Protein AF-A0A4R2MJY1-F1 (afdb_monomer)

Sequence (385 aa):
MSAALQHRRRLFQAAFLALFVSAPALDLLRFDLHEAQLWLLGRPWTLGITDFTAGRIGATEVALAIVLRAFVPAIVLVVGFLYIAWRWGRLYCGWLCPHFSVVETLDRLMRRALGRASLWDAAPTARGDWRWWPPFVLLAAGLGFLWAVTLLSYLLPPAEVWGRLLAGESTPNQARFLAVATAVFTAEFVFARHLFCRFGCAVGLFQSLAWMANPRAMVVGYDRARARDCRSCSTAAAPGGSACDSVCPMRLKPRDIKRRMFSCVQCGQCLDQCEQSQGGQARQPLLEWRTGADALRETLRRRSGERQARGEGRGLSTTLTLPLSRERERELEPDPALALSRVRQSELEPGPARPPLPHAGEGWGEGRSHTAAFAQAREHRAEEF

Structure (mmCIF, N/CA/C/O backbone):
data_AF-A0A4R2MJY1-F1
#
_entry.id   AF-A0A4R2MJY1-F1
#
loop_
_atom_site.group_PDB
_atom_site.id
_atom_site.type_symbol
_atom_site.label_atom_id
_atom_site.label_alt_id
_atom_site.label_comp_id
_atom_site.label_asym_id
_atom_site.label_entity_id
_atom_site.label_seq_id
_atom_site.pdbx_PDB_ins_code
_atom_site.Cartn_x
_atom_site.Cartn_y
_atom_site.Cartn_z
_atom_site.occupancy
_atom_site.B_iso_or_equiv
_atom_site.auth_seq_id
_atom_site.auth_comp_id
_atom_site.auth_asym_id
_atom_site.auth_atom_id
_atom_site.pdbx_PDB_model_num
ATOM 1 N N . MET A 1 1 ? -0.027 2.058 -21.817 1.00 54.59 1 MET A N 1
ATOM 2 C CA . MET A 1 1 ? -0.534 2.026 -20.442 1.00 54.59 1 MET A CA 1
ATOM 3 C C . MET A 1 1 ? -0.349 3.423 -19.872 1.00 54.59 1 MET A C 1
ATOM 5 O O . MET A 1 1 ? 0.749 3.931 -19.701 1.00 54.59 1 MET A O 1
ATOM 9 N N . SER A 1 2 ? -1.466 4.145 -19.841 1.00 63.47 2 SER A N 1
ATOM 10 C CA . SER A 1 2 ? -1.499 5.610 -19.847 1.00 63.47 2 SER A CA 1
ATOM 11 C C . SER A 1 2 ? -1.103 6.209 -18.500 1.00 63.47 2 SER A C 1
ATOM 13 O O . SER A 1 2 ? -1.528 5.692 -17.466 1.00 63.47 2 SER A O 1
ATOM 15 N N . ALA A 1 3 ? -0.456 7.379 -18.505 1.00 75.50 3 ALA A N 1
ATOM 16 C CA . ALA A 1 3 ? -0.271 8.237 -17.326 1.00 75.50 3 ALA A CA 1
ATOM 17 C C . ALA A 1 3 ? -1.555 8.395 -16.476 1.00 75.50 3 ALA A C 1
ATOM 19 O O . ALA A 1 3 ? -1.486 8.506 -15.251 1.00 75.50 3 ALA A O 1
ATOM 20 N N . ALA A 1 4 ? -2.732 8.301 -17.107 1.00 84.69 4 ALA A N 1
ATOM 21 C CA . ALA A 1 4 ? -4.032 8.279 -16.444 1.00 84.69 4 ALA A CA 1
ATOM 22 C C . ALA A 1 4 ? -4.195 7.148 -15.406 1.00 84.69 4 ALA A C 1
ATOM 24 O O . ALA A 1 4 ? -4.816 7.364 -14.369 1.00 84.69 4 ALA A O 1
ATOM 25 N N . LEU A 1 5 ? -3.624 5.958 -15.623 1.00 87.81 5 LEU A N 1
ATOM 26 C CA . LEU A 1 5 ? -3.719 4.834 -14.683 1.00 87.81 5 LEU A CA 1
ATOM 27 C C . LEU A 1 5 ? -2.907 5.110 -13.415 1.00 87.81 5 LEU A C 1
ATOM 29 O O . LEU A 1 5 ? -3.403 4.918 -12.306 1.00 87.81 5 LEU A O 1
ATOM 33 N N . GLN A 1 6 ? -1.690 5.630 -13.573 1.00 90.25 6 GLN A N 1
ATOM 34 C CA . GLN A 1 6 ? -0.838 6.035 -12.454 1.00 90.25 6 GLN A CA 1
ATOM 35 C C . GLN A 1 6 ? -1.439 7.207 -11.676 1.00 90.25 6 GLN A C 1
ATOM 37 O O . GLN A 1 6 ? -1.405 7.213 -10.446 1.00 90.25 6 GLN A O 1
ATOM 42 N N . HIS A 1 7 ? -2.040 8.168 -12.380 1.00 91.25 7 HIS A N 1
ATOM 43 C CA . HIS A 1 7 ? -2.768 9.267 -11.755 1.00 91.25 7 HIS A CA 1
ATOM 44 C C . HIS A 1 7 ? -3.960 8.756 -10.934 1.00 91.25 7 HIS A C 1
ATOM 46 O O . HIS A 1 7 ? -4.083 9.085 -9.756 1.00 91.25 7 HIS A O 1
ATOM 52 N N . ARG A 1 8 ? -4.787 7.873 -11.513 1.00 92.69 8 ARG A N 1
ATOM 53 C CA . ARG A 1 8 ? -5.893 7.218 -10.798 1.00 92.69 8 ARG A CA 1
ATOM 54 C C . ARG A 1 8 ? -5.398 6.447 -9.579 1.00 92.69 8 ARG A C 1
ATOM 56 O O . ARG A 1 8 ? -6.007 6.566 -8.525 1.00 92.69 8 ARG A O 1
ATOM 63 N N . ARG A 1 9 ? -4.284 5.711 -9.677 1.00 94.00 9 ARG A N 1
ATOM 64 C CA . ARG A 1 9 ? -3.705 5.006 -8.523 1.00 94.00 9 ARG A CA 1
ATOM 65 C C . ARG A 1 9 ? -3.350 5.969 -7.396 1.00 94.00 9 ARG A C 1
ATOM 67 O O . ARG A 1 9 ? -3.727 5.714 -6.260 1.00 94.00 9 ARG A O 1
ATOM 74 N N . ARG A 1 10 ? -2.660 7.071 -7.700 1.00 92.94 10 ARG A N 1
ATOM 75 C CA . ARG A 1 10 ? -2.304 8.083 -6.692 1.00 92.94 10 ARG A CA 1
ATOM 76 C C . ARG A 1 10 ? -3.543 8.711 -6.057 1.00 92.94 10 ARG A C 1
ATOM 78 O O . ARG A 1 10 ? -3.546 8.937 -4.853 1.00 92.94 10 ARG A O 1
ATOM 85 N N . LEU A 1 11 ? -4.597 8.936 -6.843 1.00 94.81 11 LEU A N 1
ATOM 86 C CA . LEU A 1 11 ? -5.882 9.407 -6.328 1.00 94.81 11 LEU A CA 1
ATOM 87 C C . LEU A 1 11 ? -6.509 8.389 -5.364 1.00 94.81 11 LEU A C 1
ATOM 89 O O . LEU A 1 11 ? -6.899 8.775 -4.270 1.00 94.81 11 LEU A O 1
ATOM 93 N N . PHE A 1 12 ? -6.554 7.099 -5.719 1.00 95.94 12 PHE A N 1
ATOM 94 C CA . PHE A 1 12 ? -7.059 6.044 -4.828 1.00 95.94 12 PHE A CA 1
ATOM 95 C C . PHE A 1 12 ? -6.233 5.921 -3.544 1.00 95.94 12 PHE A C 1
ATOM 97 O O . PHE A 1 12 ? -6.802 5.836 -2.460 1.00 95.94 12 PHE A O 1
ATOM 104 N N . GLN A 1 13 ? -4.906 5.977 -3.656 1.00 95.56 13 GLN A N 1
ATOM 105 C CA . GLN A 1 13 ? -3.986 5.965 -2.519 1.00 95.56 13 GLN A CA 1
ATOM 106 C C . GLN A 1 13 ? -4.241 7.145 -1.571 1.00 95.56 13 GLN A C 1
ATOM 108 O O . GLN A 1 13 ? -4.316 6.948 -0.360 1.00 95.56 13 GLN A O 1
ATOM 113 N N . ALA A 1 14 ? -4.391 8.359 -2.111 1.00 95.06 14 ALA A N 1
ATOM 114 C CA . ALA A 1 14 ? -4.659 9.563 -1.329 1.00 95.06 14 ALA A CA 1
ATOM 115 C C . ALA A 1 14 ? -6.060 9.540 -0.701 1.00 95.06 14 ALA A C 1
ATOM 117 O O . ALA A 1 14 ? -6.199 9.828 0.484 1.00 95.06 14 ALA A O 1
ATOM 118 N N . ALA A 1 15 ? -7.081 9.146 -1.466 1.00 96.06 15 ALA A N 1
ATOM 119 C CA . ALA A 1 15 ? -8.454 9.041 -0.984 1.00 96.06 15 ALA A CA 1
ATOM 120 C C . ALA A 1 15 ? -8.582 8.002 0.137 1.00 96.06 15 ALA A C 1
ATOM 122 O O . ALA A 1 15 ? -9.205 8.277 1.158 1.00 96.06 15 ALA A O 1
ATOM 123 N N . PHE A 1 16 ? -7.955 6.832 -0.013 1.00 95.75 16 PHE A N 1
ATOM 124 C CA . PHE A 1 16 ? -7.993 5.799 1.019 1.00 95.75 16 PHE A CA 1
ATOM 125 C C . PHE A 1 16 ? -7.153 6.173 2.243 1.00 95.75 16 PHE A C 1
ATOM 127 O O . PHE A 1 16 ? -7.556 5.877 3.361 1.00 95.75 16 PHE A O 1
ATOM 134 N N . LEU A 1 17 ? -6.016 6.856 2.069 1.00 95.69 17 LEU A N 1
ATOM 135 C CA . LEU A 1 17 ? -5.254 7.397 3.197 1.00 95.69 17 LEU A CA 1
ATOM 136 C C . LEU A 1 17 ? -6.073 8.433 3.978 1.00 95.69 17 LEU A C 1
ATOM 138 O O . LEU A 1 17 ? -6.120 8.364 5.202 1.00 95.69 17 LEU A O 1
ATOM 142 N N . ALA A 1 18 ? -6.747 9.350 3.281 1.00 94.88 18 ALA A N 1
ATOM 143 C CA . ALA A 1 18 ? -7.632 10.327 3.907 1.00 94.88 18 ALA A CA 1
ATOM 144 C C . ALA A 1 18 ? -8.777 9.634 4.655 1.00 94.88 18 ALA A C 1
ATOM 146 O O . ALA A 1 18 ? -9.002 9.941 5.821 1.00 94.88 18 ALA A O 1
ATOM 147 N N . LEU A 1 19 ? -9.427 8.648 4.023 1.00 94.56 19 LEU A N 1
ATOM 148 C CA . LEU A 1 19 ? -10.457 7.821 4.651 1.00 94.56 19 LEU A CA 1
ATOM 149 C C . LEU A 1 19 ? -9.924 7.087 5.885 1.00 94.56 19 LEU A C 1
ATOM 151 O O . LEU A 1 19 ? -10.596 7.049 6.901 1.00 94.56 19 LEU A O 1
ATOM 155 N N . PHE A 1 20 ? -8.722 6.515 5.823 1.00 94.06 20 PHE A N 1
ATOM 156 C CA . PHE A 1 20 ? -8.127 5.783 6.939 1.00 94.06 20 PHE A CA 1
ATOM 157 C C . PHE A 1 20 ? -7.875 6.679 8.159 1.00 94.06 20 PHE A C 1
ATOM 159 O O . PHE A 1 20 ? -8.092 6.242 9.288 1.00 94.06 20 PHE A O 1
ATOM 166 N N . VAL A 1 21 ? -7.436 7.920 7.932 1.00 93.12 21 VAL A N 1
ATOM 167 C CA . VAL A 1 21 ? -7.184 8.907 8.992 1.00 93.12 21 VAL A CA 1
ATOM 168 C C . VAL A 1 21 ? -8.490 9.503 9.528 1.00 93.12 21 VAL A C 1
ATOM 170 O O . VAL A 1 21 ? -8.604 9.731 10.729 1.00 93.12 21 VAL A O 1
ATOM 173 N N . SER A 1 22 ? -9.489 9.739 8.671 1.00 91.69 22 SER A N 1
ATOM 174 C CA . SER A 1 22 ? -10.766 10.345 9.071 1.00 91.69 22 SER A CA 1
ATOM 175 C C . SER A 1 22 ? -11.811 9.344 9.567 1.00 91.69 22 SER A C 1
ATOM 177 O O . SER A 1 22 ? -12.736 9.744 10.267 1.00 91.69 22 SER A O 1
ATOM 179 N N . ALA A 1 23 ? -11.672 8.053 9.256 1.00 89.75 23 ALA A N 1
ATOM 180 C CA . ALA A 1 23 ? -12.601 7.000 9.663 1.00 89.75 23 ALA A CA 1
ATOM 181 C C . ALA A 1 23 ? -12.941 6.990 11.162 1.00 89.75 23 ALA A C 1
ATOM 183 O O . ALA A 1 23 ? -14.135 6.922 11.466 1.00 89.75 23 ALA A O 1
ATOM 184 N N . PRO A 1 24 ? -11.974 7.097 12.096 1.00 86.44 24 PRO A N 1
ATOM 185 C CA . PRO A 1 24 ? -12.312 7.166 13.513 1.00 86.44 24 PRO A CA 1
ATOM 186 C C . PRO A 1 24 ? -13.026 8.472 13.879 1.00 86.44 24 PRO A C 1
ATOM 188 O O . PRO A 1 24 ? -13.946 8.447 14.685 1.00 86.44 24 PRO A O 1
ATOM 191 N N . ALA A 1 25 ? -12.649 9.598 13.263 1.00 85.12 25 ALA A N 1
ATOM 192 C CA . ALA A 1 25 ? -13.255 10.907 13.521 1.00 85.12 25 ALA A CA 1
ATOM 193 C C . ALA A 1 25 ? -14.706 11.018 13.022 1.00 85.12 25 ALA A C 1
ATOM 195 O O . ALA A 1 25 ? -15.485 11.787 13.572 1.00 85.12 25 ALA A O 1
ATOM 196 N N . LEU A 1 26 ? -15.057 10.260 11.982 1.00 84.88 26 LEU A N 1
ATOM 197 C CA . LEU A 1 26 ? -16.396 10.213 11.388 1.00 84.88 26 LEU A CA 1
ATOM 198 C C . LEU A 1 26 ? -17.241 9.036 11.905 1.00 84.88 26 LEU A C 1
ATOM 200 O O . LEU A 1 26 ? -18.269 8.726 11.305 1.00 84.88 26 LEU A O 1
ATOM 204 N N . ASP A 1 27 ? -16.783 8.330 12.946 1.00 81.62 27 ASP A N 1
ATOM 205 C CA . ASP A 1 27 ? -17.425 7.121 13.485 1.00 81.62 27 ASP A CA 1
ATOM 206 C C . ASP A 1 27 ? -17.699 6.029 12.424 1.00 81.62 27 ASP A C 1
ATOM 208 O O . ASP A 1 27 ? -18.579 5.180 12.578 1.00 81.62 27 ASP A O 1
ATOM 212 N N . LEU A 1 28 ? -16.944 6.028 11.318 1.00 82.12 28 LEU A N 1
ATOM 213 C CA . LEU A 1 28 ? -17.129 5.086 10.209 1.00 82.12 28 LEU A CA 1
ATOM 214 C C . LEU A 1 28 ? -16.728 3.669 10.620 1.00 82.12 28 LEU A C 1
ATOM 216 O O . LEU A 1 28 ? -17.426 2.709 10.294 1.00 82.12 28 LEU A O 1
ATOM 220 N N . LEU A 1 29 ? -15.597 3.554 11.314 1.00 83.94 29 LEU A N 1
ATOM 221 C CA . LEU A 1 29 ? -15.090 2.311 11.877 1.00 83.94 29 LEU A CA 1
ATOM 222 C C . LEU A 1 29 ? -14.179 2.655 13.056 1.00 83.94 29 LEU A C 1
ATOM 224 O O . LEU A 1 29 ? -13.087 3.181 12.849 1.00 83.94 29 LEU A O 1
ATOM 228 N N . ARG A 1 30 ? -14.602 2.347 14.280 1.00 82.75 30 ARG A N 1
ATOM 229 C CA . ARG A 1 30 ? -13.742 2.437 15.471 1.00 82.75 30 ARG A CA 1
ATOM 230 C C . ARG A 1 30 ? -14.171 1.444 16.535 1.00 82.75 30 ARG A C 1
ATOM 232 O O . ARG A 1 30 ? -15.320 1.017 16.553 1.00 82.75 30 ARG A O 1
ATOM 239 N N . PHE A 1 31 ? -13.254 1.088 17.421 1.00 81.50 31 PHE A N 1
ATOM 240 C CA . PHE A 1 31 ? -13.547 0.268 18.585 1.00 81.50 31 PHE A CA 1
ATOM 241 C C . PHE A 1 31 ? -13.439 1.145 19.828 1.00 81.50 31 PHE A C 1
ATOM 243 O O . PHE A 1 31 ? -12.371 1.675 20.108 1.00 81.50 31 PHE A O 1
ATOM 250 N N . ASP A 1 32 ? -14.543 1.334 20.545 1.00 78.94 32 ASP A N 1
ATOM 251 C CA . ASP A 1 32 ? -14.550 2.160 21.749 1.00 78.94 32 ASP A CA 1
ATOM 252 C C . ASP A 1 32 ? -14.188 1.309 22.970 1.00 78.94 32 ASP A C 1
ATOM 254 O O . ASP A 1 32 ? -14.918 0.376 23.315 1.00 78.94 32 ASP A O 1
ATOM 258 N N . LEU A 1 33 ? -13.060 1.613 23.621 1.00 78.81 33 LEU A N 1
ATOM 259 C CA . LEU A 1 33 ? -12.626 0.895 24.823 1.00 78.81 33 LEU A CA 1
ATOM 260 C C . LEU A 1 33 ? -13.518 1.151 26.047 1.00 78.81 33 LEU A C 1
ATOM 262 O O . LEU A 1 33 ? -13.545 0.297 26.931 1.00 78.81 33 LEU A O 1
ATOM 266 N N . HIS A 1 34 ? -14.229 2.281 26.129 1.00 74.81 34 HIS A N 1
ATOM 267 C CA . HIS A 1 34 ? -15.072 2.587 27.290 1.00 74.81 34 HIS A CA 1
ATOM 268 C C . HIS A 1 34 ? -16.341 1.745 27.303 1.00 74.81 34 HIS A C 1
ATOM 270 O O . HIS A 1 34 ? -16.722 1.200 28.336 1.00 74.81 34 HIS A O 1
ATOM 276 N N . GLU A 1 35 ? -16.969 1.615 26.138 1.00 68.94 35 GLU A N 1
ATOM 277 C CA . GLU A 1 35 ? -18.229 0.887 25.974 1.00 68.94 35 GLU A CA 1
ATOM 278 C C . GLU A 1 35 ? -18.021 -0.534 25.413 1.00 68.94 35 GLU A C 1
ATOM 280 O O . GLU A 1 35 ? -18.985 -1.272 25.220 1.00 68.94 35 GLU A O 1
ATOM 285 N N . ALA A 1 36 ? -16.764 -0.929 25.158 1.00 74.75 36 ALA A N 1
ATOM 286 C CA . ALA A 1 36 ? -16.356 -2.214 24.577 1.00 74.75 36 ALA A CA 1
ATOM 287 C C . ALA A 1 36 ? -17.161 -2.601 23.320 1.00 74.75 36 ALA A C 1
ATOM 289 O O . ALA A 1 36 ? -17.442 -3.778 23.069 1.00 74.75 36 ALA A O 1
ATOM 290 N N . GLN A 1 37 ? -17.535 -1.598 22.524 1.00 76.69 37 GLN A N 1
ATOM 291 C CA . GLN A 1 37 ? -18.400 -1.745 21.360 1.00 76.69 37 GLN A CA 1
ATOM 292 C C . GLN A 1 37 ? -17.706 -1.267 20.088 1.00 76.69 37 GLN A C 1
ATOM 294 O O . GLN A 1 37 ? -16.959 -0.285 20.070 1.00 76.69 37 GLN A O 1
ATOM 299 N N . LEU A 1 38 ? -17.980 -1.971 18.994 1.00 80.81 38 LEU A N 1
ATOM 300 C CA . LEU A 1 38 ? -17.529 -1.577 17.670 1.00 80.81 38 LEU A CA 1
ATOM 301 C C . LEU A 1 38 ? -18.537 -0.588 17.084 1.00 80.81 38 LEU A C 1
ATOM 303 O O . LEU A 1 38 ? -19.722 -0.888 17.013 1.00 80.81 38 LEU A O 1
ATOM 307 N N . TRP A 1 39 ? -18.077 0.566 16.626 1.00 78.38 39 TRP A N 1
ATOM 308 C CA . TRP A 1 39 ? -18.878 1.506 15.852 1.00 78.38 39 TRP A CA 1
ATOM 309 C C . TRP A 1 39 ? -18.680 1.234 14.366 1.00 78.38 39 TRP A C 1
ATOM 311 O O . TRP A 1 39 ? -17.542 1.148 13.894 1.00 78.38 39 TRP A O 1
ATOM 321 N N . LEU A 1 40 ? -19.784 1.101 13.631 1.00 82.00 40 LEU A N 1
ATOM 322 C CA . LEU A 1 40 ? -19.788 0.923 12.183 1.00 82.00 40 LEU A CA 1
ATOM 323 C C . LEU A 1 40 ? -20.788 1.898 11.552 1.00 82.00 40 LEU A C 1
ATOM 325 O O . LEU A 1 40 ? -21.976 1.865 11.871 1.00 82.00 40 LEU A O 1
ATOM 329 N N . LEU A 1 41 ? -20.311 2.745 10.635 1.00 83.38 41 LEU A N 1
ATOM 330 C CA . LEU A 1 41 ? -21.116 3.749 9.921 1.00 83.38 41 LEU A CA 1
ATOM 331 C C . LEU A 1 41 ? -21.947 4.650 10.863 1.00 83.38 41 LEU A C 1
ATOM 333 O O . LEU A 1 41 ? -23.125 4.908 10.610 1.00 83.38 41 LEU A O 1
ATOM 337 N N . GLY A 1 42 ? -21.349 5.097 11.969 1.00 77.06 42 GLY A N 1
ATOM 338 C CA . GLY A 1 42 ? -21.992 5.977 12.948 1.00 77.06 42 GLY A CA 1
ATOM 339 C C . GLY A 1 42 ? -23.022 5.295 13.852 1.00 77.06 42 GLY A C 1
ATOM 340 O O . GLY A 1 42 ? -23.743 5.983 14.569 1.00 77.06 42 GLY A O 1
ATOM 341 N N . ARG A 1 43 ? -23.127 3.958 13.828 1.00 78.69 43 ARG A N 1
ATOM 342 C CA . ARG A 1 43 ? -24.014 3.195 14.719 1.00 78.69 43 ARG A CA 1
ATOM 343 C C . ARG A 1 43 ? -23.225 2.182 15.554 1.00 78.69 43 ARG A C 1
ATOM 345 O O . ARG A 1 43 ? -22.317 1.542 15.014 1.00 78.69 43 ARG A O 1
ATOM 352 N N . PRO A 1 44 ? -23.579 1.981 16.836 1.00 79.25 44 PRO A N 1
ATOM 353 C CA . PRO A 1 44 ? -22.987 0.921 17.640 1.00 79.25 44 PRO A CA 1
ATOM 354 C C . PRO A 1 44 ? -23.409 -0.443 17.078 1.00 79.25 44 PRO A C 1
ATOM 356 O O . PRO A 1 44 ? -24.594 -0.760 16.958 1.00 79.25 44 PRO A O 1
ATOM 359 N N . TRP A 1 45 ? -22.427 -1.255 16.702 1.00 79.00 45 TRP A N 1
ATOM 360 C CA . TRP A 1 45 ? -22.611 -2.620 16.230 1.00 79.00 45 TRP A CA 1
ATOM 361 C C . TRP A 1 45 ? -22.652 -3.563 17.432 1.00 79.00 45 TRP A C 1
ATOM 363 O O . TRP A 1 45 ? -21.624 -4.042 17.916 1.00 79.00 45 TRP A O 1
ATOM 373 N N . THR A 1 46 ? -23.856 -3.823 17.940 1.00 74.62 46 THR A N 1
ATOM 374 C CA . THR A 1 46 ? -24.043 -4.669 19.120 1.00 74.62 46 THR A CA 1
ATOM 375 C C . THR A 1 46 ? -24.179 -6.144 18.732 1.00 74.62 46 THR A C 1
ATOM 377 O O . THR A 1 46 ? -24.955 -6.533 17.854 1.00 74.62 46 THR A O 1
ATOM 380 N N . LEU A 1 47 ? -23.432 -7.008 19.423 1.00 73.44 47 LEU A N 1
ATOM 381 C CA . LEU A 1 47 ? -23.507 -8.463 19.246 1.00 73.44 47 LEU A CA 1
ATOM 382 C C . LEU A 1 47 ? -24.674 -9.103 20.032 1.00 73.44 47 LEU A C 1
ATOM 384 O O . LEU A 1 47 ? -24.793 -10.323 20.062 1.00 73.44 47 LEU A O 1
ATOM 388 N N . GLY A 1 48 ? -25.531 -8.297 20.675 1.00 69.19 48 GLY A N 1
ATOM 389 C CA . GLY A 1 48 ? -26.625 -8.766 21.541 1.00 69.19 48 GLY A CA 1
ATOM 390 C C . GLY A 1 48 ? -26.187 -9.195 22.948 1.00 69.19 48 GLY A C 1
ATOM 391 O O . GLY A 1 48 ? -27.006 -9.660 23.729 1.00 69.19 48 GLY A O 1
ATOM 392 N N . ILE A 1 49 ? -24.910 -9.024 23.309 1.00 72.75 49 ILE A N 1
ATOM 393 C CA . ILE A 1 49 ? -24.372 -9.437 24.619 1.00 72.75 49 ILE A CA 1
ATOM 394 C C . ILE A 1 49 ? -25.073 -8.698 25.772 1.00 72.75 49 ILE A C 1
ATOM 396 O O . ILE A 1 49 ? -25.377 -9.302 26.796 1.00 72.75 49 ILE A O 1
ATOM 400 N N . THR A 1 50 ? -25.396 -7.417 25.591 1.00 72.81 50 THR A N 1
ATOM 401 C CA . THR A 1 50 ? -26.087 -6.593 26.596 1.00 72.81 50 THR A CA 1
ATOM 402 C C . THR A 1 50 ? -27.522 -7.056 26.860 1.00 72.81 50 THR A C 1
ATOM 404 O O . THR A 1 50 ? -27.979 -7.055 28.004 1.00 72.81 50 THR A O 1
ATOM 407 N N . ASP A 1 51 ? -28.229 -7.509 25.824 1.00 75.38 51 ASP A N 1
ATOM 408 C CA . ASP A 1 51 ? -29.588 -8.042 25.943 1.00 75.38 51 ASP A CA 1
ATOM 409 C C . ASP A 1 51 ? -29.611 -9.417 26.619 1.00 75.38 51 ASP A C 1
ATOM 411 O O . ASP A 1 51 ? -30.535 -9.712 27.379 1.00 75.38 51 ASP A O 1
ATOM 415 N N . PHE A 1 52 ? -28.564 -10.224 26.420 1.00 76.19 52 PHE A N 1
ATOM 416 C CA . PHE A 1 52 ? -28.368 -11.479 27.147 1.00 76.19 52 PHE A CA 1
ATOM 417 C C . PHE A 1 52 ? -28.135 -11.245 28.635 1.00 76.19 52 PHE A C 1
ATOM 419 O O . PHE A 1 52 ? -28.801 -11.849 29.471 1.00 76.19 52 PHE A O 1
ATOM 426 N N . THR A 1 53 ? -27.220 -10.330 28.976 1.00 77.88 53 THR A N 1
ATOM 427 C CA . THR A 1 53 ? -26.923 -9.995 30.377 1.00 77.88 53 THR A CA 1
ATOM 428 C C . THR A 1 53 ? -28.126 -9.396 31.099 1.00 77.88 53 THR A C 1
ATOM 430 O O . THR A 1 53 ? -28.246 -9.536 32.310 1.00 77.88 53 THR A O 1
ATOM 433 N N . ALA A 1 54 ? -29.039 -8.766 30.356 1.00 82.12 54 ALA A N 1
ATOM 434 C CA . ALA A 1 54 ? -30.293 -8.239 30.878 1.00 82.12 54 ALA A CA 1
ATOM 435 C C . ALA A 1 54 ? -31.434 -9.277 30.929 1.00 82.12 54 ALA A C 1
ATOM 437 O O . ALA A 1 54 ? -32.558 -8.916 31.269 1.00 82.12 54 ALA A O 1
ATOM 438 N N . GLY A 1 55 ? -31.178 -10.540 30.565 1.00 79.31 55 GLY A N 1
ATOM 439 C CA . GLY A 1 55 ? -32.163 -11.626 30.593 1.00 79.31 55 GLY A CA 1
ATOM 440 C C . GLY A 1 55 ? -33.274 -11.518 29.543 1.00 79.31 55 GLY A C 1
ATOM 441 O O . GLY A 1 55 ? -34.294 -12.187 29.673 1.00 79.31 55 GLY A O 1
ATOM 442 N N . ARG A 1 56 ? -33.108 -10.675 28.513 1.00 80.44 56 ARG A N 1
ATOM 443 C CA . ARG A 1 56 ? -34.136 -10.427 27.485 1.00 80.44 56 ARG A CA 1
ATOM 444 C C . ARG A 1 56 ? -34.134 -11.450 26.346 1.00 80.44 56 ARG A C 1
ATOM 446 O O . ARG A 1 56 ? -35.109 -11.510 25.606 1.00 80.44 56 ARG A O 1
ATOM 453 N N . ILE A 1 57 ? -33.054 -12.216 26.191 1.00 84.00 57 ILE A N 1
ATOM 454 C CA . ILE A 1 57 ? -32.859 -13.198 25.113 1.00 84.00 57 ILE A CA 1
ATOM 455 C C . ILE A 1 57 ? -32.213 -14.482 25.641 1.00 84.00 57 ILE A C 1
ATOM 457 O O . ILE A 1 57 ? -31.431 -14.456 26.593 1.00 84.00 57 ILE A O 1
ATOM 461 N N . GLY A 1 58 ? -32.535 -15.608 25.010 1.00 86.50 58 GLY A N 1
ATOM 462 C CA . GLY A 1 58 ? -31.990 -16.924 25.320 1.00 86.50 58 GLY A CA 1
ATOM 463 C C . GLY A 1 58 ? -30.551 -17.114 24.829 1.00 86.50 58 GLY A C 1
ATOM 464 O O . GLY A 1 58 ? -30.074 -16.444 23.911 1.00 86.50 58 GLY A O 1
ATOM 465 N N . ALA A 1 59 ? -29.844 -18.086 25.414 1.00 83.81 59 ALA A N 1
ATOM 466 C CA . ALA A 1 59 ? -28.447 -18.382 25.071 1.00 83.81 59 ALA A CA 1
ATOM 467 C C . ALA A 1 59 ? -28.253 -18.770 23.589 1.00 83.81 59 ALA A C 1
ATOM 469 O O . ALA A 1 59 ? -27.240 -18.429 22.976 1.00 83.81 59 ALA A O 1
ATOM 470 N N . THR A 1 60 ? -29.234 -19.453 22.994 1.00 84.88 60 THR A N 1
ATOM 471 C CA . THR A 1 60 ? -29.233 -19.857 21.579 1.00 84.88 60 THR A CA 1
ATOM 472 C C . THR A 1 60 ? -29.362 -18.666 20.632 1.00 84.88 60 THR A C 1
ATOM 474 O O . THR A 1 60 ? -28.670 -18.610 19.617 1.00 84.88 60 THR A O 1
ATOM 477 N N . GLU A 1 61 ? -30.198 -17.687 20.973 1.00 83.19 61 GLU A N 1
ATOM 478 C CA . GLU A 1 61 ? -30.432 -16.481 20.170 1.00 83.19 61 GLU A CA 1
ATOM 479 C C . GLU A 1 61 ? -29.194 -15.583 20.144 1.00 83.19 61 GLU A C 1
ATOM 481 O O . GLU A 1 61 ? -28.824 -15.058 19.094 1.00 83.19 61 GLU A O 1
ATOM 486 N N . VAL A 1 62 ? -28.495 -15.478 21.274 1.00 84.81 62 VAL A N 1
ATOM 487 C CA . VAL A 1 62 ? -27.226 -14.747 21.393 1.00 84.81 62 VAL A CA 1
ATOM 488 C C . VAL A 1 62 ? -26.127 -15.428 20.601 1.00 84.81 62 VAL A C 1
ATOM 490 O O . VAL A 1 62 ? -25.423 -14.770 19.837 1.00 84.81 62 VAL A O 1
ATOM 493 N N . ALA A 1 63 ? -25.989 -16.748 20.748 1.00 85.00 63 ALA A N 1
ATOM 494 C CA . ALA A 1 63 ? -25.009 -17.516 19.993 1.00 85.00 63 ALA A CA 1
ATOM 495 C C . ALA A 1 63 ? -25.231 -17.346 18.482 1.00 85.00 63 ALA A C 1
ATOM 497 O O . ALA A 1 63 ? -24.287 -17.065 17.741 1.00 85.00 63 ALA A O 1
ATOM 498 N N . LEU A 1 64 ? -26.486 -17.427 18.028 1.00 86.50 64 LEU A N 1
ATOM 499 C CA . LEU A 1 64 ? -26.836 -17.219 16.628 1.00 86.50 64 LEU A CA 1
ATOM 500 C C . LEU A 1 64 ? -26.579 -15.772 16.178 1.00 86.50 64 LEU A C 1
ATOM 502 O O . LEU A 1 64 ? -26.038 -15.562 15.092 1.00 86.50 64 LEU A O 1
ATOM 506 N N . ALA A 1 65 ? -26.896 -14.773 17.006 1.00 85.25 65 ALA A N 1
ATOM 507 C CA . ALA A 1 65 ? -26.619 -13.369 16.713 1.00 85.25 65 ALA A CA 1
ATOM 508 C C . ALA A 1 65 ? -25.115 -13.096 16.576 1.00 85.25 65 ALA A C 1
ATOM 510 O O . ALA A 1 65 ? -24.710 -12.416 15.636 1.00 85.25 65 ALA A O 1
ATOM 511 N N . ILE A 1 66 ? -24.276 -13.666 17.446 1.00 85.88 66 ILE A N 1
ATOM 512 C CA . ILE A 1 66 ? -22.813 -13.559 17.357 1.00 85.88 66 ILE A CA 1
ATOM 513 C C . ILE A 1 66 ? -22.313 -14.195 16.056 1.00 85.88 66 ILE A C 1
ATOM 515 O O . ILE A 1 66 ? -21.534 -13.583 15.323 1.00 85.88 66 ILE A O 1
ATOM 519 N N . VAL A 1 67 ? -22.779 -15.401 15.724 1.00 88.31 67 VAL A N 1
ATOM 520 C CA . VAL A 1 67 ? -22.381 -16.078 14.481 1.00 88.31 67 VAL A CA 1
ATOM 521 C C . VAL A 1 67 ? -22.781 -15.252 13.259 1.00 88.31 67 VAL A C 1
ATOM 523 O O . VAL A 1 67 ? -21.936 -14.955 12.415 1.00 88.31 67 VAL A O 1
ATOM 526 N N . LEU A 1 68 ? -24.039 -14.823 13.176 1.00 87.75 68 LEU A N 1
ATOM 527 C CA . LEU A 1 68 ? -24.571 -14.132 12.003 1.00 87.75 68 LEU A CA 1
ATOM 528 C C . LEU A 1 68 ? -24.101 -12.678 11.876 1.00 87.75 68 LEU A C 1
ATOM 530 O O . LEU A 1 68 ? -23.949 -12.198 10.757 1.00 87.75 68 LEU A O 1
ATOM 534 N N . ARG A 1 69 ? -23.876 -11.964 12.985 1.00 84.88 69 ARG A N 1
ATOM 535 C CA . ARG A 1 69 ? -23.500 -10.538 12.968 1.00 84.88 69 ARG A CA 1
ATOM 536 C C . ARG A 1 69 ? -22.003 -10.294 13.128 1.00 84.88 69 ARG A C 1
ATOM 538 O O . ARG A 1 69 ? -21.549 -9.216 12.766 1.00 84.88 69 ARG A O 1
ATOM 545 N N . ALA A 1 70 ? -21.229 -11.245 13.647 1.00 84.69 70 ALA A N 1
ATOM 546 C CA . ALA A 1 70 ? -19.778 -11.093 13.778 1.00 84.69 70 ALA A CA 1
ATOM 547 C C . ALA A 1 70 ? -19.018 -12.041 12.847 1.00 84.69 70 ALA A C 1
ATOM 549 O O . ALA A 1 70 ? -18.296 -11.584 11.960 1.00 84.69 70 ALA A O 1
ATOM 550 N N . PHE A 1 71 ? -19.206 -13.356 12.996 1.00 88.75 71 PHE A N 1
ATOM 551 C CA . PHE A 1 71 ? -18.396 -14.337 12.267 1.00 88.75 71 PHE A CA 1
ATOM 552 C C . PHE A 1 71 ? -18.703 -14.379 10.772 1.00 88.75 71 PHE A C 1
ATOM 554 O O . PHE A 1 71 ? -17.773 -14.358 9.970 1.00 88.75 71 PHE A O 1
ATOM 561 N N . VAL A 1 72 ? -19.977 -14.408 10.376 1.00 91.75 72 VAL A N 1
ATOM 562 C CA . VAL A 1 72 ? -20.353 -14.479 8.956 1.00 91.75 72 VAL A CA 1
ATOM 563 C C . VAL A 1 72 ? -19.827 -13.266 8.169 1.00 91.75 72 VAL A C 1
ATOM 565 O O . VAL A 1 72 ? -19.121 -13.490 7.183 1.00 91.75 72 VAL A O 1
ATOM 568 N N . PRO A 1 73 ? -20.047 -12.001 8.588 1.00 89.69 73 PRO A N 1
ATOM 569 C CA . PRO A 1 73 ? -19.486 -10.844 7.893 1.00 89.69 73 PRO A CA 1
ATOM 570 C C . PRO A 1 73 ? -17.955 -10.855 7.861 1.00 89.69 73 PRO A C 1
ATOM 572 O O . PRO A 1 73 ? -17.367 -10.566 6.819 1.00 89.69 73 PRO A O 1
ATOM 575 N N . ALA A 1 74 ? -17.302 -11.241 8.964 1.00 89.94 74 ALA A N 1
ATOM 576 C CA . ALA A 1 74 ? -15.845 -11.334 9.025 1.00 89.94 74 ALA A CA 1
ATOM 577 C C . ALA A 1 74 ? -15.295 -12.382 8.044 1.00 89.94 74 ALA A C 1
ATOM 579 O O . ALA A 1 74 ? -14.356 -12.097 7.302 1.00 89.94 74 ALA A O 1
ATOM 580 N N . ILE A 1 75 ? -15.902 -13.571 7.985 1.00 94.56 75 ILE A N 1
ATOM 581 C CA . ILE A 1 75 ? -15.511 -14.639 7.058 1.00 94.56 75 ILE A CA 1
ATOM 582 C C . ILE A 1 75 ? -15.738 -14.197 5.614 1.00 94.56 75 ILE A C 1
ATOM 584 O O . ILE A 1 75 ? -14.838 -14.349 4.792 1.00 94.56 75 ILE A O 1
ATOM 588 N N . VAL A 1 76 ? -16.898 -13.615 5.299 1.00 95.44 76 VAL A N 1
ATOM 589 C CA . VAL A 1 76 ? -17.200 -13.115 3.949 1.00 95.44 76 VAL A CA 1
ATOM 590 C C . VAL A 1 76 ? -16.178 -12.062 3.520 1.00 95.44 76 VAL A C 1
ATOM 592 O O . VAL A 1 76 ? -15.657 -12.136 2.406 1.00 95.44 76 VAL A O 1
ATOM 595 N N . LEU A 1 77 ? -15.828 -11.128 4.409 1.00 93.38 77 LEU A N 1
ATOM 596 C CA . LEU A 1 77 ? -14.825 -10.101 4.141 1.00 93.38 77 LEU A CA 1
ATOM 597 C C . LEU A 1 77 ? -13.442 -10.718 3.908 1.00 93.38 77 LEU A C 1
ATOM 599 O O . LEU A 1 77 ? -12.795 -10.400 2.911 1.00 93.38 77 LEU A O 1
ATOM 603 N N . VAL A 1 78 ? -12.993 -11.621 4.784 1.00 94.31 78 VAL A N 1
ATOM 604 C CA . VAL A 1 78 ? -11.676 -12.268 4.676 1.00 94.31 78 VAL A CA 1
ATOM 605 C C . VAL A 1 78 ? -11.588 -13.136 3.422 1.00 94.31 78 VAL A C 1
ATOM 607 O O . VAL A 1 78 ? -10.632 -13.008 2.658 1.00 94.31 78 VAL A O 1
ATOM 610 N N . VAL A 1 79 ? -12.583 -13.985 3.163 1.00 95.81 79 VAL A N 1
ATOM 611 C CA . VAL A 1 79 ? -12.617 -14.860 1.983 1.00 95.81 79 VAL A CA 1
ATOM 612 C C . VAL A 1 79 ? -12.702 -14.033 0.705 1.00 95.81 79 VAL A C 1
ATOM 614 O O . VAL A 1 79 ? -11.939 -14.287 -0.224 1.00 95.81 79 VAL A O 1
ATOM 617 N N . GLY A 1 80 ? -13.558 -13.008 0.659 1.00 96.06 80 GLY A N 1
ATOM 618 C CA . GLY A 1 80 ? -13.654 -12.098 -0.482 1.00 96.06 80 GLY A CA 1
ATOM 619 C C . GLY A 1 80 ? -12.336 -11.367 -0.749 1.00 96.06 80 GLY A C 1
ATOM 620 O O . GLY A 1 80 ? -11.851 -11.336 -1.882 1.00 96.06 80 GLY A O 1
ATOM 621 N N . PHE A 1 81 ? -11.695 -10.854 0.302 1.00 95.75 81 PHE A N 1
ATOM 622 C CA . PHE A 1 81 ? -10.392 -10.199 0.211 1.00 95.75 81 PHE A CA 1
ATOM 623 C C . PHE A 1 81 ? -9.292 -11.147 -0.294 1.00 95.75 81 PHE A C 1
ATOM 625 O O . PHE A 1 81 ? -8.523 -10.793 -1.196 1.00 95.75 81 PHE A O 1
ATOM 632 N N . LEU A 1 82 ? -9.228 -12.370 0.240 1.00 95.81 82 LEU A N 1
ATOM 633 C CA . LEU A 1 82 ? -8.265 -13.384 -0.192 1.00 95.81 82 LEU A CA 1
ATOM 634 C C . LEU A 1 82 ? -8.554 -13.894 -1.604 1.00 95.81 82 LEU A C 1
ATOM 636 O O . LEU A 1 82 ? -7.609 -14.155 -2.342 1.00 95.81 82 LEU A O 1
ATOM 640 N N . TYR A 1 83 ? -9.817 -13.976 -2.020 1.00 96.00 83 TYR A N 1
ATOM 641 C CA . TYR A 1 83 ? -10.199 -14.325 -3.387 1.00 96.00 83 TYR A CA 1
ATOM 642 C C . TYR A 1 83 ? -9.706 -13.275 -4.390 1.00 96.00 83 TYR A C 1
ATOM 644 O O . TYR A 1 83 ? -9.099 -13.615 -5.411 1.00 96.00 83 TYR A O 1
ATOM 652 N N . ILE A 1 84 ? -9.874 -11.987 -4.065 1.00 95.69 84 ILE A N 1
ATO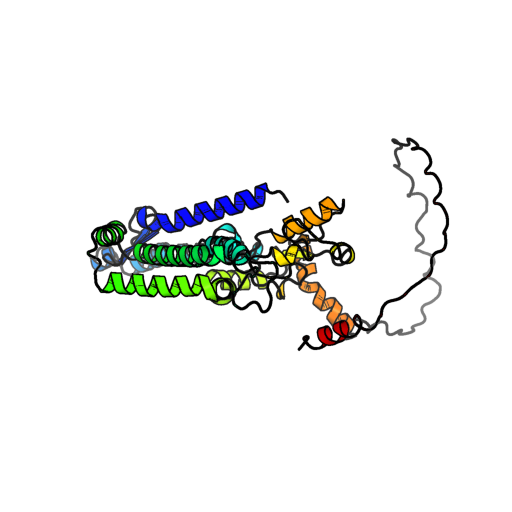M 653 C CA . ILE A 1 84 ? -9.313 -10.894 -4.867 1.00 95.69 84 ILE A CA 1
ATOM 654 C C . ILE A 1 84 ? -7.788 -11.047 -4.950 1.00 95.69 84 ILE A C 1
ATOM 656 O O . ILE A 1 84 ? -7.206 -10.993 -6.038 1.00 95.69 84 ILE A O 1
ATOM 660 N N . ALA A 1 85 ? -7.127 -11.317 -3.825 1.00 95.62 85 ALA A N 1
ATOM 661 C CA . ALA A 1 85 ? -5.682 -11.505 -3.809 1.00 95.62 85 ALA A CA 1
ATOM 662 C C . ALA A 1 85 ? -5.217 -12.732 -4.613 1.00 95.62 85 ALA A C 1
ATOM 664 O O . ALA A 1 85 ? -4.227 -12.680 -5.344 1.00 95.62 85 ALA A O 1
ATOM 665 N N . TRP A 1 86 ? -5.975 -13.822 -4.547 1.00 96.25 86 TRP A N 1
ATOM 666 C CA . TRP A 1 86 ? -5.739 -15.053 -5.291 1.00 96.25 86 TRP A CA 1
ATOM 667 C C . TRP A 1 86 ? -5.845 -14.846 -6.808 1.00 96.25 86 TRP A C 1
ATOM 669 O O . TRP A 1 86 ? -5.143 -15.514 -7.569 1.00 96.25 86 TRP A O 1
ATOM 679 N N . ARG A 1 87 ? -6.674 -13.902 -7.279 1.00 95.00 87 ARG A N 1
ATOM 680 C CA . ARG A 1 87 ? -6.879 -13.634 -8.713 1.00 95.00 87 ARG A CA 1
ATOM 681 C C . ARG A 1 87 ? -5.998 -12.517 -9.283 1.00 95.00 87 ARG A C 1
ATOM 683 O O . ARG A 1 87 ? -5.517 -12.654 -10.418 1.00 95.00 87 ARG A O 1
ATOM 690 N N . TRP A 1 88 ? -5.799 -11.434 -8.531 1.00 94.75 88 TRP A N 1
ATOM 691 C CA . TRP A 1 88 ? -5.117 -10.208 -8.982 1.00 94.75 88 TRP A CA 1
ATOM 692 C C . TRP A 1 88 ? -3.810 -9.902 -8.241 1.00 94.75 88 TRP A C 1
ATOM 694 O O . TRP A 1 88 ? -3.094 -8.984 -8.628 1.00 94.75 88 TRP A O 1
ATOM 704 N N . GLY A 1 89 ? -3.456 -10.678 -7.219 1.00 93.62 89 GLY A N 1
ATOM 705 C CA . GLY A 1 89 ? -2.262 -10.447 -6.414 1.00 93.62 89 GLY A CA 1
ATOM 706 C C . GLY A 1 89 ? -2.473 -9.437 -5.291 1.00 93.62 89 GLY A C 1
ATOM 707 O O . GLY A 1 89 ? -3.582 -9.197 -4.825 1.00 93.62 89 GLY A O 1
ATOM 708 N N . ARG A 1 90 ? -1.393 -8.808 -4.845 1.00 94.69 90 ARG A N 1
ATOM 709 C CA . ARG A 1 90 ? -1.375 -7.790 -3.787 1.00 94.69 90 ARG A CA 1
ATOM 710 C C . ARG A 1 90 ? -1.852 -6.412 -4.278 1.00 94.69 90 ARG A C 1
ATOM 712 O O . ARG A 1 90 ? -1.234 -5.389 -3.977 1.00 94.69 90 ARG A O 1
ATOM 719 N N . LEU A 1 91 ? -2.971 -6.378 -5.004 1.00 94.06 91 LEU A N 1
ATOM 720 C CA . LEU A 1 91 ? -3.548 -5.153 -5.562 1.00 94.06 91 LEU A CA 1
ATOM 721 C C . LEU A 1 91 ? -3.890 -4.138 -4.458 1.00 94.06 91 LEU A C 1
ATOM 723 O O . LEU A 1 91 ? -3.600 -2.954 -4.601 1.00 94.06 91 LEU A O 1
ATOM 727 N N . TYR A 1 92 ? -4.420 -4.607 -3.322 1.00 95.06 92 TYR A N 1
ATOM 728 C CA . TYR A 1 92 ? -4.688 -3.757 -2.154 1.00 95.06 92 TYR A CA 1
ATOM 729 C C . TYR A 1 92 ? -3.429 -3.016 -1.689 1.00 95.06 92 TYR A C 1
ATOM 731 O O . TYR A 1 92 ? -3.467 -1.798 -1.535 1.00 95.06 92 TYR A O 1
ATOM 739 N N . CYS A 1 93 ? -2.299 -3.723 -1.535 1.00 94.62 93 CYS A N 1
ATOM 740 C CA . CYS A 1 93 ? -1.032 -3.101 -1.151 1.00 94.62 93 CYS A CA 1
ATOM 741 C C . CYS A 1 93 ? -0.610 -1.990 -2.117 1.00 94.62 93 CYS A C 1
ATOM 743 O O . CYS A 1 93 ? -0.101 -0.979 -1.661 1.00 94.62 93 CYS A O 1
ATOM 745 N N . GLY A 1 94 ? -0.812 -2.157 -3.426 1.00 93.25 94 GLY A N 1
ATOM 746 C CA . GLY A 1 94 ? -0.397 -1.158 -4.412 1.00 93.25 94 GLY A CA 1
ATOM 747 C C . GLY A 1 94 ? -1.341 0.038 -4.549 1.00 93.25 94 GLY A C 1
ATOM 748 O O . GLY A 1 94 ? -0.882 1.123 -4.899 1.00 93.25 94 GLY A O 1
ATOM 749 N N . TRP A 1 95 ? -2.641 -0.149 -4.308 1.00 94.44 95 TRP A N 1
ATOM 750 C CA . TRP A 1 95 ? -3.678 0.817 -4.698 1.00 94.44 95 TRP A CA 1
ATOM 751 C C . TRP A 1 95 ? -4.411 1.479 -3.535 1.00 94.44 95 TRP A C 1
ATOM 753 O O . TRP A 1 95 ? -4.838 2.620 -3.678 1.00 94.44 95 TRP A O 1
ATOM 763 N N . LEU A 1 96 ? -4.574 0.775 -2.416 1.00 95.62 96 LEU A N 1
ATOM 764 C CA . LEU A 1 96 ? -5.418 1.219 -1.305 1.00 95.62 96 LEU A CA 1
ATOM 765 C C . LEU A 1 96 ? -4.644 1.308 0.010 1.00 95.62 96 LEU A C 1
ATOM 767 O O . LEU A 1 96 ? -4.937 2.170 0.821 1.00 95.62 96 LEU A O 1
ATOM 771 N N . CYS A 1 97 ? -3.641 0.456 0.228 1.00 95.44 97 CYS A N 1
ATOM 772 C CA . CYS A 1 97 ? -2.944 0.372 1.507 1.00 95.44 97 CYS A CA 1
ATOM 773 C C . CYS A 1 97 ? -2.350 1.731 1.937 1.00 95.44 97 CYS A C 1
ATOM 775 O O . CYS A 1 97 ? -1.406 2.207 1.296 1.00 95.44 97 CYS A O 1
ATOM 777 N N . PRO A 1 98 ? -2.830 2.326 3.047 1.00 95.44 98 PRO A N 1
ATOM 778 C CA . PRO A 1 98 ? -2.398 3.653 3.484 1.00 95.44 98 PRO A CA 1
ATOM 779 C C . PRO A 1 98 ? -0.912 3.666 3.859 1.00 95.44 98 PRO A C 1
ATOM 781 O O . PRO A 1 98 ? -0.206 4.635 3.583 1.00 95.44 98 PRO A O 1
ATOM 784 N N . HIS A 1 99 ? -0.410 2.555 4.410 1.00 95.44 99 HIS A N 1
ATOM 785 C CA . HIS A 1 99 ? 1.007 2.386 4.732 1.00 95.44 99 HIS A CA 1
ATOM 786 C C . HIS A 1 99 ? 1.880 2.432 3.473 1.00 95.44 99 HIS A C 1
ATOM 788 O O . HIS A 1 99 ? 2.835 3.201 3.405 1.00 95.44 99 HIS A O 1
ATOM 794 N N . PHE A 1 100 ? 1.507 1.697 2.421 1.00 95.06 100 PHE A N 1
ATOM 795 C CA . PHE A 1 100 ? 2.284 1.675 1.181 1.00 95.06 100 PHE A CA 1
ATOM 796 C C . PHE A 1 100 ? 2.275 3.028 0.449 1.00 95.06 100 PHE A C 1
ATOM 798 O O . PHE A 1 100 ? 3.302 3.434 -0.093 1.00 95.06 100 PHE A O 1
ATOM 805 N N . SER A 1 101 ? 1.155 3.759 0.474 1.00 94.56 101 SER A N 1
ATOM 806 C CA . SER A 1 101 ? 1.057 5.125 -0.072 1.00 94.56 101 SER A CA 1
ATOM 807 C C . SER A 1 101 ? 2.086 6.072 0.558 1.00 94.56 101 SER A C 1
ATOM 809 O O . SER A 1 101 ? 2.738 6.870 -0.128 1.00 94.56 101 SER A O 1
ATOM 811 N N . VAL A 1 102 ? 2.271 5.948 1.874 1.00 95.25 102 VAL A N 1
ATOM 812 C CA . VAL A 1 102 ? 3.292 6.677 2.628 1.00 95.25 102 VAL A CA 1
ATOM 813 C C . VAL A 1 102 ? 4.696 6.219 2.229 1.00 95.25 102 VAL A C 1
ATOM 815 O O . VAL A 1 102 ? 5.542 7.056 1.907 1.00 95.25 102 VAL A O 1
ATOM 818 N N . VAL A 1 103 ? 4.933 4.907 2.165 1.00 94.19 103 VAL A N 1
ATOM 819 C CA . VAL A 1 103 ? 6.217 4.329 1.738 1.00 94.19 103 VAL A CA 1
ATOM 820 C C . VAL A 1 103 ? 6.635 4.827 0.354 1.00 94.19 103 VAL A C 1
ATOM 822 O O . VAL A 1 103 ? 7.775 5.251 0.188 1.00 94.19 103 VAL A O 1
ATOM 825 N N . GLU A 1 104 ? 5.727 4.862 -0.625 1.00 93.25 104 GLU A N 1
ATOM 826 C CA . GLU A 1 104 ? 6.004 5.356 -1.983 1.00 93.25 104 GLU A CA 1
ATOM 827 C C . GLU A 1 104 ? 6.367 6.855 -2.003 1.00 93.25 104 GLU A C 1
ATOM 829 O O . GLU A 1 104 ? 7.153 7.318 -2.838 1.00 93.25 104 GLU A O 1
ATOM 834 N N . THR A 1 105 ? 5.796 7.636 -1.086 1.00 93.69 105 THR A N 1
ATOM 835 C CA . THR A 1 105 ? 6.088 9.069 -0.946 1.00 93.69 105 THR A CA 1
ATOM 836 C C . THR A 1 105 ? 7.458 9.290 -0.307 1.00 93.69 105 THR A C 1
ATOM 838 O O . THR A 1 105 ? 8.282 10.029 -0.850 1.00 93.69 105 THR A O 1
ATOM 841 N N . LEU A 1 106 ? 7.742 8.579 0.784 1.00 94.31 106 LEU A N 1
ATOM 842 C CA . LEU A 1 106 ? 9.037 8.602 1.462 1.00 94.31 106 LEU A CA 1
ATOM 843 C C . LEU A 1 106 ? 10.170 8.120 0.553 1.00 94.31 106 LEU A C 1
ATOM 845 O O . LEU A 1 106 ? 11.251 8.698 0.550 1.00 94.31 106 LEU A O 1
ATOM 849 N N . ASP A 1 107 ? 9.923 7.106 -0.268 1.00 92.38 107 ASP A N 1
ATOM 850 C CA . ASP A 1 107 ? 10.908 6.547 -1.189 1.00 92.38 107 ASP A CA 1
ATOM 851 C C . ASP A 1 107 ? 11.314 7.540 -2.297 1.00 92.38 107 ASP A C 1
ATOM 853 O O . ASP A 1 107 ? 12.486 7.644 -2.659 1.00 92.38 107 ASP A O 1
ATOM 857 N N . ARG A 1 108 ? 10.373 8.351 -2.805 1.00 90.88 108 ARG A N 1
ATOM 858 C CA . ARG A 1 108 ? 10.687 9.463 -3.725 1.00 90.88 108 ARG A CA 1
ATOM 859 C C . ARG A 1 108 ? 11.600 10.500 -3.076 1.00 90.88 108 ARG A C 1
ATOM 861 O O . ARG A 1 108 ? 12.574 10.923 -3.698 1.00 90.88 108 ARG A O 1
ATOM 868 N N . LEU A 1 109 ? 11.301 10.876 -1.838 1.00 92.38 109 LEU A N 1
ATOM 869 C CA . LEU A 1 109 ? 12.083 11.862 -1.103 1.00 92.38 109 LEU A CA 1
ATOM 870 C C . LEU A 1 109 ? 13.467 11.319 -0.726 1.00 92.38 109 LEU A C 1
ATOM 872 O O . LEU A 1 109 ? 14.466 12.015 -0.883 1.00 92.38 109 LEU A O 1
ATOM 876 N N . MET A 1 110 ? 13.553 10.046 -0.341 1.00 92.00 110 MET A N 1
ATOM 877 C CA . MET A 1 110 ? 14.820 9.420 0.022 1.00 92.00 110 MET A CA 1
ATOM 878 C C . MET A 1 110 ? 15.744 9.199 -1.177 1.00 92.00 110 MET A C 1
ATOM 880 O O . MET A 1 110 ? 16.943 9.455 -1.070 1.00 92.00 110 MET A O 1
ATOM 884 N N . ARG A 1 111 ? 15.201 8.822 -2.344 1.00 89.88 111 ARG A N 1
ATOM 885 C CA . ARG A 1 111 ? 15.976 8.808 -3.594 1.00 89.88 111 ARG A CA 1
ATOM 886 C C . ARG A 1 111 ? 16.539 10.184 -3.923 1.00 89.88 111 ARG A C 1
ATOM 888 O O . ARG A 1 111 ? 17.677 10.273 -4.365 1.00 89.88 111 ARG A O 1
ATOM 895 N N . ARG A 1 112 ? 15.773 11.254 -3.693 1.00 90.06 112 ARG A N 1
ATOM 896 C CA . ARG A 1 112 ? 16.253 12.623 -3.916 1.00 90.06 112 ARG A CA 1
ATOM 897 C C . ARG A 1 112 ? 17.327 13.026 -2.905 1.00 90.06 112 ARG A C 1
ATOM 899 O O . ARG A 1 112 ? 18.284 13.679 -3.296 1.00 90.06 112 ARG A O 1
ATOM 906 N N . ALA A 1 113 ? 17.200 12.596 -1.652 1.00 91.62 113 ALA A N 1
ATOM 907 C CA . ALA A 1 113 ? 18.140 12.923 -0.586 1.00 91.62 113 ALA A CA 1
ATOM 908 C C . ALA A 1 113 ? 19.476 12.170 -0.693 1.00 91.62 113 ALA A C 1
ATOM 910 O O . ALA A 1 113 ? 20.541 12.777 -0.675 1.00 91.62 113 ALA A O 1
ATOM 911 N N . LEU A 1 114 ? 19.430 10.841 -0.812 1.00 89.38 114 LEU A N 1
ATOM 912 C CA . LEU A 1 114 ? 20.614 9.975 -0.728 1.00 89.38 114 LEU A CA 1
ATOM 913 C C . LEU A 1 114 ? 20.964 9.283 -2.051 1.00 89.38 114 LEU A C 1
ATOM 915 O O . LEU A 1 114 ? 21.988 8.608 -2.131 1.00 89.38 114 LEU A O 1
ATOM 919 N N . GLY A 1 115 ? 20.114 9.373 -3.078 1.00 86.06 115 GLY A N 1
ATOM 920 C CA . GLY A 1 115 ? 20.285 8.581 -4.303 1.00 86.06 115 GLY A CA 1
ATOM 921 C C . GLY A 1 115 ? 20.041 7.078 -4.105 1.00 86.06 115 GLY A C 1
ATOM 922 O O . GLY A 1 115 ? 20.351 6.276 -4.990 1.00 86.06 115 GLY A O 1
ATOM 923 N N . ARG A 1 116 ? 19.508 6.690 -2.938 1.00 86.62 116 ARG A N 1
ATOM 924 C CA . ARG A 1 116 ? 19.262 5.310 -2.490 1.00 86.62 116 ARG A CA 1
ATOM 925 C C . ARG A 1 116 ? 17.789 5.112 -2.142 1.00 86.62 116 ARG A C 1
ATOM 927 O O . ARG A 1 116 ? 17.123 6.055 -1.717 1.00 86.62 116 ARG A O 1
ATOM 934 N N . ALA A 1 117 ? 17.297 3.885 -2.294 1.00 83.00 117 ALA A N 1
ATOM 935 C CA . ALA A 1 117 ? 15.927 3.503 -1.948 1.00 83.00 117 ALA A CA 1
ATOM 936 C C . ALA A 1 117 ? 15.832 2.880 -0.540 1.00 83.00 117 ALA A C 1
ATOM 938 O O . ALA A 1 117 ? 14.761 2.866 0.062 1.00 83.00 117 ALA A O 1
ATOM 939 N N . SER A 1 118 ? 16.946 2.443 0.053 1.00 87.00 118 SER A N 1
ATOM 940 C CA . SER A 1 118 ? 17.101 2.078 1.469 1.00 87.00 118 SER A CA 1
ATOM 941 C C . SER A 1 118 ? 18.444 2.564 2.019 1.00 87.00 118 SER A C 1
ATOM 943 O O . SER A 1 118 ? 19.423 2.645 1.283 1.00 87.00 118 SER A O 1
ATOM 945 N N . LEU A 1 119 ? 18.511 2.858 3.323 1.00 87.12 119 LEU A N 1
ATOM 946 C CA . LEU A 1 119 ? 19.786 3.115 4.011 1.00 87.12 119 LEU A CA 1
ATOM 947 C C . LEU A 1 119 ? 20.725 1.900 3.954 1.00 87.12 119 LEU A C 1
ATOM 949 O O . LEU A 1 119 ? 21.939 2.062 3.975 1.00 87.12 119 LEU A O 1
ATOM 953 N N . TRP A 1 120 ? 20.149 0.705 3.816 1.00 88.00 120 TRP A N 1
ATOM 954 C CA . TRP A 1 120 ? 20.860 -0.568 3.716 1.00 88.00 120 TRP A CA 1
ATOM 955 C C . TRP A 1 120 ? 21.348 -0.896 2.298 1.00 88.00 120 TRP A C 1
ATOM 957 O O . TRP A 1 120 ? 21.943 -1.949 2.092 1.00 88.00 120 TRP A O 1
ATOM 967 N N . ASP A 1 121 ? 21.075 -0.043 1.304 1.00 84.62 121 ASP A N 1
ATOM 968 C CA . ASP A 1 121 ? 21.566 -0.275 -0.054 1.00 84.62 121 ASP A CA 1
ATOM 969 C C . ASP A 1 121 ? 23.075 0.032 -0.114 1.00 84.62 121 ASP A C 1
ATOM 971 O O . ASP A 1 121 ? 23.514 1.124 0.266 1.00 84.62 121 ASP A O 1
ATOM 975 N N . ALA A 1 122 ? 23.858 -0.928 -0.623 1.00 78.44 122 ALA A N 1
ATOM 976 C CA . ALA A 1 122 ? 25.321 -0.854 -0.670 1.00 78.44 122 ALA A CA 1
ATOM 977 C C . ALA A 1 122 ? 25.839 0.337 -1.495 1.00 78.44 122 ALA A C 1
ATOM 979 O O . ALA A 1 122 ? 26.811 0.986 -1.110 1.00 78.44 122 ALA A O 1
ATOM 980 N N . ALA A 1 123 ? 25.166 0.662 -2.603 1.00 76.44 123 ALA A N 1
ATOM 981 C CA . ALA A 1 123 ? 25.567 1.738 -3.501 1.00 76.44 123 ALA A CA 1
ATOM 982 C C . ALA A 1 123 ? 24.382 2.638 -3.893 1.00 76.44 123 ALA A C 1
ATOM 984 O O . ALA A 1 123 ? 23.260 2.153 -4.070 1.00 76.44 123 ALA A O 1
ATOM 985 N N . PRO A 1 124 ? 24.611 3.956 -4.050 1.00 78.00 124 PRO A N 1
ATOM 986 C CA . PRO A 1 124 ? 23.615 4.862 -4.597 1.00 78.00 124 PRO A CA 1
ATOM 987 C C . PRO A 1 124 ? 23.381 4.590 -6.085 1.00 78.00 124 PRO A C 1
ATOM 989 O O . PRO A 1 124 ? 24.313 4.396 -6.859 1.00 78.00 124 PRO A O 1
ATOM 992 N N . THR A 1 125 ? 22.113 4.619 -6.483 1.00 74.06 125 THR A N 1
ATOM 993 C CA . THR A 1 125 ? 21.680 4.476 -7.885 1.00 74.06 125 THR A CA 1
ATOM 994 C C . THR A 1 125 ? 21.751 5.784 -8.674 1.00 74.06 125 THR A C 1
ATOM 996 O O . THR A 1 125 ? 21.727 5.772 -9.901 1.00 74.06 125 THR A O 1
ATOM 999 N N . ALA A 1 126 ? 21.832 6.918 -7.977 1.00 77.94 126 ALA A N 1
ATOM 1000 C CA . ALA A 1 126 ? 21.928 8.257 -8.546 1.00 77.94 126 ALA A CA 1
ATOM 1001 C C . ALA A 1 126 ? 22.652 9.195 -7.568 1.00 77.94 126 ALA A C 1
ATOM 1003 O O . ALA A 1 126 ? 22.871 8.845 -6.409 1.00 77.94 126 ALA A O 1
ATOM 1004 N N . ARG A 1 127 ? 23.005 10.407 -8.007 1.00 82.62 127 ARG A N 1
ATOM 1005 C CA . ARG A 1 127 ? 23.509 11.447 -7.097 1.00 82.62 127 ARG A CA 1
ATOM 1006 C C . ARG A 1 127 ? 22.361 11.954 -6.218 1.00 82.62 127 ARG A C 1
ATOM 1008 O O . ARG A 1 127 ? 21.355 12.422 -6.745 1.00 82.62 127 ARG A O 1
ATOM 1015 N N . GLY A 1 128 ? 22.512 11.833 -4.901 1.00 86.50 128 GLY A N 1
ATOM 1016 C CA . GLY A 1 128 ? 21.595 12.415 -3.922 1.00 86.50 128 GLY A CA 1
ATOM 1017 C C . GLY A 1 128 ? 21.943 13.869 -3.601 1.00 86.50 128 GLY A C 1
ATOM 1018 O O . GLY A 1 128 ? 23.095 14.278 -3.729 1.00 86.50 128 GLY A O 1
ATOM 1019 N N . ASP A 1 129 ? 20.947 14.633 -3.168 1.00 92.00 129 ASP A N 1
ATOM 1020 C CA . ASP A 1 129 ? 21.095 15.973 -2.608 1.00 92.00 129 ASP A CA 1
ATOM 1021 C C . ASP A 1 129 ? 20.749 15.942 -1.113 1.00 92.00 129 ASP A C 1
ATOM 1023 O O . ASP A 1 129 ? 19.577 15.935 -0.722 1.00 92.00 129 ASP A O 1
ATOM 1027 N N . TRP A 1 130 ? 21.784 15.953 -0.268 1.00 91.44 130 TRP A N 1
ATOM 1028 C CA . TRP A 1 130 ? 21.665 15.835 1.189 1.00 91.44 130 TRP A CA 1
ATOM 1029 C C . TRP A 1 130 ? 20.749 16.892 1.826 1.00 91.44 130 TRP A C 1
ATOM 1031 O O . TRP A 1 130 ? 20.197 16.665 2.900 1.00 91.44 130 TRP A O 1
ATOM 1041 N N . ARG A 1 131 ? 20.493 18.021 1.153 1.00 94.25 131 ARG A N 1
ATOM 1042 C CA . ARG A 1 131 ? 19.552 19.056 1.620 1.00 94.25 131 ARG A CA 1
ATOM 1043 C C . ARG A 1 131 ? 18.122 18.534 1.782 1.00 94.25 131 ARG A C 1
ATOM 1045 O O . ARG A 1 131 ? 17.349 19.105 2.544 1.00 94.25 131 ARG A O 1
ATOM 1052 N N . TRP A 1 132 ? 17.772 17.445 1.098 1.00 93.38 132 TRP A N 1
ATOM 1053 C CA . TRP A 1 132 ? 16.471 16.783 1.224 1.00 93.38 132 TRP A CA 1
ATOM 1054 C C . TRP A 1 132 ? 16.408 15.766 2.372 1.00 93.38 132 TRP A C 1
ATOM 1056 O O . TRP A 1 132 ? 15.335 15.221 2.634 1.00 93.38 132 TRP A O 1
ATOM 1066 N N . TRP A 1 133 ? 17.511 15.532 3.093 1.00 93.00 133 TRP A N 1
ATOM 1067 C CA . TRP A 1 133 ? 17.534 14.634 4.248 1.00 93.00 133 TRP A CA 1
ATOM 1068 C C . TRP A 1 133 ? 16.731 15.159 5.453 1.00 93.00 133 TRP A C 1
ATOM 1070 O O . TRP A 1 133 ? 15.888 14.409 5.947 1.00 93.00 133 TRP A O 1
ATOM 1080 N N . PRO A 1 134 ? 16.870 16.423 5.909 1.00 94.88 134 PRO A N 1
ATOM 1081 C CA . PRO A 1 134 ? 16.029 16.930 6.995 1.00 94.88 134 PRO A CA 1
ATOM 1082 C C . PRO A 1 134 ? 14.526 16.907 6.660 1.00 94.88 134 PRO A C 1
ATOM 1084 O O . PRO A 1 134 ? 13.765 16.385 7.474 1.00 94.88 134 PRO A O 1
ATOM 1087 N N . PRO A 1 135 ? 14.068 17.342 5.462 1.00 95.56 135 PRO A N 1
ATOM 1088 C CA . PRO A 1 135 ? 12.674 17.162 5.051 1.00 95.56 135 PRO A CA 1
ATOM 1089 C C . PRO A 1 135 ? 12.209 15.703 5.074 1.00 95.56 135 PRO A C 1
ATOM 1091 O O . PRO A 1 135 ? 11.068 15.438 5.441 1.00 95.56 135 PRO A O 1
ATOM 1094 N N . PHE A 1 136 ? 13.074 14.749 4.707 1.00 95.12 136 PHE A N 1
ATOM 1095 C CA . PHE A 1 136 ? 12.760 13.322 4.786 1.00 95.12 136 PHE A CA 1
ATOM 1096 C C . PHE A 1 136 ? 12.499 12.869 6.220 1.00 95.12 136 PHE A C 1
ATOM 1098 O O . PHE A 1 136 ? 11.466 12.256 6.484 1.00 95.12 136 PHE A O 1
ATOM 1105 N N . VAL A 1 137 ? 13.411 13.187 7.140 1.00 95.06 137 VAL A N 1
ATOM 1106 C CA . VAL A 1 137 ? 13.291 12.794 8.550 1.00 95.06 137 VAL A CA 1
ATOM 1107 C C . VAL A 1 137 ? 12.077 13.461 9.196 1.00 95.06 137 VAL A C 1
ATOM 1109 O O . VAL A 1 137 ? 11.311 12.786 9.877 1.00 95.06 137 VAL A O 1
ATOM 1112 N N . LEU A 1 138 ? 11.851 14.750 8.931 1.00 96.44 138 LEU A N 1
ATOM 1113 C CA . LEU A 1 138 ? 10.689 15.481 9.439 1.00 96.44 138 LEU A CA 1
ATOM 1114 C C . LEU A 1 138 ? 9.373 14.904 8.912 1.00 96.44 138 LEU A C 1
ATOM 1116 O O . LEU A 1 138 ? 8.443 14.700 9.688 1.00 96.44 138 LEU A O 1
ATOM 1120 N N . LEU A 1 139 ? 9.296 14.590 7.615 1.00 96.81 139 LEU A N 1
ATOM 1121 C CA . LEU A 1 139 ? 8.113 13.962 7.032 1.00 96.81 139 LEU A CA 1
ATOM 1122 C C . LEU A 1 139 ? 7.879 12.567 7.626 1.00 96.81 139 LEU A C 1
ATOM 1124 O O . LEU A 1 139 ? 6.750 12.245 7.985 1.00 96.81 139 LEU A O 1
ATOM 1128 N N . ALA A 1 140 ? 8.927 11.751 7.767 1.00 96.62 140 ALA A N 1
ATOM 1129 C CA . ALA A 1 140 ? 8.828 10.428 8.380 1.00 96.62 140 ALA A CA 1
ATOM 1130 C C . ALA A 1 140 ? 8.360 10.503 9.842 1.00 96.62 140 ALA A C 1
ATOM 1132 O O . ALA A 1 140 ? 7.491 9.726 10.234 1.00 96.62 140 ALA A O 1
ATOM 1133 N N . ALA A 1 141 ? 8.875 11.460 10.619 1.00 96.94 141 ALA A N 1
ATOM 1134 C CA . ALA A 1 141 ? 8.459 11.696 11.999 1.00 96.94 141 ALA A CA 1
ATOM 1135 C C . ALA A 1 141 ? 7.010 12.193 12.092 1.00 96.94 141 ALA A C 1
ATOM 1137 O O . ALA A 1 141 ? 6.227 11.669 12.882 1.00 96.94 141 ALA A O 1
ATOM 1138 N N . GLY A 1 142 ? 6.619 13.149 11.243 1.00 97.06 142 GLY A N 1
ATOM 1139 C CA . GLY A 1 142 ? 5.246 13.653 11.179 1.00 97.06 142 GLY A CA 1
ATOM 1140 C C . GLY A 1 142 ? 4.241 12.568 10.786 1.00 97.06 142 GLY A C 1
ATOM 1141 O O . GLY A 1 142 ? 3.165 12.475 11.370 1.00 97.06 142 GLY A O 1
ATOM 1142 N N . LEU A 1 143 ? 4.610 11.690 9.851 1.00 96.44 143 LEU A N 1
ATOM 1143 C CA . LEU A 1 143 ? 3.803 10.525 9.491 1.00 96.44 143 LEU A CA 1
ATOM 1144 C C . LEU A 1 143 ? 3.763 9.489 10.616 1.00 96.44 143 LEU A C 1
ATOM 1146 O O . LEU A 1 143 ? 2.698 8.945 10.883 1.00 96.44 143 LEU A O 1
ATOM 1150 N N . GLY A 1 144 ? 4.881 9.235 11.299 1.00 96.81 144 GLY A N 1
ATOM 1151 C CA . GLY A 1 144 ? 4.918 8.368 12.478 1.00 96.81 144 GLY A CA 1
ATOM 1152 C C . GLY A 1 144 ? 3.978 8.856 13.581 1.00 96.81 144 GLY A C 1
ATOM 1153 O O . GLY A 1 144 ? 3.211 8.068 14.131 1.00 96.81 144 GLY A O 1
ATOM 1154 N N . PHE A 1 145 ? 3.971 10.166 13.835 1.00 96.00 145 PHE A N 1
ATOM 1155 C CA . PHE A 1 145 ? 3.055 10.804 14.778 1.00 96.00 145 PHE A CA 1
ATOM 1156 C C . PHE A 1 145 ? 1.598 10.701 14.321 1.00 96.00 145 PHE A C 1
ATOM 1158 O O . PHE A 1 145 ? 0.731 10.301 15.097 1.00 96.00 145 PHE A O 1
ATOM 1165 N N . LEU A 1 146 ? 1.325 10.976 13.042 1.00 95.38 146 LEU A N 1
ATOM 1166 C CA . LEU A 1 146 ? -0.007 10.823 12.460 1.00 95.38 146 LEU A CA 1
ATOM 1167 C C . LEU A 1 146 ? -0.533 9.390 12.622 1.00 95.38 146 LEU A C 1
ATOM 1169 O O . LEU A 1 146 ? -1.689 9.203 12.996 1.00 95.38 146 LEU A O 1
ATOM 1173 N N . TRP A 1 147 ? 0.307 8.379 12.385 1.00 95.81 147 TRP A N 1
ATOM 1174 C CA . TRP A 1 147 ? -0.041 6.973 12.596 1.00 95.81 147 TRP A CA 1
ATOM 1175 C C . TRP A 1 147 ? -0.328 6.661 14.065 1.00 95.81 147 TRP A C 1
ATOM 1177 O O . TRP A 1 147 ? -1.323 5.997 14.352 1.00 95.81 147 TRP A O 1
ATOM 1187 N N . ALA A 1 148 ? 0.486 7.173 14.991 1.00 95.06 148 ALA A N 1
ATOM 1188 C CA . ALA A 1 148 ? 0.266 7.002 16.424 1.00 95.06 148 ALA A CA 1
ATOM 1189 C C . ALA A 1 148 ? -1.080 7.597 16.877 1.00 95.06 148 ALA A C 1
ATOM 1191 O O . ALA A 1 148 ? -1.858 6.911 17.541 1.00 95.06 148 ALA A O 1
ATOM 1192 N N . VAL A 1 149 ? -1.391 8.832 16.466 1.00 93.12 149 VAL A N 1
ATOM 1193 C CA . VAL A 1 149 ? -2.673 9.495 16.768 1.00 93.12 149 VAL A CA 1
ATOM 1194 C C . VAL A 1 149 ? -3.842 8.759 16.119 1.00 93.12 149 VAL A C 1
ATOM 1196 O O . VAL A 1 149 ? -4.873 8.553 16.759 1.00 93.12 149 VAL A O 1
ATOM 1199 N N . THR A 1 150 ? -3.685 8.327 14.866 1.00 92.50 150 THR A N 1
ATOM 1200 C CA . THR A 1 150 ? -4.731 7.602 14.135 1.00 92.50 150 THR A CA 1
ATOM 1201 C C . THR A 1 150 ? -5.060 6.286 14.833 1.00 92.50 150 THR A C 1
ATOM 1203 O O . THR A 1 150 ? -6.224 6.035 15.123 1.00 92.50 150 THR A O 1
ATOM 1206 N N . LEU A 1 151 ? -4.054 5.472 15.178 1.00 91.81 151 LEU A N 1
ATOM 1207 C CA . LEU A 1 151 ? -4.270 4.216 15.904 1.00 91.81 151 LEU A CA 1
ATOM 1208 C C . LEU A 1 151 ? -4.888 4.441 17.279 1.00 91.81 151 LEU A C 1
ATOM 1210 O O . LEU A 1 151 ? -5.780 3.695 17.665 1.00 91.81 151 LEU A O 1
ATOM 1214 N N . LEU A 1 152 ? -4.463 5.483 17.994 1.00 91.00 152 LEU A N 1
ATOM 1215 C CA . LEU A 1 152 ? -5.086 5.835 19.262 1.00 91.00 152 LEU A CA 1
ATOM 1216 C C . LEU A 1 152 ? -6.564 6.214 19.078 1.00 91.00 152 LEU A C 1
ATOM 1218 O O . LEU A 1 152 ? -7.397 5.789 19.869 1.00 91.00 152 LEU A O 1
ATOM 1222 N N . SER A 1 153 ? -6.902 6.941 18.010 1.00 89.69 153 SER A N 1
ATOM 1223 C CA . SER A 1 153 ? -8.280 7.347 17.686 1.00 89.69 153 SER A CA 1
ATOM 1224 C C . SER A 1 153 ? -9.169 6.178 17.238 1.00 89.69 153 SER A C 1
ATOM 1226 O O . SER A 1 153 ? -10.390 6.271 17.304 1.00 89.69 153 SER A O 1
ATOM 1228 N N . TYR A 1 154 ? -8.584 5.063 16.786 1.00 88.81 154 TYR A N 1
ATOM 1229 C CA . TYR A 1 154 ? -9.332 3.824 16.545 1.00 88.81 154 TYR A CA 1
ATOM 1230 C C . TYR A 1 154 ? -9.729 3.104 17.842 1.00 88.81 154 TYR A C 1
ATOM 1232 O O . TYR A 1 154 ? -10.608 2.247 17.780 1.00 88.81 154 TYR A O 1
ATOM 1240 N N . LEU A 1 155 ? -9.072 3.420 18.967 1.00 88.00 155 LEU A N 1
ATOM 1241 C CA . LEU A 1 155 ? -9.255 2.786 20.278 1.00 88.00 155 LEU A CA 1
ATOM 1242 C C . LEU A 1 155 ? -10.003 3.688 21.281 1.00 88.00 155 LEU A C 1
ATOM 1244 O O . LEU A 1 155 ? -10.784 3.203 22.096 1.00 88.00 155 LEU A O 1
ATOM 1248 N N . LEU A 1 156 ? -9.734 4.995 21.263 1.00 85.06 156 LEU A N 1
ATOM 1249 C CA . LEU A 1 156 ? -10.362 5.987 22.138 1.00 85.06 156 LEU A CA 1
ATOM 1250 C C . LEU A 1 156 ? -11.204 6.979 21.325 1.00 85.06 156 LEU A C 1
ATOM 1252 O O . LEU A 1 156 ? -10.886 7.233 20.159 1.00 85.06 156 LEU A O 1
ATOM 1256 N N . PRO A 1 157 ? -12.238 7.594 21.932 1.00 83.81 157 PRO A N 1
ATOM 1257 C CA . PRO A 1 157 ? -13.043 8.614 21.275 1.00 83.81 157 PRO A CA 1
ATOM 1258 C C . PRO A 1 157 ? -12.183 9.748 20.693 1.00 83.81 157 PRO A C 1
ATOM 1260 O O . PRO A 1 157 ? -11.369 10.342 21.409 1.00 83.81 157 PRO A O 1
ATOM 1263 N N . PRO A 1 158 ? -12.368 10.113 19.411 1.00 82.12 158 PRO A N 1
ATOM 1264 C CA . PRO A 1 158 ? -11.536 11.117 18.749 1.00 82.12 158 PRO A CA 1
ATOM 1265 C C . PRO A 1 158 ? -11.647 12.493 19.419 1.00 82.12 158 PRO A C 1
ATOM 1267 O O . PRO A 1 158 ? -10.647 13.198 19.525 1.00 82.12 158 PRO A O 1
ATOM 1270 N N . ALA A 1 159 ? -12.828 12.862 19.925 1.00 81.50 159 ALA A N 1
ATOM 1271 C CA . ALA A 1 159 ? -13.032 14.118 20.648 1.00 81.50 159 ALA A CA 1
ATOM 1272 C C . ALA A 1 159 ? -12.170 14.208 21.920 1.00 81.50 159 ALA A C 1
ATOM 1274 O O . ALA A 1 159 ? -11.618 15.265 22.216 1.00 81.50 159 ALA A O 1
ATOM 1275 N N . GLU A 1 160 ? -11.992 13.095 22.637 1.00 82.25 160 GLU A N 1
ATOM 1276 C CA . GLU A 1 160 ? -11.136 13.035 23.823 1.00 82.25 160 GLU A CA 1
ATOM 1277 C C . GLU A 1 160 ? -9.654 13.059 23.441 1.00 82.25 160 GLU A C 1
ATOM 1279 O O . GLU A 1 160 ? -8.872 13.799 24.041 1.00 82.25 160 GLU A O 1
ATOM 1284 N N . VAL A 1 161 ? -9.264 12.293 22.415 1.00 84.00 161 VAL A N 1
ATOM 1285 C CA . VAL A 1 161 ? -7.874 12.239 21.944 1.00 84.00 161 VAL A CA 1
ATOM 1286 C C . VAL A 1 161 ? -7.409 13.615 21.473 1.00 84.00 161 VAL A C 1
ATOM 1288 O O . VAL A 1 161 ? -6.390 14.110 21.955 1.00 84.00 161 VAL A O 1
ATOM 1291 N N . TRP A 1 162 ? -8.159 14.247 20.568 1.00 83.31 162 TRP A N 1
ATOM 1292 C CA . TRP A 1 162 ? -7.818 15.562 20.028 1.00 83.31 162 TRP A CA 1
ATOM 1293 C C . TRP A 1 162 ? -8.009 16.678 21.054 1.00 83.31 162 TRP A C 1
ATOM 1295 O O . TRP A 1 162 ? -7.147 17.549 21.149 1.00 83.31 162 TRP A O 1
ATOM 1305 N N . GLY A 1 163 ? -9.076 16.636 21.859 1.00 82.38 163 GLY A N 1
ATOM 1306 C CA . GLY A 1 163 ? -9.337 17.631 22.900 1.00 82.38 163 GLY A CA 1
ATOM 1307 C C . GLY A 1 163 ? -8.211 17.700 23.930 1.00 82.38 163 GLY A C 1
ATOM 1308 O O . GLY A 1 163 ? -7.679 18.777 24.189 1.00 82.38 163 GLY A O 1
ATOM 1309 N N . ARG A 1 164 ? -7.762 16.549 24.447 1.00 84.62 164 ARG A N 1
ATOM 1310 C CA . ARG A 1 164 ? -6.647 16.493 25.410 1.00 84.62 164 ARG A CA 1
ATOM 1311 C C . ARG A 1 164 ? -5.295 16.820 24.797 1.00 84.62 164 ARG A C 1
ATOM 1313 O O . ARG A 1 164 ? -4.438 17.384 25.473 1.00 84.62 164 ARG A O 1
ATOM 1320 N N . LEU A 1 165 ? -5.083 16.460 23.533 1.00 85.25 165 LEU A N 1
ATOM 1321 C CA . LEU A 1 165 ? -3.843 16.781 22.834 1.00 85.25 165 LEU A CA 1
ATOM 1322 C C . LEU A 1 165 ? -3.710 18.294 22.610 1.00 85.25 165 LEU A C 1
ATOM 1324 O O . LEU A 1 165 ? -2.641 18.847 22.847 1.00 85.25 165 LEU A O 1
ATOM 1328 N N . LEU A 1 166 ? -4.795 18.961 22.203 1.00 86.00 166 LEU A N 1
ATOM 1329 C CA . LEU A 1 166 ? -4.828 20.412 21.990 1.00 86.00 166 LEU A CA 1
ATOM 1330 C C . LEU A 1 166 ? -4.792 21.202 23.304 1.00 86.00 166 LEU A C 1
ATOM 1332 O O . LEU A 1 166 ? -4.173 22.260 23.351 1.00 86.00 166 LEU A O 1
ATOM 1336 N N . ALA A 1 167 ? -5.412 20.683 24.367 1.00 83.19 167 ALA A N 1
ATOM 1337 C CA . ALA A 1 167 ? -5.384 21.297 25.695 1.00 83.19 167 ALA A CA 1
ATOM 1338 C C . ALA A 1 167 ? -4.041 21.115 26.432 1.00 83.19 167 ALA A C 1
ATOM 1340 O O . ALA A 1 167 ? -3.809 21.761 27.447 1.00 83.19 167 ALA A O 1
ATOM 1341 N N . GLY A 1 168 ? -3.153 20.232 25.957 1.00 81.69 168 GLY A N 1
ATOM 1342 C CA . GLY A 1 168 ? -1.912 19.886 26.662 1.00 81.69 168 GLY A CA 1
ATOM 1343 C C . GLY A 1 168 ? -2.117 18.995 27.897 1.00 81.69 168 GLY A C 1
ATOM 1344 O O . GLY A 1 168 ? -1.157 18.681 28.595 1.00 81.69 168 GLY A O 1
ATOM 1345 N N . GLU A 1 169 ? -3.341 18.523 28.139 1.00 85.00 169 GLU A N 1
ATOM 1346 C CA . GLU A 1 169 ? -3.748 17.712 29.296 1.00 85.00 169 GLU A CA 1
ATOM 1347 C C . GLU A 1 169 ? -3.791 16.211 28.957 1.00 85.00 169 GLU A C 1
ATOM 1349 O O . GLU A 1 169 ? -4.708 15.469 29.321 1.00 85.00 169 GLU A O 1
ATOM 1354 N N . SER A 1 170 ? -2.807 15.730 28.195 1.00 82.12 170 SER A N 1
ATOM 1355 C CA . SER A 1 170 ? -2.727 14.306 27.860 1.00 82.12 170 SER A CA 1
ATOM 1356 C C . SER A 1 170 ? -2.421 13.480 29.107 1.00 82.12 170 SER A C 1
ATOM 1358 O O . SER A 1 170 ? -1.469 13.762 29.835 1.00 82.12 170 SER A O 1
ATOM 1360 N N . THR A 1 171 ? -3.189 12.411 29.336 1.00 84.62 171 THR A N 1
ATOM 1361 C CA . THR A 1 171 ? -2.909 11.510 30.464 1.00 84.62 171 THR A CA 1
ATOM 1362 C C . THR A 1 171 ? -1.509 10.896 30.322 1.00 84.62 171 THR A C 1
ATOM 1364 O O . THR A 1 171 ? -1.050 10.667 29.196 1.00 84.62 171 THR A O 1
ATOM 1367 N N . PRO A 1 172 ? -0.817 10.546 31.423 1.00 87.38 172 PRO A N 1
ATOM 1368 C CA . PRO A 1 172 ? 0.521 9.955 31.344 1.00 87.38 172 PRO A CA 1
ATOM 1369 C C . PRO A 1 172 ? 0.582 8.680 30.490 1.00 87.38 172 PRO A C 1
ATOM 1371 O O . PRO A 1 172 ? 1.596 8.391 29.858 1.00 87.38 172 PRO A O 1
ATOM 1374 N N . ASN A 1 173 ? -0.503 7.901 30.447 1.00 88.19 173 ASN A N 1
ATOM 1375 C CA . ASN A 1 173 ? -0.599 6.702 29.611 1.00 88.19 173 ASN A CA 1
ATOM 1376 C C . ASN A 1 173 ? -0.722 7.062 28.129 1.00 88.19 173 ASN A C 1
ATOM 1378 O O . ASN A 1 173 ? -0.011 6.497 27.301 1.00 88.19 173 ASN A O 1
ATOM 1382 N N . GLN A 1 174 ? -1.578 8.034 27.811 1.00 86.88 174 GLN A N 1
ATOM 1383 C CA . GLN A 1 174 ? -1.775 8.536 26.456 1.00 86.88 174 GLN A CA 1
ATOM 1384 C C . GLN A 1 174 ? -0.485 9.145 25.895 1.00 86.88 174 GLN A C 1
ATOM 1386 O O . GLN A 1 174 ? -0.056 8.767 24.807 1.00 86.88 174 GLN A O 1
ATOM 1391 N N . ALA A 1 175 ? 0.178 10.017 26.659 1.00 89.69 175 ALA A N 1
ATOM 1392 C CA . ALA A 1 175 ? 1.438 10.637 26.260 1.00 89.69 175 ALA A CA 1
ATOM 1393 C C . ALA A 1 175 ? 2.548 9.595 26.032 1.00 89.69 175 ALA A C 1
ATOM 1395 O O . ALA A 1 175 ? 3.244 9.648 25.017 1.00 89.69 175 ALA A O 1
ATOM 1396 N N . ARG A 1 176 ? 2.677 8.597 26.925 1.00 92.62 176 ARG A N 1
ATOM 1397 C CA . ARG A 1 176 ? 3.628 7.484 26.750 1.00 92.62 176 ARG A CA 1
ATOM 1398 C C . ARG A 1 176 ? 3.330 6.668 25.496 1.00 92.62 176 ARG A C 1
ATOM 1400 O O . ARG A 1 176 ? 4.257 6.377 24.744 1.00 92.62 176 ARG A O 1
ATOM 1407 N N . PHE A 1 177 ? 2.064 6.327 25.250 1.00 92.81 177 PHE A N 1
ATOM 1408 C CA . PHE A 1 177 ? 1.668 5.602 24.043 1.00 92.81 177 PHE A CA 1
ATOM 1409 C C . PHE A 1 177 ? 2.018 6.394 22.781 1.00 92.81 177 PHE A C 1
ATOM 1411 O O . PHE A 1 177 ? 2.682 5.860 21.899 1.00 92.81 177 PHE A O 1
ATOM 1418 N N . LEU A 1 178 ? 1.639 7.675 22.719 1.00 93.50 178 LEU A N 1
ATOM 1419 C CA . LEU A 1 178 ? 1.938 8.556 21.589 1.00 93.50 178 LEU A CA 1
ATOM 1420 C C . LEU A 1 178 ? 3.442 8.659 21.339 1.00 93.50 178 LEU A C 1
ATOM 1422 O O . LEU A 1 178 ? 3.870 8.492 20.199 1.00 93.50 178 LEU A O 1
ATOM 1426 N N . ALA A 1 179 ? 4.249 8.873 22.379 1.00 94.38 179 ALA A N 1
ATOM 1427 C CA . ALA A 1 179 ? 5.699 8.979 22.250 1.00 94.38 179 ALA A CA 1
ATOM 1428 C C . ALA A 1 179 ? 6.331 7.677 21.727 1.00 94.38 179 ALA A C 1
ATOM 1430 O O . ALA A 1 179 ? 7.072 7.700 20.742 1.00 94.38 179 ALA A O 1
ATOM 1431 N N . VAL A 1 180 ? 6.002 6.533 22.341 1.00 96.56 180 VAL A N 1
ATOM 1432 C CA . VAL A 1 180 ? 6.559 5.225 21.956 1.00 96.56 180 VAL A CA 1
ATOM 1433 C C . VAL A 1 180 ? 6.092 4.819 20.560 1.00 96.56 180 VAL A C 1
ATOM 1435 O O . VAL A 1 180 ? 6.917 4.452 19.726 1.00 96.56 180 VAL A O 1
ATOM 1438 N N . ALA A 1 181 ? 4.794 4.924 20.271 1.00 96.19 181 ALA A N 1
ATOM 1439 C CA . ALA A 1 181 ? 4.246 4.578 18.965 1.00 96.19 181 ALA A CA 1
ATOM 1440 C C . ALA A 1 181 ? 4.845 5.465 17.865 1.00 96.19 181 ALA A C 1
ATOM 1442 O O . ALA A 1 181 ? 5.289 4.949 16.841 1.00 96.19 181 ALA A O 1
ATOM 1443 N N . THR A 1 182 ? 4.950 6.778 18.098 1.00 97.31 182 THR A N 1
ATOM 1444 C CA . THR A 1 182 ? 5.581 7.711 17.151 1.00 97.31 182 THR A CA 1
ATOM 1445 C C . THR A 1 182 ? 7.025 7.316 16.871 1.00 97.31 182 THR A C 1
ATOM 1447 O O . THR A 1 182 ? 7.422 7.256 15.706 1.00 97.31 182 THR A O 1
ATOM 1450 N N . ALA A 1 183 ? 7.809 7.001 17.906 1.00 97.25 183 ALA A N 1
ATOM 1451 C CA . ALA A 1 183 ? 9.198 6.583 17.745 1.00 97.25 183 ALA A CA 1
ATOM 1452 C C . ALA A 1 183 ? 9.314 5.281 16.935 1.00 97.25 183 ALA A C 1
ATOM 1454 O O . ALA A 1 183 ? 10.106 5.214 15.994 1.00 97.25 183 ALA A O 1
ATOM 1455 N N . VAL A 1 184 ? 8.488 4.275 17.244 1.00 97.06 184 VAL A N 1
ATOM 1456 C CA . VAL A 1 184 ? 8.487 2.981 16.544 1.00 97.06 184 VAL A CA 1
ATOM 1457 C C . VAL A 1 184 ? 8.084 3.139 15.078 1.00 97.06 184 VAL A C 1
ATOM 1459 O O . VAL A 1 184 ? 8.795 2.641 14.208 1.00 97.06 184 VAL A O 1
ATOM 1462 N N . PHE A 1 185 ? 7.003 3.863 14.773 1.00 96.88 185 PHE A N 1
ATOM 1463 C CA . PHE A 1 185 ? 6.589 4.088 13.382 1.00 96.88 185 PHE A CA 1
ATOM 1464 C C . PHE A 1 185 ? 7.598 4.931 12.609 1.00 96.88 185 PHE A C 1
ATOM 1466 O O . PHE A 1 185 ? 7.899 4.627 11.459 1.00 96.88 185 PHE A O 1
ATOM 1473 N N . THR A 1 186 ? 8.185 5.951 13.236 1.00 97.25 186 THR A N 1
ATOM 1474 C CA . THR A 1 186 ? 9.247 6.744 12.604 1.00 97.25 186 THR A CA 1
ATOM 1475 C C . THR A 1 186 ? 10.448 5.863 12.264 1.00 97.25 186 THR A C 1
ATOM 1477 O O . THR A 1 186 ? 10.946 5.903 11.139 1.00 97.25 186 THR A O 1
ATOM 1480 N N . ALA A 1 187 ? 10.884 5.014 13.199 1.00 96.25 187 ALA A N 1
ATOM 1481 C CA . ALA A 1 187 ? 11.965 4.065 12.962 1.00 96.25 187 ALA A CA 1
ATOM 1482 C C . ALA A 1 187 ? 11.608 3.063 11.849 1.00 96.25 187 ALA A C 1
ATOM 1484 O O . ALA A 1 187 ? 12.429 2.789 10.972 1.00 96.25 187 ALA A O 1
ATOM 1485 N N . GLU A 1 188 ? 10.374 2.559 11.826 1.00 96.31 188 GLU A N 1
ATOM 1486 C CA . GLU A 1 188 ? 9.887 1.679 10.765 1.00 96.31 188 GLU A CA 1
ATOM 1487 C C . GLU A 1 188 ? 9.945 2.374 9.397 1.00 96.31 188 GLU A C 1
ATOM 1489 O O . GLU A 1 188 ? 10.567 1.851 8.471 1.00 96.31 188 GLU A O 1
ATOM 1494 N N . PHE A 1 189 ? 9.426 3.597 9.279 1.00 95.81 189 PHE A N 1
ATOM 1495 C CA . PHE A 1 189 ? 9.449 4.372 8.037 1.00 95.81 189 PHE A CA 1
ATOM 1496 C C . PHE A 1 189 ? 10.863 4.702 7.542 1.00 95.81 189 PHE A C 1
ATOM 1498 O O . PHE A 1 189 ? 11.140 4.630 6.336 1.00 95.81 189 PHE A O 1
ATOM 1505 N N . VAL A 1 190 ? 11.781 5.033 8.448 1.00 94.44 190 VAL A N 1
ATOM 1506 C CA . VAL A 1 190 ? 13.160 5.381 8.089 1.00 94.44 190 VAL A CA 1
ATOM 1507 C C . VAL A 1 190 ? 13.961 4.132 7.710 1.00 94.44 190 VAL A C 1
ATOM 1509 O O . VAL A 1 190 ? 14.572 4.101 6.637 1.00 94.44 190 VAL A O 1
ATOM 1512 N N . PHE A 1 191 ? 13.930 3.089 8.543 1.00 94.06 191 PHE A N 1
ATOM 1513 C CA . PHE A 1 191 ? 14.867 1.964 8.454 1.00 94.06 191 PHE A CA 1
ATOM 1514 C C . PHE A 1 191 ? 14.263 0.684 7.863 1.00 94.06 191 PHE A C 1
ATOM 1516 O O . PHE A 1 191 ? 14.957 -0.029 7.136 1.00 94.06 191 PHE A O 1
ATOM 1523 N N . ALA A 1 192 ? 12.996 0.371 8.148 1.00 94.31 192 ALA A N 1
ATOM 1524 C CA . ALA A 1 192 ? 12.426 -0.965 7.930 1.00 94.31 192 ALA A CA 1
ATOM 1525 C C . ALA A 1 192 ? 11.204 -1.015 6.993 1.00 94.31 192 ALA A C 1
ATOM 1527 O O . ALA A 1 192 ? 10.669 -2.098 6.764 1.00 94.31 192 ALA A O 1
ATOM 1528 N N . ARG A 1 193 ? 10.800 0.096 6.367 1.00 93.31 193 ARG A N 1
ATOM 1529 C CA . ARG A 1 193 ? 9.546 0.204 5.596 1.00 93.31 193 ARG A CA 1
ATOM 1530 C C . ARG A 1 193 ? 9.308 -0.906 4.571 1.00 93.31 193 ARG A C 1
ATOM 1532 O O . ARG A 1 193 ? 8.241 -1.508 4.498 1.00 93.31 193 ARG A O 1
ATOM 1539 N N . HIS A 1 194 ? 10.336 -1.242 3.792 1.00 92.00 194 HIS A N 1
ATOM 1540 C CA . HIS A 1 194 ? 10.235 -2.292 2.777 1.00 92.00 194 HIS A CA 1
ATOM 1541 C C . HIS A 1 194 ? 10.243 -3.694 3.391 1.00 92.00 194 HIS A C 1
ATOM 1543 O O . HIS A 1 194 ? 9.620 -4.601 2.842 1.00 92.00 194 HIS A O 1
ATOM 1549 N N . LEU A 1 195 ? 10.953 -3.878 4.510 1.00 93.19 195 LEU A N 1
ATOM 1550 C CA . LEU A 1 195 ? 10.981 -5.135 5.253 1.00 93.19 195 LEU A CA 1
ATOM 1551 C C . LEU A 1 195 ? 9.602 -5.407 5.860 1.00 93.19 195 LEU A C 1
ATOM 1553 O O . LEU A 1 195 ? 9.068 -6.504 5.699 1.00 93.19 195 LEU A O 1
ATOM 1557 N N . PHE A 1 196 ? 8.984 -4.384 6.452 1.00 94.44 196 PHE A N 1
ATOM 1558 C CA . PHE A 1 196 ? 7.631 -4.456 6.982 1.00 94.44 196 PHE A CA 1
ATOM 1559 C C . PHE A 1 196 ? 6.612 -4.769 5.879 1.00 94.44 196 PHE A C 1
ATOM 1561 O O . PHE A 1 196 ? 5.908 -5.771 5.975 1.00 94.44 196 PHE A O 1
ATOM 1568 N N . CYS A 1 197 ? 6.586 -4.024 4.766 1.00 92.69 197 CYS A N 1
ATOM 1569 C CA . CYS A 1 197 ? 5.669 -4.330 3.659 1.00 92.69 197 CYS A CA 1
ATOM 1570 C C . CYS A 1 197 ? 5.888 -5.732 3.053 1.00 92.69 197 CYS A C 1
ATOM 1572 O O . CYS A 1 197 ? 4.957 -6.317 2.492 1.00 92.69 197 CYS A O 1
ATOM 1574 N N . ARG A 1 198 ? 7.112 -6.273 3.108 1.00 92.31 198 ARG A N 1
ATOM 1575 C CA . ARG A 1 198 ? 7.460 -7.579 2.529 1.00 92.31 198 ARG A CA 1
ATOM 1576 C C . ARG A 1 198 ? 7.126 -8.749 3.455 1.00 92.31 198 ARG A C 1
ATOM 1578 O O . ARG A 1 198 ? 6.597 -9.738 2.952 1.00 92.31 198 ARG A O 1
ATOM 1585 N N . PHE A 1 199 ? 7.422 -8.633 4.749 1.00 92.69 199 PHE A N 1
ATOM 1586 C CA . PHE A 1 199 ? 7.340 -9.738 5.713 1.00 92.69 199 PHE A CA 1
ATOM 1587 C C . PHE A 1 199 ? 6.586 -9.405 7.006 1.00 92.69 199 PHE A C 1
ATOM 1589 O O . PHE A 1 199 ? 5.976 -10.301 7.575 1.00 92.69 199 PHE A O 1
ATOM 1596 N N . GLY A 1 200 ? 6.613 -8.154 7.475 1.00 92.50 200 GLY A N 1
ATOM 1597 C CA . GLY A 1 200 ? 5.978 -7.771 8.744 1.00 92.50 200 GLY A CA 1
ATOM 1598 C C . GLY A 1 200 ? 4.463 -7.562 8.650 1.00 92.50 200 GLY A C 1
ATOM 1599 O O . GLY A 1 200 ? 3.727 -7.846 9.589 1.00 92.50 200 GLY A O 1
ATOM 1600 N N . CYS A 1 201 ? 3.968 -7.093 7.505 1.00 94.81 201 CYS A N 1
ATOM 1601 C CA . CYS A 1 201 ? 2.552 -6.815 7.308 1.00 94.81 201 CYS A CA 1
ATOM 1602 C C . CYS A 1 201 ? 1.773 -8.109 7.030 1.00 94.81 201 CYS A C 1
ATOM 1604 O O . CYS A 1 201 ? 1.871 -8.673 5.936 1.00 94.81 201 CYS A O 1
ATOM 1606 N N . ALA A 1 202 ? 0.935 -8.528 7.984 1.00 94.94 202 ALA A N 1
ATOM 1607 C CA . ALA A 1 202 ? 0.090 -9.718 7.860 1.00 94.94 202 ALA A CA 1
ATOM 1608 C C . ALA A 1 202 ? -0.800 -9.676 6.606 1.00 94.94 202 ALA A C 1
ATOM 1610 O O . ALA A 1 202 ? -0.830 -10.633 5.833 1.00 94.94 202 ALA A O 1
ATOM 1611 N N . VAL A 1 203 ? -1.452 -8.535 6.343 1.00 94.19 203 VAL A N 1
ATOM 1612 C CA . VAL A 1 203 ? -2.294 -8.335 5.149 1.00 94.19 203 VAL A CA 1
ATOM 1613 C C . VAL A 1 203 ? -1.490 -8.602 3.874 1.00 94.19 203 VAL A C 1
ATOM 1615 O O . VAL A 1 203 ? -1.898 -9.395 3.029 1.00 94.19 203 VAL A O 1
ATOM 1618 N N . GLY A 1 204 ? -0.304 -8.001 3.755 1.00 93.81 204 GLY A N 1
ATOM 1619 C CA . GLY A 1 204 ? 0.569 -8.192 2.601 1.00 93.81 204 GLY A CA 1
ATOM 1620 C C . GLY A 1 204 ? 1.068 -9.630 2.445 1.00 93.81 204 GLY A C 1
ATOM 1621 O O . GLY A 1 204 ? 1.136 -10.136 1.320 1.00 93.81 204 GLY A O 1
ATOM 1622 N N . LEU A 1 205 ? 1.392 -10.300 3.552 1.00 94.56 205 LEU A N 1
ATOM 1623 C CA . LEU A 1 205 ? 1.859 -11.685 3.557 1.00 94.56 205 LEU A CA 1
ATOM 1624 C C . LEU A 1 205 ? 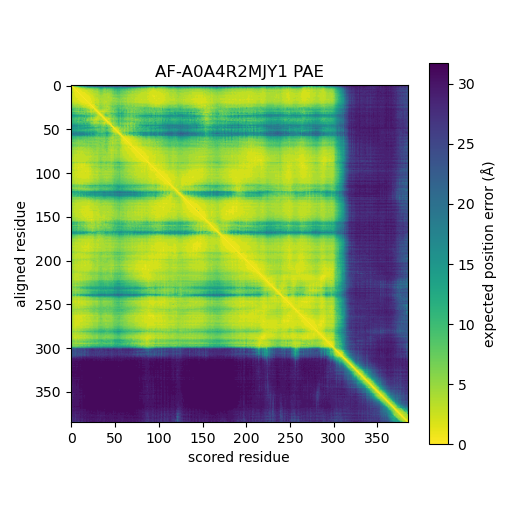0.768 -12.6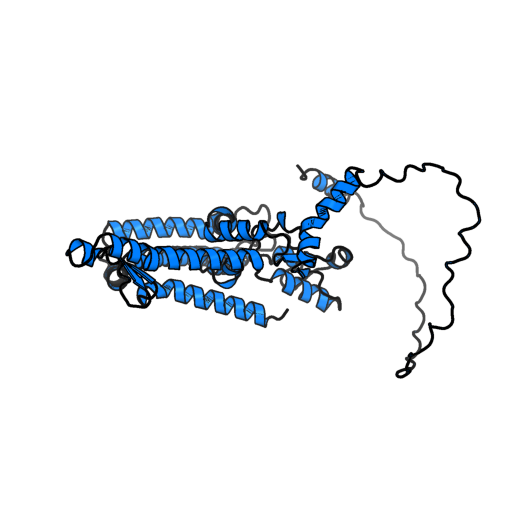46 3.070 1.00 94.56 205 LEU A C 1
ATOM 1626 O O . LEU A 1 205 ? 1.004 -13.393 2.120 1.00 94.56 205 LEU A O 1
ATOM 1630 N N . PHE A 1 206 ? -0.440 -12.578 3.636 1.00 95.25 206 PHE A N 1
ATOM 1631 C CA . PHE A 1 206 ? -1.549 -13.446 3.230 1.00 95.25 206 PHE A CA 1
ATOM 1632 C C . PHE A 1 206 ? -1.959 -13.224 1.771 1.00 95.25 206 PHE A C 1
ATOM 1634 O O . PHE A 1 206 ? -2.184 -14.195 1.047 1.00 95.25 206 PHE A O 1
ATOM 1641 N N . GLN A 1 207 ? -1.957 -11.975 1.289 1.00 95.62 207 GLN A N 1
ATOM 1642 C CA . GLN A 1 207 ? -2.185 -11.703 -0.134 1.00 95.62 207 GLN A CA 1
ATOM 1643 C C . GLN A 1 207 ? -1.109 -12.330 -1.029 1.00 95.62 207 GLN A C 1
ATOM 1645 O O . GLN A 1 207 ? -1.423 -12.864 -2.093 1.00 95.62 207 GLN A O 1
ATOM 1650 N N . SER A 1 208 ? 0.157 -12.289 -0.603 1.00 93.94 208 SER A N 1
ATOM 1651 C CA . SER A 1 208 ? 1.274 -12.892 -1.345 1.00 93.94 208 SER A CA 1
ATOM 1652 C C . SER A 1 208 ? 1.141 -14.415 -1.416 1.00 93.94 208 SER A C 1
ATOM 1654 O O . SER A 1 208 ? 1.360 -15.004 -2.474 1.00 93.94 208 SER A O 1
ATOM 1656 N N . LEU A 1 209 ? 0.761 -15.050 -0.303 1.00 95.00 209 LEU A N 1
ATOM 1657 C CA . LEU A 1 209 ? 0.560 -16.497 -0.216 1.00 95.00 209 LEU A CA 1
ATOM 1658 C C . LEU A 1 209 ? -0.615 -16.953 -1.087 1.00 95.00 209 LEU A C 1
ATOM 1660 O O . LEU A 1 209 ? -0.446 -17.854 -1.910 1.00 95.00 209 LEU A O 1
ATOM 1664 N N . ALA A 1 210 ? -1.767 -16.281 -0.985 1.00 95.56 210 ALA A N 1
ATOM 1665 C CA . ALA A 1 210 ? -2.935 -16.560 -1.820 1.00 95.56 210 ALA A CA 1
ATOM 1666 C C . ALA A 1 210 ? -2.610 -16.413 -3.316 1.00 95.56 210 ALA A C 1
ATOM 1668 O O . ALA A 1 210 ? -2.963 -17.266 -4.131 1.00 95.56 210 ALA A O 1
ATOM 1669 N N . TRP A 1 211 ? -1.867 -15.367 -3.684 1.00 95.88 211 TRP A N 1
ATOM 1670 C CA . TRP A 1 211 ? -1.425 -15.150 -5.059 1.00 95.88 211 TRP A CA 1
ATOM 1671 C C . TRP A 1 211 ? -0.449 -16.219 -5.562 1.00 95.88 211 TRP A C 1
ATOM 1673 O O . TRP A 1 211 ? -0.516 -16.618 -6.730 1.00 95.88 211 TRP A O 1
ATOM 1683 N N . MET A 1 212 ? 0.465 -16.692 -4.710 1.00 93.75 212 MET A N 1
ATOM 1684 C CA . MET A 1 212 ? 1.412 -17.756 -5.055 1.00 93.75 212 MET A CA 1
ATOM 1685 C C . MET A 1 212 ? 0.740 -19.113 -5.232 1.00 93.75 212 MET A C 1
ATOM 1687 O O . MET A 1 212 ? 1.161 -19.876 -6.100 1.00 93.75 212 MET A O 1
ATOM 1691 N N . ALA A 1 213 ? -0.324 -19.387 -4.475 1.00 93.69 213 ALA A N 1
ATOM 1692 C CA . ALA A 1 213 ? -1.106 -20.612 -4.609 1.00 93.69 213 ALA A CA 1
ATOM 1693 C C . ALA A 1 213 ? -1.785 -20.741 -5.987 1.00 93.69 213 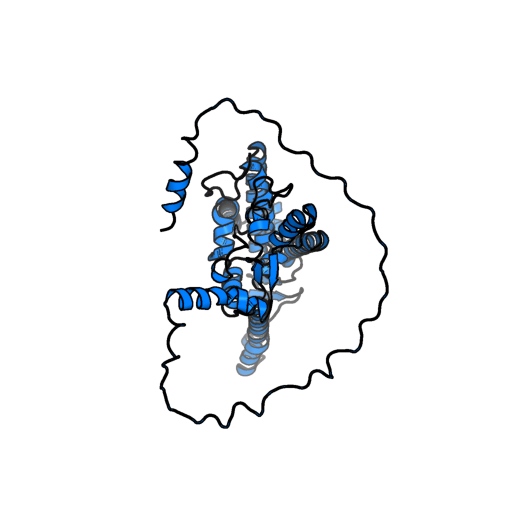ALA A C 1
ATOM 1695 O O . ALA A 1 213 ? -2.082 -21.848 -6.429 1.00 93.69 213 ALA A O 1
ATOM 1696 N N . ASN A 1 214 ? -2.000 -19.627 -6.700 1.00 94.44 214 ASN A N 1
ATOM 1697 C CA . ASN A 1 214 ? -2.617 -19.624 -8.023 1.00 94.44 214 ASN A CA 1
ATOM 1698 C C . ASN A 1 214 ? -1.602 -19.382 -9.154 1.00 94.44 214 ASN A C 1
ATOM 1700 O O . ASN A 1 214 ? -1.256 -18.231 -9.439 1.00 94.44 214 ASN A O 1
ATOM 1704 N N . PRO A 1 215 ? -1.172 -20.405 -9.908 1.00 90.12 215 PRO A N 1
ATOM 1705 C CA . PRO A 1 215 ? -0.238 -20.204 -11.014 1.00 90.12 215 PRO A CA 1
ATOM 1706 C C . PRO A 1 215 ? -0.864 -19.473 -12.219 1.00 90.12 215 PRO A C 1
ATOM 1708 O O . PRO A 1 215 ? -0.136 -19.005 -13.087 1.00 90.12 215 PRO A O 1
ATOM 1711 N N . ARG A 1 216 ? -2.198 -19.333 -12.268 1.00 92.75 216 ARG A N 1
ATOM 1712 C CA . ARG A 1 216 ? -2.941 -18.609 -13.318 1.00 92.75 216 ARG A CA 1
ATOM 1713 C C . ARG A 1 216 ? -3.278 -17.158 -12.946 1.00 92.75 216 ARG A C 1
ATOM 1715 O O . ARG A 1 216 ? -3.900 -16.454 -13.747 1.00 92.75 216 ARG A O 1
ATOM 1722 N N . ALA A 1 217 ? -2.911 -16.704 -11.746 1.00 93.88 217 ALA A N 1
ATOM 1723 C CA . ALA A 1 217 ? -3.193 -15.340 -11.299 1.00 93.88 217 ALA A CA 1
ATOM 1724 C C . ALA A 1 217 ? -2.467 -14.288 -12.142 1.00 93.88 217 ALA A C 1
ATOM 1726 O O . ALA A 1 217 ? -1.427 -14.567 -12.736 1.00 93.88 217 ALA A O 1
ATOM 1727 N N . MET A 1 218 ? -2.991 -13.061 -12.138 1.00 94.44 218 MET A N 1
ATOM 1728 C CA . MET A 1 218 ? -2.374 -11.935 -12.838 1.00 94.44 218 MET A CA 1
ATOM 1729 C C . MET A 1 218 ? -0.913 -11.739 -12.415 1.00 94.44 218 MET A C 1
ATOM 1731 O O . MET A 1 218 ? -0.601 -11.704 -11.223 1.00 94.44 218 MET A O 1
ATOM 1735 N N . VAL A 1 219 ? -0.018 -11.607 -13.391 1.00 94.06 219 VAL A N 1
ATOM 1736 C CA . VAL A 1 219 ? 1.416 -11.391 -13.178 1.00 94.06 219 VAL A CA 1
ATOM 1737 C C . VAL A 1 219 ? 1.990 -10.531 -14.300 1.00 94.06 219 VAL A C 1
ATOM 1739 O O . VAL A 1 219 ? 1.459 -10.507 -15.408 1.00 94.06 219 VAL A O 1
ATOM 1742 N N . VAL A 1 220 ? 3.071 -9.812 -14.012 1.00 94.31 220 VAL A N 1
ATOM 1743 C CA . VAL A 1 220 ? 3.865 -9.141 -15.045 1.00 94.31 220 VAL A CA 1
ATOM 1744 C C . VAL A 1 220 ? 4.683 -10.207 -15.772 1.00 94.31 220 VAL A C 1
ATOM 1746 O O . VAL A 1 220 ? 5.465 -10.910 -15.139 1.00 94.31 220 VAL A O 1
ATOM 1749 N N . GLY A 1 221 ? 4.472 -10.357 -17.077 1.00 92.50 221 GLY A N 1
ATOM 1750 C CA . GLY A 1 221 ? 5.243 -11.267 -17.919 1.00 92.50 221 GLY A CA 1
ATOM 1751 C C . GLY A 1 221 ? 6.248 -10.514 -18.774 1.00 92.50 221 GLY A C 1
ATOM 1752 O O . GLY A 1 221 ? 5.960 -9.416 -19.247 1.00 92.50 221 GLY A O 1
ATOM 1753 N N . TYR A 1 222 ? 7.406 -11.133 -18.996 1.00 92.44 222 TYR A N 1
ATOM 1754 C CA . TYR A 1 222 ? 8.488 -10.577 -19.802 1.00 92.44 222 TYR A CA 1
ATOM 1755 C C . TYR A 1 222 ? 8.706 -11.384 -21.082 1.00 92.44 222 TYR A C 1
ATOM 1757 O O . TYR A 1 222 ? 8.864 -12.611 -21.047 1.00 92.44 222 TYR A O 1
ATOM 1765 N N . ASP A 1 223 ? 8.748 -10.689 -22.217 1.00 91.25 223 ASP A N 1
ATOM 1766 C CA . ASP A 1 223 ? 9.079 -11.279 -23.509 1.00 91.25 223 ASP A CA 1
ATOM 1767 C C . ASP A 1 223 ? 10.588 -11.537 -23.628 1.00 91.25 223 ASP A C 1
ATOM 1769 O O . ASP A 1 223 ? 11.386 -10.692 -24.040 1.00 91.25 223 ASP A O 1
ATOM 1773 N N . ARG A 1 224 ? 10.984 -12.755 -23.255 1.00 87.94 224 ARG A N 1
ATOM 1774 C CA . ARG A 1 224 ? 12.383 -13.195 -23.288 1.00 87.94 224 ARG A CA 1
ATOM 1775 C C . ARG A 1 224 ? 12.925 -13.383 -24.705 1.00 87.94 224 ARG A C 1
ATOM 1777 O O . ARG A 1 224 ? 14.137 -13.285 -24.875 1.00 87.94 224 ARG A O 1
ATOM 1784 N N . ALA A 1 225 ? 12.075 -13.612 -25.711 1.00 88.88 225 ALA A N 1
ATOM 1785 C CA . ALA A 1 225 ? 12.530 -13.756 -27.098 1.00 88.88 225 ALA A CA 1
ATOM 1786 C C . ALA A 1 225 ? 13.102 -12.433 -27.629 1.00 88.88 225 ALA A C 1
ATOM 1788 O O . ALA A 1 225 ? 14.089 -12.415 -28.363 1.00 88.88 225 ALA A O 1
ATOM 1789 N N . ARG A 1 226 ? 12.536 -11.315 -27.166 1.00 90.19 226 ARG A N 1
ATOM 1790 C CA . ARG A 1 226 ? 12.992 -9.955 -27.467 1.00 90.19 226 ARG A CA 1
ATOM 1791 C C . ARG A 1 226 ? 13.898 -9.365 -26.383 1.00 90.19 226 ARG A C 1
ATOM 1793 O O . ARG A 1 226 ? 14.079 -8.155 -26.304 1.00 90.19 226 ARG A O 1
ATOM 1800 N N . ALA A 1 227 ? 14.547 -10.200 -25.563 1.00 88.12 227 ALA A N 1
ATOM 1801 C CA . ALA A 1 227 ? 15.357 -9.713 -24.444 1.00 88.12 227 ALA A CA 1
ATOM 1802 C C . ALA A 1 227 ? 16.532 -8.805 -24.854 1.00 88.12 227 ALA A C 1
ATOM 1804 O O . ALA A 1 227 ? 16.974 -7.973 -24.059 1.00 88.12 227 ALA A O 1
ATOM 1805 N N . ARG A 1 228 ? 17.022 -8.932 -26.094 1.00 87.88 228 ARG A N 1
ATOM 1806 C CA . ARG A 1 228 ? 18.049 -8.048 -26.666 1.00 87.88 228 ARG A CA 1
ATOM 1807 C C . ARG A 1 228 ? 17.594 -6.585 -26.739 1.00 87.88 228 ARG A C 1
ATOM 1809 O O . ARG A 1 228 ? 18.413 -5.697 -26.517 1.00 87.88 228 ARG A O 1
ATOM 1816 N N . ASP A 1 229 ? 16.298 -6.345 -26.931 1.00 88.00 229 ASP A N 1
ATOM 1817 C CA . ASP A 1 229 ? 15.709 -5.007 -27.059 1.00 88.00 229 ASP A CA 1
ATOM 1818 C C . ASP A 1 229 ? 15.669 -4.270 -25.705 1.00 88.00 229 ASP A C 1
ATOM 1820 O O . ASP A 1 229 ? 15.457 -3.060 -25.650 1.00 88.00 229 ASP A O 1
ATOM 1824 N N . CYS A 1 230 ? 15.919 -4.985 -24.599 1.00 87.94 230 CYS A N 1
ATOM 1825 C CA . CYS A 1 230 ? 16.040 -4.419 -23.257 1.00 87.94 230 CYS A CA 1
ATOM 1826 C C . CYS A 1 230 ? 17.443 -3.848 -22.962 1.00 87.94 230 CYS A C 1
ATOM 1828 O O . CYS A 1 230 ? 17.604 -3.137 -21.969 1.00 87.94 230 CYS A O 1
ATOM 1830 N N . ARG A 1 231 ? 18.471 -4.140 -23.780 1.00 85.19 231 ARG A N 1
ATOM 1831 C CA . ARG A 1 231 ? 19.849 -3.653 -23.540 1.00 85.19 231 ARG A CA 1
ATOM 1832 C C . ARG A 1 231 ? 19.952 -2.129 -23.614 1.00 85.19 231 ARG A C 1
ATOM 1834 O O . ARG A 1 231 ? 20.700 -1.540 -22.848 1.00 85.19 231 ARG A O 1
ATOM 1841 N N . SER A 1 232 ? 19.166 -1.507 -24.491 1.00 84.06 232 SER A N 1
ATOM 1842 C CA . SER A 1 232 ? 19.063 -0.053 -24.663 1.00 84.06 232 SER A CA 1
ATOM 1843 C C . SER A 1 232 ? 17.865 0.554 -23.914 1.00 84.06 232 SER A C 1
ATOM 1845 O O . SER A 1 232 ? 17.342 1.590 -24.315 1.00 84.06 232 SER A O 1
ATOM 1847 N N . CYS A 1 233 ? 17.366 -0.106 -22.861 1.00 86.00 233 CYS A N 1
ATOM 1848 C CA . CYS A 1 233 ? 16.180 0.341 -22.126 1.00 86.00 233 CYS A CA 1
ATOM 1849 C C . CYS A 1 233 ? 16.522 1.467 -21.140 1.00 86.00 233 CYS A C 1
ATOM 1851 O O . CYS A 1 233 ? 16.879 1.188 -19.996 1.00 86.00 233 CYS A O 1
ATOM 1853 N N . SER A 1 234 ? 16.393 2.722 -21.568 1.00 86.62 234 SER A N 1
ATOM 1854 C CA . SER A 1 234 ? 16.510 3.914 -20.720 1.00 86.62 234 SER A CA 1
ATOM 1855 C C . SER A 1 234 ? 15.264 4.802 -20.812 1.00 86.62 234 SER A C 1
ATOM 1857 O O . SER A 1 234 ? 14.511 4.758 -21.789 1.00 86.62 234 SER A O 1
ATOM 1859 N N . THR A 1 235 ? 15.024 5.590 -19.765 1.00 86.38 235 THR A N 1
ATOM 1860 C CA . THR A 1 235 ? 14.008 6.657 -19.718 1.00 86.38 235 THR A CA 1
ATOM 1861 C C . THR A 1 235 ? 14.579 7.874 -18.993 1.00 86.38 235 THR A C 1
ATOM 1863 O O . THR A 1 235 ? 15.627 7.785 -18.357 1.00 86.38 235 THR A O 1
ATOM 1866 N N . ALA A 1 236 ? 13.879 9.013 -19.019 1.00 82.88 236 ALA A N 1
ATOM 1867 C CA . ALA A 1 236 ? 14.278 10.190 -18.238 1.00 82.88 236 ALA A CA 1
ATOM 1868 C C . ALA A 1 236 ? 14.375 9.896 -16.725 1.00 82.88 236 ALA A C 1
ATOM 1870 O O . ALA A 1 236 ? 15.219 10.458 -16.034 1.00 82.88 236 ALA A O 1
ATOM 1871 N N . ALA A 1 237 ? 13.537 8.987 -16.215 1.00 76.25 237 ALA A N 1
ATOM 1872 C CA . ALA A 1 237 ? 13.573 8.546 -14.821 1.00 76.25 237 ALA A CA 1
ATOM 1873 C C . ALA A 1 237 ? 14.691 7.523 -14.537 1.00 76.25 237 ALA A C 1
ATOM 1875 O O . ALA A 1 237 ? 15.057 7.322 -13.380 1.00 76.25 237 ALA A O 1
ATOM 1876 N N . ALA A 1 238 ? 15.225 6.876 -15.575 1.00 78.88 238 ALA A N 1
ATOM 1877 C CA . ALA A 1 238 ? 16.219 5.814 -15.478 1.00 78.88 238 ALA A CA 1
ATOM 1878 C C . ALA A 1 238 ? 17.207 5.860 -16.664 1.00 78.88 238 ALA A C 1
ATOM 1880 O O . ALA A 1 238 ? 17.123 5.038 -17.584 1.00 78.88 238 ALA A O 1
ATOM 1881 N N . PRO A 1 239 ? 18.144 6.824 -16.672 1.00 77.25 239 PRO A N 1
ATOM 1882 C CA . PRO A 1 239 ? 19.071 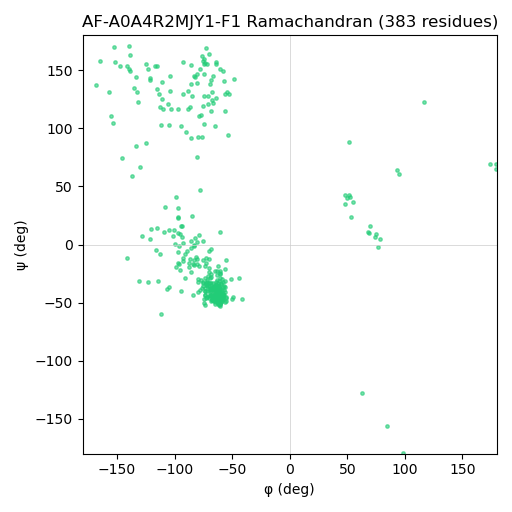7.013 -17.788 1.00 77.25 239 PRO A CA 1
ATOM 1883 C C . PRO A 1 239 ? 20.131 5.905 -17.889 1.00 77.25 239 PRO A C 1
ATOM 1885 O O . PRO A 1 239 ? 20.598 5.609 -18.983 1.00 77.25 239 PRO A O 1
ATOM 1888 N N . GLY A 1 240 ? 20.483 5.258 -16.770 1.00 73.56 240 GLY A N 1
ATOM 1889 C CA . GLY A 1 240 ? 21.527 4.226 -16.690 1.00 73.56 240 GLY A CA 1
ATOM 1890 C C . GLY A 1 240 ? 21.128 2.827 -17.178 1.00 73.56 240 GLY A C 1
ATOM 1891 O O . GLY A 1 240 ? 21.885 1.882 -16.975 1.00 73.56 240 GLY A O 1
ATOM 1892 N N . GLY A 1 241 ? 19.954 2.672 -17.792 1.00 80.44 241 GLY A N 1
ATOM 1893 C CA . GLY A 1 241 ? 19.426 1.366 -18.180 1.00 80.44 241 GLY A CA 1
ATOM 1894 C C . GLY A 1 241 ? 18.406 0.809 -17.181 1.00 80.44 241 GLY A C 1
ATOM 1895 O O . GLY A 1 241 ? 18.069 1.458 -16.191 1.00 80.44 241 GLY A O 1
ATOM 1896 N N . SER A 1 242 ? 17.897 -0.397 -17.465 1.00 82.94 242 SER A N 1
ATOM 1897 C CA . SER A 1 242 ? 16.998 -1.170 -16.585 1.00 82.94 242 SER A CA 1
ATOM 1898 C C . SER A 1 242 ? 15.821 -0.368 -16.010 1.00 82.94 242 SER A C 1
ATOM 1900 O O . SER A 1 242 ? 15.448 -0.539 -14.848 1.00 82.94 242 SER A O 1
ATOM 1902 N N . ALA A 1 243 ? 15.177 0.457 -16.845 1.00 87.19 243 ALA A N 1
ATOM 1903 C CA . ALA A 1 243 ? 14.134 1.393 -16.415 1.00 87.19 243 ALA A CA 1
ATOM 1904 C C . ALA A 1 243 ? 13.005 0.768 -15.576 1.00 87.19 243 ALA A C 1
ATOM 1906 O O . ALA A 1 243 ? 12.426 1.423 -14.719 1.00 87.19 243 ALA A O 1
ATOM 1907 N N . CYS A 1 244 ? 12.698 -0.511 -15.791 1.00 90.62 244 CYS A N 1
ATOM 1908 C CA . CYS A 1 244 ? 11.679 -1.243 -15.042 1.00 90.62 244 CYS A CA 1
ATOM 1909 C C . CYS A 1 244 ? 12.098 -1.591 -13.602 1.00 90.62 244 CYS A C 1
ATOM 1911 O O . CYS A 1 244 ? 11.240 -1.665 -12.722 1.00 90.62 244 CYS A O 1
ATOM 1913 N N . ASP A 1 245 ? 13.391 -1.841 -13.380 1.00 89.69 245 ASP A N 1
ATOM 1914 C CA . ASP A 1 245 ? 13.946 -2.271 -12.094 1.00 89.69 245 ASP A CA 1
ATOM 1915 C C . ASP A 1 245 ? 14.118 -1.059 -11.162 1.00 89.69 245 ASP A C 1
ATOM 1917 O O . ASP A 1 245 ? 13.780 -1.127 -9.980 1.00 89.69 245 ASP A O 1
ATOM 1921 N N . SER A 1 246 ? 14.576 0.075 -11.705 1.00 85.50 246 SER A N 1
ATOM 1922 C CA . SER A 1 246 ? 14.854 1.306 -10.948 1.00 85.50 246 SER A CA 1
ATOM 1923 C C . SER A 1 246 ? 13.600 2.007 -10.418 1.00 85.50 246 SER A C 1
ATOM 1925 O O . SER A 1 246 ? 13.650 2.649 -9.368 1.00 85.50 246 SER A O 1
ATOM 1927 N N . VAL A 1 247 ? 12.462 1.865 -11.107 1.00 89.00 247 VAL A N 1
ATOM 1928 C CA . VAL A 1 247 ? 11.182 2.448 -10.668 1.00 89.00 247 VAL A CA 1
ATOM 1929 C C . VAL A 1 247 ? 10.355 1.522 -9.788 1.00 89.00 247 VAL A C 1
ATOM 1931 O O . VAL A 1 247 ? 9.324 1.941 -9.272 1.00 89.00 247 VAL A O 1
ATOM 1934 N N . CYS A 1 248 ? 10.736 0.251 -9.629 1.00 91.81 248 CYS A N 1
ATOM 1935 C CA . CYS A 1 248 ? 9.935 -0.672 -8.839 1.00 91.81 248 CYS A CA 1
ATOM 1936 C C . CYS A 1 248 ? 9.982 -0.267 -7.352 1.00 91.81 248 CYS A C 1
ATOM 1938 O O . CYS A 1 248 ? 11.032 -0.423 -6.726 1.00 91.81 248 CYS A O 1
ATOM 1940 N N . PRO A 1 249 ? 8.861 0.151 -6.727 1.00 89.69 249 PRO A N 1
ATOM 1941 C CA . PRO A 1 249 ? 8.868 0.592 -5.326 1.00 89.69 249 PRO A CA 1
ATOM 1942 C C . PRO A 1 249 ? 9.221 -0.544 -4.354 1.00 89.69 249 PRO A C 1
ATOM 1944 O O . PRO A 1 249 ? 9.706 -0.315 -3.255 1.00 89.69 249 PRO A O 1
ATOM 1947 N N . MET A 1 250 ? 9.017 -1.798 -4.769 1.00 91.81 250 MET A N 1
ATOM 1948 C CA . MET A 1 250 ? 9.389 -2.983 -3.990 1.00 91.81 250 MET A CA 1
ATOM 1949 C C . MET A 1 250 ? 10.780 -3.525 -4.344 1.00 91.81 250 MET A C 1
ATOM 1951 O O . MET A 1 250 ? 11.147 -4.588 -3.845 1.00 91.81 250 MET A O 1
ATOM 1955 N N . ARG A 1 251 ? 11.542 -2.815 -5.193 1.00 89.12 251 ARG A N 1
ATOM 1956 C CA . ARG A 1 251 ? 12.905 -3.173 -5.627 1.00 89.12 251 ARG A CA 1
ATOM 1957 C C . ARG A 1 251 ? 12.991 -4.601 -6.176 1.00 89.12 251 ARG A C 1
ATOM 1959 O O . ARG A 1 251 ? 13.907 -5.362 -5.879 1.00 89.12 251 ARG A O 1
ATOM 1966 N N . LEU A 1 252 ? 11.975 -4.978 -6.950 1.00 92.25 252 LEU A N 1
ATOM 1967 C CA . LEU A 1 252 ? 11.917 -6.250 -7.663 1.00 92.25 252 LEU A CA 1
ATOM 1968 C C . LEU A 1 252 ? 12.473 -6.074 -9.071 1.00 92.25 252 LEU A C 1
ATOM 1970 O O . LEU A 1 252 ? 12.413 -4.982 -9.625 1.00 92.25 252 LEU A O 1
ATOM 1974 N N . LYS A 1 253 ? 12.928 -7.176 -9.665 1.00 92.19 253 LYS A N 1
ATOM 1975 C CA . LYS A 1 253 ? 13.294 -7.259 -11.081 1.00 92.19 253 LYS A CA 1
ATOM 1976 C C . LYS A 1 253 ? 12.082 -7.784 -11.860 1.00 92.19 253 LYS A C 1
ATOM 1978 O O . LYS A 1 253 ? 11.829 -8.985 -11.812 1.00 92.19 253 LYS A O 1
ATOM 1983 N N . PRO A 1 254 ? 11.301 -6.956 -12.580 1.00 92.06 254 PRO A N 1
ATOM 1984 C CA . PRO A 1 254 ? 10.066 -7.401 -13.239 1.00 92.06 254 PRO A CA 1
ATOM 1985 C C . PRO A 1 254 ? 10.283 -8.371 -14.412 1.00 92.06 254 PRO A C 1
ATOM 1987 O O . PRO A 1 254 ? 9.322 -8.852 -15.001 1.00 92.06 254 PRO A O 1
ATOM 1990 N N . ARG A 1 255 ? 11.549 -8.634 -14.758 1.00 90.06 255 ARG A N 1
ATOM 1991 C CA . ARG A 1 255 ? 12.000 -9.594 -15.776 1.00 90.06 255 ARG A CA 1
ATOM 1992 C C . ARG A 1 255 ? 12.176 -11.016 -15.218 1.00 90.06 255 ARG A C 1
ATOM 1994 O O . ARG A 1 255 ? 12.291 -11.978 -15.985 1.00 90.06 255 ARG A O 1
ATOM 2001 N N . ASP A 1 256 ? 12.237 -11.146 -13.892 1.00 88.94 256 ASP A N 1
ATOM 2002 C CA . ASP A 1 256 ? 12.323 -12.433 -13.207 1.00 88.94 256 ASP A CA 1
ATOM 2003 C C . ASP A 1 256 ? 10.986 -13.190 -13.248 1.00 88.94 256 ASP A C 1
ATOM 2005 O O . ASP A 1 256 ? 9.940 -12.675 -13.633 1.00 88.94 256 ASP A O 1
ATOM 2009 N N . ILE A 1 257 ? 11.026 -14.460 -12.849 1.00 86.88 257 ILE A N 1
ATOM 2010 C CA . ILE A 1 257 ? 9.834 -15.306 -12.743 1.00 86.88 257 ILE A CA 1
ATOM 2011 C C . ILE A 1 257 ? 8.967 -14.933 -11.535 1.00 86.88 257 ILE A C 1
ATOM 2013 O O . ILE A 1 257 ? 9.469 -14.491 -10.496 1.00 86.88 257 ILE A O 1
ATOM 2017 N N . LYS A 1 258 ? 7.671 -15.265 -11.619 1.00 89.69 258 LYS A N 1
ATOM 2018 C CA . LYS A 1 258 ? 6.660 -15.030 -10.573 1.00 89.69 258 LYS A CA 1
ATOM 2019 C C . LYS A 1 258 ? 7.153 -15.333 -9.150 1.00 89.69 258 LYS A C 1
ATOM 2021 O O . LYS A 1 258 ? 6.986 -14.503 -8.262 1.00 89.69 258 LYS A O 1
ATOM 2026 N N . ARG A 1 259 ? 7.811 -16.484 -8.931 1.00 88.00 259 ARG A N 1
ATOM 2027 C CA . ARG A 1 259 ? 8.282 -16.933 -7.602 1.00 88.00 259 ARG A CA 1
ATOM 2028 C C . ARG A 1 259 ? 9.271 -15.962 -6.937 1.00 88.00 259 ARG A C 1
ATOM 2030 O O . ARG A 1 259 ? 9.257 -15.829 -5.718 1.00 88.00 259 ARG A O 1
ATOM 2037 N N . ARG A 1 260 ? 10.106 -15.271 -7.722 1.00 89.50 260 ARG A N 1
ATOM 2038 C CA . ARG A 1 260 ? 11.060 -14.259 -7.227 1.00 89.50 260 ARG A CA 1
ATOM 2039 C C . ARG A 1 260 ? 10.406 -12.891 -6.995 1.00 89.50 260 ARG A C 1
ATOM 2041 O O . ARG A 1 260 ? 10.999 -12.029 -6.357 1.00 89.50 260 ARG A O 1
ATOM 2048 N N . MET A 1 261 ? 9.167 -12.711 -7.449 1.00 91.69 261 MET A N 1
ATOM 2049 C CA . MET A 1 261 ? 8.394 -11.472 -7.360 1.00 91.69 261 MET A CA 1
ATOM 2050 C C . MET A 1 261 ? 7.250 -11.557 -6.336 1.00 91.69 261 MET A C 1
ATOM 2052 O O . MET A 1 261 ? 6.206 -10.934 -6.519 1.00 91.69 261 MET A O 1
ATOM 2056 N N . PHE A 1 262 ? 7.419 -12.318 -5.249 1.00 91.88 262 PHE A N 1
ATOM 2057 C CA . PHE A 1 262 ? 6.349 -12.558 -4.266 1.00 91.88 262 PHE A CA 1
ATOM 2058 C C . PHE A 1 262 ? 5.785 -11.290 -3.617 1.00 91.88 262 PHE A C 1
ATOM 2060 O O . PHE A 1 262 ? 4.612 -11.247 -3.260 1.00 91.88 262 PHE A O 1
ATOM 2067 N N . SER A 1 263 ? 6.603 -10.245 -3.491 1.00 93.69 263 SER A N 1
ATOM 2068 C CA . SER A 1 263 ? 6.198 -8.964 -2.922 1.00 93.69 263 SER A CA 1
ATOM 2069 C C . SER A 1 263 ? 5.738 -7.953 -3.974 1.00 93.69 263 SER A C 1
ATOM 2071 O O . SER A 1 263 ? 5.689 -6.759 -3.692 1.00 93.69 263 SER A O 1
ATOM 2073 N N . CYS A 1 264 ? 5.436 -8.393 -5.202 1.00 94.94 264 CYS A N 1
ATOM 2074 C CA . CYS A 1 264 ? 4.902 -7.517 -6.238 1.00 94.94 264 CYS A CA 1
ATOM 2075 C C . CYS A 1 264 ? 3.527 -7.001 -5.807 1.00 94.94 264 CYS A C 1
ATOM 2077 O O . CYS A 1 264 ? 2.648 -7.798 -5.493 1.00 94.94 264 CYS A O 1
ATOM 2079 N N . VAL A 1 265 ? 3.356 -5.677 -5.819 1.00 94.88 265 VAL A N 1
ATOM 2080 C CA . VAL A 1 265 ? 2.115 -4.970 -5.439 1.00 94.88 265 VAL A CA 1
ATOM 2081 C C . VAL A 1 265 ? 1.214 -4.625 -6.631 1.00 94.88 265 VAL A C 1
ATO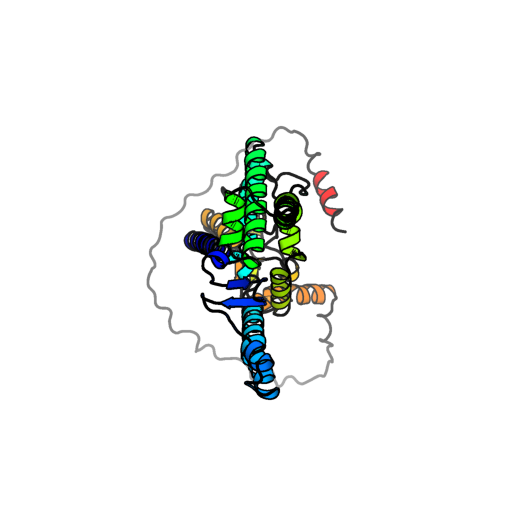M 2083 O O . VAL A 1 265 ? 0.280 -3.840 -6.504 1.00 94.88 265 VAL A O 1
ATOM 2086 N N . GLN A 1 266 ? 1.539 -5.150 -7.818 1.00 94.56 266 GLN A N 1
ATOM 2087 C CA . GLN A 1 266 ? 0.780 -4.958 -9.060 1.00 94.56 266 GLN A CA 1
ATOM 2088 C C . GLN A 1 266 ? 0.456 -3.477 -9.355 1.00 94.56 266 GLN A C 1
ATOM 2090 O O . GLN A 1 266 ? -0.624 -3.119 -9.817 1.00 94.56 266 GLN A O 1
ATOM 2095 N N . CYS A 1 267 ? 1.424 -2.595 -9.091 1.00 94.25 267 CYS A N 1
ATOM 2096 C CA . CYS A 1 267 ? 1.270 -1.151 -9.261 1.00 94.25 267 CYS A CA 1
ATOM 2097 C C . CYS A 1 267 ? 1.436 -0.682 -10.721 1.00 94.25 267 CYS A C 1
ATOM 2099 O O . CYS A 1 267 ? 1.061 0.443 -11.049 1.00 94.25 267 CYS A O 1
ATOM 2101 N N . GLY A 1 268 ? 2.026 -1.517 -11.585 1.00 93.38 268 GLY A N 1
ATOM 2102 C CA . GLY A 1 268 ? 2.175 -1.266 -13.021 1.00 93.38 268 GLY A CA 1
ATOM 2103 C C . GLY A 1 268 ? 3.272 -0.279 -13.436 1.00 93.38 268 GLY A C 1
ATOM 2104 O O . GLY A 1 268 ? 3.490 -0.124 -14.628 1.00 93.38 268 GLY A O 1
ATOM 2105 N N . GLN A 1 269 ? 4.015 0.334 -12.506 1.00 93.38 269 GLN A N 1
ATOM 2106 C CA . GLN A 1 269 ? 5.037 1.341 -12.860 1.00 93.38 269 GLN A CA 1
ATOM 2107 C C . GLN A 1 269 ? 6.112 0.801 -13.817 1.00 93.38 269 GLN A C 1
ATOM 2109 O O . GLN A 1 269 ? 6.572 1.508 -14.709 1.00 93.38 269 GLN A O 1
ATOM 2114 N N . CYS A 1 270 ? 6.495 -0.468 -13.653 1.00 93.75 270 CYS A N 1
ATOM 2115 C CA . CYS A 1 270 ? 7.464 -1.120 -14.528 1.00 93.75 270 CYS A CA 1
ATOM 2116 C C . CYS A 1 270 ? 6.962 -1.281 -15.968 1.00 93.75 270 CYS A C 1
ATOM 2118 O O . CYS A 1 270 ? 7.758 -1.162 -16.896 1.00 93.75 270 CYS A O 1
ATOM 2120 N N . LEU A 1 271 ? 5.663 -1.529 -16.153 1.00 93.88 271 LEU A N 1
ATOM 2121 C CA . LEU A 1 271 ? 5.034 -1.639 -17.468 1.00 93.88 271 LEU A CA 1
ATOM 2122 C C . LEU A 1 271 ? 5.040 -0.284 -18.169 1.00 93.88 271 LEU A C 1
ATOM 2124 O O . LEU A 1 271 ? 5.491 -0.201 -19.306 1.00 93.88 271 LEU A O 1
ATOM 2128 N N . ASP A 1 272 ? 4.653 0.777 -17.456 1.00 92.75 272 ASP A N 1
ATOM 2129 C CA . ASP A 1 272 ? 4.627 2.135 -18.009 1.00 92.75 272 ASP A CA 1
ATOM 2130 C C . ASP A 1 272 ? 6.027 2.596 -18.443 1.00 92.75 272 ASP A C 1
ATOM 2132 O O . ASP A 1 272 ? 6.195 3.167 -19.517 1.00 92.75 272 ASP A O 1
ATOM 2136 N N . GLN A 1 273 ? 7.061 2.316 -17.639 1.00 91.75 273 GLN A N 1
ATOM 2137 C CA . GLN A 1 273 ? 8.440 2.651 -18.012 1.00 91.75 273 GLN A CA 1
ATOM 2138 C C . GLN A 1 273 ? 8.981 1.786 -19.151 1.00 91.75 273 GLN A C 1
ATOM 2140 O O . GLN A 1 273 ? 9.730 2.283 -19.991 1.00 91.75 273 GLN A O 1
ATOM 2145 N N . CYS A 1 274 ? 8.608 0.504 -19.204 1.00 92.56 274 CYS A N 1
ATOM 2146 C CA . CYS A 1 274 ? 8.970 -0.364 -20.320 1.00 92.56 274 CYS A CA 1
ATOM 2147 C C . CYS A 1 274 ? 8.380 0.163 -21.628 1.00 92.56 274 CYS A C 1
ATOM 2149 O O . CYS A 1 274 ? 9.089 0.287 -22.622 1.00 92.56 274 CYS A O 1
ATOM 2151 N N . GLU A 1 275 ? 7.101 0.522 -21.610 1.00 92.44 275 GLU A N 1
ATOM 2152 C CA . GLU A 1 275 ? 6.406 1.079 -22.762 1.00 92.44 275 GLU A CA 1
ATOM 2153 C C . GLU A 1 275 ? 6.960 2.439 -23.170 1.00 92.44 275 GLU A C 1
ATOM 2155 O O . GLU A 1 275 ? 7.179 2.662 -24.352 1.00 92.44 275 GLU A O 1
ATOM 2160 N N . GLN A 1 276 ? 7.274 3.319 -22.217 1.00 91.81 276 GLN A N 1
ATOM 2161 C CA . GLN A 1 276 ? 7.913 4.596 -22.522 1.00 91.81 276 GLN A CA 1
ATOM 2162 C C . GLN A 1 276 ? 9.272 4.398 -23.211 1.00 91.81 276 GLN A C 1
ATOM 2164 O O . GLN A 1 276 ? 9.563 5.054 -24.211 1.00 91.81 276 GLN A O 1
ATOM 2169 N N . SER A 1 277 ? 10.095 3.478 -22.700 1.00 91.69 277 SER A N 1
ATOM 2170 C CA . SER A 1 277 ? 11.422 3.210 -23.259 1.00 91.69 277 SER A CA 1
ATOM 2171 C C . SER A 1 277 ? 11.365 2.550 -24.642 1.00 91.69 277 SER A C 1
ATOM 2173 O O . SER A 1 277 ? 12.105 2.940 -25.545 1.00 91.69 277 SER A O 1
ATOM 2175 N N . GLN A 1 278 ? 10.480 1.562 -24.824 1.00 92.19 278 GLN A N 1
ATOM 2176 C CA . GLN A 1 278 ? 10.314 0.857 -26.101 1.00 92.19 278 GLN A CA 1
ATOM 2177 C C . GLN A 1 278 ? 9.586 1.724 -27.136 1.00 92.19 278 GLN A C 1
ATOM 2179 O O . GLN A 1 278 ? 10.009 1.776 -28.288 1.00 92.19 278 GLN A O 1
ATOM 2184 N N . GLY A 1 279 ? 8.559 2.468 -26.725 1.00 91.00 279 GLY A N 1
ATOM 2185 C CA . GLY A 1 279 ? 7.810 3.387 -27.580 1.00 91.00 279 GLY A CA 1
ATOM 2186 C C . GLY A 1 279 ? 8.680 4.513 -28.134 1.00 91.00 279 GLY A C 1
ATOM 2187 O O . GLY A 1 279 ? 8.603 4.804 -29.324 1.00 91.00 279 GLY A O 1
ATOM 2188 N N . GLY A 1 280 ? 9.598 5.064 -27.329 1.00 87.75 280 GLY A N 1
ATOM 2189 C CA . GLY A 1 280 ? 10.603 6.025 -27.808 1.00 87.75 280 GLY A CA 1
ATOM 2190 C C . GLY A 1 280 ? 11.573 5.453 -28.853 1.00 87.75 280 GLY A C 1
ATOM 2191 O O . GLY A 1 280 ? 12.198 6.208 -29.589 1.00 87.75 280 GLY A O 1
ATOM 2192 N N . GLN A 1 281 ? 11.674 4.125 -28.949 1.00 89.06 281 GLN A N 1
ATOM 2193 C CA . GLN A 1 281 ? 12.463 3.396 -29.948 1.00 89.06 281 GLN A CA 1
ATOM 2194 C C . GLN A 1 281 ? 11.583 2.771 -31.050 1.00 89.06 281 GLN A C 1
ATOM 2196 O O . GLN A 1 281 ? 12.069 1.925 -31.799 1.00 89.06 281 GLN A O 1
ATOM 2201 N N . ALA A 1 282 ? 10.301 3.156 -31.138 1.00 91.19 282 ALA A N 1
ATOM 2202 C CA . ALA A 1 282 ? 9.300 2.606 -32.060 1.00 91.19 282 ALA A CA 1
ATOM 2203 C C . ALA A 1 282 ? 9.125 1.073 -31.965 1.00 91.19 282 ALA A C 1
ATOM 2205 O O . ALA A 1 282 ? 8.916 0.385 -32.964 1.00 91.19 282 ALA A O 1
ATOM 2206 N N . ARG A 1 283 ? 9.214 0.518 -30.749 1.00 91.50 283 ARG A N 1
ATOM 2207 C CA . ARG A 1 283 ? 9.059 -0.916 -30.455 1.00 91.50 283 ARG A CA 1
ATOM 2208 C C . ARG A 1 283 ? 7.854 -1.174 -29.553 1.00 91.50 283 ARG A C 1
ATOM 2210 O O . ARG A 1 283 ? 7.475 -0.345 -28.731 1.00 91.50 283 ARG A O 1
ATOM 2217 N N . GLN A 1 284 ? 7.300 -2.378 -29.668 1.00 92.00 284 GLN A N 1
ATOM 2218 C CA . GLN A 1 284 ? 6.279 -2.895 -28.750 1.00 92.00 284 GLN A CA 1
ATOM 2219 C C . GLN A 1 284 ? 6.872 -3.118 -27.344 1.00 92.00 284 GLN A C 1
ATOM 2221 O O . GLN A 1 284 ? 8.024 -3.566 -27.250 1.00 92.00 284 GLN A O 1
ATOM 2226 N N . PRO A 1 285 ? 6.109 -2.897 -26.255 1.00 92.69 285 PRO A N 1
ATOM 2227 C CA . PRO A 1 285 ? 6.582 -3.134 -24.894 1.00 92.69 285 PRO A CA 1
ATOM 2228 C C . PRO A 1 285 ? 7.025 -4.591 -24.690 1.00 92.69 285 PRO A C 1
ATOM 2230 O O . PRO A 1 285 ? 6.525 -5.521 -25.325 1.00 92.69 285 PRO A O 1
ATOM 2233 N N . LEU A 1 286 ? 8.007 -4.793 -23.809 1.00 93.25 286 LEU A N 1
ATOM 2234 C CA . LEU A 1 286 ? 8.527 -6.125 -23.460 1.00 93.25 286 LEU A CA 1
ATOM 2235 C C . LEU A 1 286 ? 7.867 -6.706 -22.208 1.00 93.25 286 LEU A C 1
ATOM 2237 O O . LEU A 1 286 ? 7.917 -7.917 -21.990 1.00 93.25 286 LEU A O 1
ATOM 2241 N N . LEU A 1 287 ? 7.299 -5.842 -21.367 1.00 93.69 287 LEU A N 1
ATOM 2242 C CA . LEU A 1 287 ? 6.534 -6.230 -20.193 1.00 93.69 287 LEU A CA 1
ATOM 2243 C C . LEU A 1 287 ? 5.048 -6.047 -20.484 1.00 93.69 287 LEU A C 1
ATOM 2245 O O . LEU A 1 287 ? 4.631 -4.986 -20.942 1.00 93.69 287 LEU A O 1
ATOM 2249 N N . GLU A 1 288 ? 4.254 -7.061 -20.156 1.00 93.56 288 GLU A N 1
ATOM 2250 C CA . GLU A 1 288 ? 2.798 -7.040 -20.308 1.00 93.56 288 GLU A CA 1
ATOM 2251 C C . GLU A 1 288 ? 2.122 -7.742 -19.127 1.00 93.56 288 GLU A C 1
ATOM 2253 O O . GLU A 1 288 ? 2.689 -8.648 -18.506 1.00 93.56 288 GLU A O 1
ATOM 2258 N N . TRP A 1 289 ? 0.880 -7.362 -18.821 1.00 93.81 289 TRP A N 1
ATOM 2259 C CA . TRP A 1 289 ? 0.054 -8.132 -17.894 1.00 93.81 289 TRP A CA 1
ATOM 2260 C C . TRP A 1 289 ? -0.310 -9.482 -18.516 1.00 93.81 289 TRP A C 1
ATOM 2262 O O . TRP A 1 289 ? -0.917 -9.544 -19.581 1.00 93.81 289 TRP A O 1
ATOM 2272 N N . ARG A 1 290 ? 0.013 -10.577 -17.828 1.00 93.44 290 ARG A N 1
ATOM 2273 C CA . ARG A 1 290 ? -0.387 -11.939 -18.200 1.00 93.44 290 ARG A CA 1
ATOM 2274 C C . ARG A 1 290 ? -1.398 -12.470 -17.193 1.00 93.44 290 ARG A C 1
ATOM 2276 O O . ARG A 1 290 ? -1.257 -12.260 -15.989 1.00 93.44 290 ARG A O 1
ATOM 2283 N N . THR A 1 291 ? -2.416 -13.179 -17.673 1.00 92.69 291 THR A N 1
ATOM 2284 C CA . THR A 1 291 ? -3.430 -13.844 -16.835 1.00 92.69 291 THR A CA 1
ATOM 2285 C C . THR A 1 291 ? -3.748 -15.232 -17.394 1.00 92.69 291 THR A C 1
ATOM 2287 O O . THR A 1 291 ? -3.404 -15.535 -18.536 1.00 92.69 291 THR A O 1
ATOM 2290 N N . GLY A 1 292 ? -4.364 -16.109 -16.598 1.00 91.62 292 GLY A N 1
ATOM 2291 C CA . GLY A 1 292 ? -4.864 -17.393 -17.093 1.00 91.62 292 GLY A CA 1
ATOM 2292 C C . GLY A 1 292 ? -3.751 -18.305 -17.615 1.00 91.62 292 GLY A C 1
ATOM 2293 O O . GLY A 1 292 ? -2.769 -18.569 -16.917 1.00 91.62 292 GLY A O 1
ATOM 2294 N N . ALA A 1 293 ? -3.908 -18.795 -18.846 1.00 86.44 293 ALA A N 1
ATOM 2295 C CA . ALA A 1 293 ? -2.931 -19.666 -19.499 1.00 86.44 293 ALA A CA 1
ATOM 2296 C C . ALA A 1 293 ? -1.569 -18.980 -19.712 1.00 86.44 293 ALA A C 1
ATOM 2298 O O . ALA A 1 293 ? -0.526 -19.624 -19.601 1.00 86.44 293 ALA A O 1
ATOM 2299 N N . ASP A 1 294 ? -1.547 -17.671 -19.951 1.00 85.56 294 ASP A N 1
ATOM 2300 C CA . ASP A 1 294 ? -0.303 -16.932 -20.179 1.00 85.56 294 ASP A CA 1
ATOM 2301 C C . ASP A 1 294 ? 0.483 -16.745 -18.885 1.00 85.56 294 ASP A C 1
ATOM 2303 O O . ASP A 1 294 ? 1.702 -16.919 -18.857 1.00 85.56 294 ASP A O 1
ATOM 2307 N N . ALA A 1 295 ? -0.227 -16.458 -17.791 1.00 86.94 295 ALA A N 1
ATOM 2308 C CA . ALA A 1 295 ? 0.365 -16.408 -16.457 1.00 86.94 295 ALA A CA 1
ATOM 2309 C C . ALA A 1 295 ? 0.902 -17.778 -16.024 1.00 86.94 295 ALA A C 1
ATOM 2311 O O . ALA A 1 295 ? 1.975 -17.867 -15.423 1.00 86.94 295 ALA A O 1
ATOM 2312 N N . LEU A 1 296 ? 0.192 -18.853 -16.382 1.00 87.62 296 LEU A N 1
ATOM 2313 C CA . LEU A 1 296 ? 0.638 -20.219 -16.133 1.00 87.62 296 LEU A CA 1
ATOM 2314 C C . LEU A 1 296 ? 1.947 -20.517 -16.864 1.00 87.62 296 LEU A C 1
ATOM 2316 O O . LEU A 1 296 ? 2.868 -21.058 -16.256 1.00 87.62 296 LEU A O 1
ATOM 2320 N N . ARG A 1 297 ? 2.054 -20.127 -18.142 1.00 83.62 297 ARG A N 1
ATOM 2321 C CA . ARG A 1 297 ? 3.291 -20.261 -18.924 1.00 83.62 297 ARG A CA 1
ATOM 2322 C C . ARG A 1 297 ? 4.439 -19.507 -18.256 1.00 83.62 297 ARG A C 1
ATOM 2324 O O . ARG A 1 297 ? 5.502 -20.087 -18.063 1.00 83.62 297 ARG A O 1
ATOM 2331 N N . GLU A 1 298 ? 4.220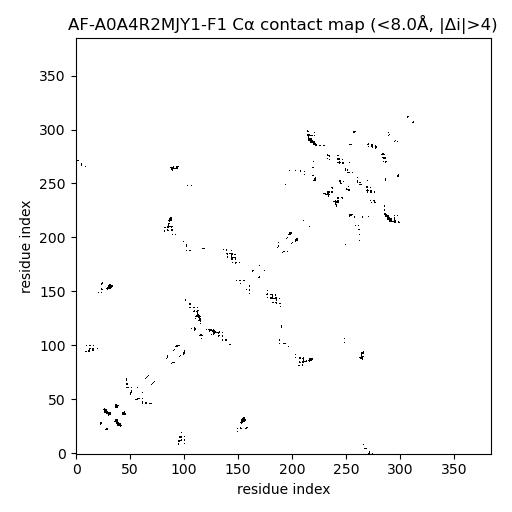 -18.264 -17.838 1.00 83.44 298 GLU A N 1
ATOM 2332 C CA . GLU A 1 298 ? 5.240 -17.474 -17.137 1.00 83.44 298 GLU A CA 1
ATOM 2333 C C . GLU A 1 298 ? 5.666 -18.103 -15.798 1.00 83.44 298 GLU A C 1
ATOM 2335 O O . GLU A 1 298 ? 6.840 -18.076 -15.434 1.00 83.44 298 GLU A O 1
ATOM 2340 N N . THR A 1 299 ? 4.729 -18.734 -15.088 1.00 81.81 299 THR A N 1
ATOM 2341 C CA . THR A 1 299 ? 4.982 -19.369 -13.786 1.00 81.81 299 THR A CA 1
ATOM 2342 C C . THR A 1 299 ? 5.674 -20.734 -13.912 1.00 81.81 299 THR A C 1
ATOM 2344 O O . THR A 1 299 ? 6.548 -21.052 -13.107 1.00 81.81 299 THR A O 1
ATOM 2347 N N . LEU A 1 300 ? 5.307 -21.549 -14.909 1.00 76.56 300 LEU A N 1
ATOM 2348 C CA . LEU A 1 300 ? 5.763 -22.939 -15.060 1.00 76.56 300 LEU A CA 1
ATOM 2349 C C . LEU A 1 300 ? 7.010 -23.124 -15.929 1.00 76.56 300 LEU A C 1
ATOM 2351 O O . LEU A 1 300 ? 7.603 -24.200 -15.873 1.00 76.56 300 LEU A O 1
ATOM 2355 N N . ARG A 1 301 ? 7.432 -22.126 -16.718 1.00 64.25 301 ARG A N 1
ATOM 2356 C CA . ARG A 1 301 ? 8.518 -22.252 -17.718 1.00 64.25 301 ARG A CA 1
ATOM 2357 C C . ARG A 1 301 ? 9.864 -22.772 -17.182 1.00 64.25 301 ARG A C 1
ATOM 2359 O O . ARG A 1 301 ? 10.693 -23.205 -17.975 1.00 64.25 301 ARG A O 1
ATOM 2366 N N . ARG A 1 302 ? 10.067 -22.825 -15.860 1.00 55.19 302 ARG A N 1
ATOM 2367 C CA . ARG A 1 302 ? 11.232 -23.471 -15.235 1.00 55.19 302 ARG A CA 1
ATOM 2368 C C . ARG A 1 302 ? 11.151 -25.009 -15.202 1.00 55.19 302 ARG A C 1
ATOM 2370 O O . ARG A 1 302 ? 12.180 -25.647 -15.375 1.00 55.19 302 ARG A O 1
ATOM 2377 N N . ARG A 1 303 ? 9.957 -25.620 -15.116 1.00 50.09 303 ARG A N 1
ATOM 2378 C CA . ARG A 1 303 ? 9.810 -27.093 -15.172 1.00 50.09 303 ARG A CA 1
ATOM 2379 C C . ARG A 1 303 ? 10.313 -27.665 -16.496 1.00 50.09 303 ARG A C 1
ATOM 2381 O O . ARG A 1 303 ? 10.889 -28.742 -16.498 1.00 50.09 303 ARG A O 1
ATOM 2388 N N . SER A 1 304 ? 10.116 -26.953 -17.602 1.00 51.53 304 SER A N 1
ATOM 2389 C CA . SER A 1 304 ? 10.560 -27.397 -18.927 1.00 51.53 304 SER A CA 1
ATOM 2390 C C . SER A 1 304 ? 12.078 -27.291 -19.081 1.00 51.53 304 SER A C 1
ATOM 2392 O O . SER A 1 304 ? 12.703 -28.262 -19.485 1.00 51.53 304 SER A O 1
ATOM 2394 N N . GLY A 1 305 ? 12.680 -26.163 -18.680 1.00 50.09 305 GLY A N 1
ATOM 2395 C CA . GLY A 1 305 ? 14.137 -25.982 -18.709 1.00 50.09 305 GLY A CA 1
ATOM 2396 C C . GLY A 1 305 ? 14.884 -26.912 -17.747 1.00 50.09 305 GLY A C 1
ATOM 2397 O O . GLY A 1 305 ? 15.930 -27.437 -18.104 1.00 50.09 305 GLY A O 1
ATOM 2398 N N . GLU A 1 306 ? 14.325 -27.190 -16.563 1.00 48.91 306 GLU A N 1
ATOM 2399 C CA . GLU A 1 306 ? 14.899 -28.138 -15.596 1.00 48.91 306 GLU A CA 1
ATOM 2400 C C . GLU A 1 306 ? 14.690 -29.605 -15.993 1.00 48.91 306 GLU A C 1
ATOM 2402 O O . GLU A 1 306 ? 15.599 -30.400 -15.791 1.00 48.91 306 GLU A O 1
ATOM 2407 N N . ARG A 1 307 ? 13.554 -29.984 -16.604 1.00 47.88 307 ARG A N 1
ATOM 2408 C CA . ARG A 1 307 ? 13.360 -31.333 -17.185 1.00 47.88 307 ARG A CA 1
ATOM 2409 C C . ARG A 1 307 ? 14.282 -31.581 -18.374 1.00 47.88 307 ARG A C 1
ATOM 2411 O O . ARG A 1 307 ? 14.814 -32.674 -18.524 1.00 47.88 307 ARG A O 1
ATOM 2418 N N . GLN A 1 308 ? 14.494 -30.556 -19.196 1.00 50.16 308 GLN A N 1
ATOM 2419 C CA . GLN A 1 308 ? 15.395 -30.618 -20.341 1.00 50.16 308 GLN A CA 1
ATOM 2420 C C . GLN A 1 308 ? 16.867 -30.635 -19.898 1.00 50.16 308 GLN A C 1
ATOM 2422 O O . GLN A 1 308 ? 17.661 -31.354 -20.493 1.00 50.16 308 GLN A O 1
ATOM 2427 N N . ALA A 1 309 ? 17.209 -29.947 -18.800 1.00 46.75 309 ALA A N 1
ATOM 2428 C CA . ALA A 1 309 ? 18.521 -30.034 -18.151 1.00 46.75 309 ALA A CA 1
ATOM 2429 C C . ALA A 1 309 ? 18.741 -31.349 -17.372 1.00 46.75 309 ALA A C 1
ATOM 2431 O O . ALA A 1 309 ? 19.873 -31.809 -17.281 1.00 46.75 309 ALA A O 1
ATOM 2432 N N . ARG A 1 310 ? 17.681 -31.987 -16.850 1.00 50.50 310 ARG A N 1
ATOM 2433 C CA . ARG A 1 310 ? 17.724 -33.330 -16.231 1.00 50.50 310 ARG A CA 1
ATOM 2434 C C . ARG A 1 310 ? 17.711 -34.488 -17.236 1.00 50.50 310 ARG A C 1
ATOM 2436 O O . ARG A 1 310 ? 17.697 -35.638 -16.817 1.00 50.50 310 ARG A O 1
ATOM 2443 N N . GLY A 1 311 ? 17.700 -34.218 -18.543 1.00 48.66 311 GLY A N 1
ATOM 2444 C CA . GLY A 1 311 ? 17.670 -35.270 -19.567 1.00 48.66 311 GLY A CA 1
ATOM 2445 C C . GLY A 1 311 ? 16.364 -36.077 -19.615 1.00 48.66 311 GLY A C 1
ATOM 2446 O O . GLY A 1 311 ? 16.270 -37.055 -20.346 1.00 48.66 311 GLY A O 1
ATOM 2447 N N . GLU A 1 312 ? 15.316 -35.647 -18.912 1.00 54.59 312 GLU A N 1
ATOM 2448 C CA . GLU A 1 312 ? 14.059 -36.392 -18.721 1.00 54.59 312 GLU A CA 1
ATOM 2449 C C . GLU A 1 312 ? 13.055 -36.186 -19.877 1.00 54.59 312 GLU A C 1
ATOM 2451 O O . GLU A 1 312 ? 11.842 -36.297 -19.717 1.00 54.59 312 GLU A O 1
ATOM 2456 N N . GLY A 1 313 ? 13.576 -35.831 -21.056 1.00 46.25 313 GLY A N 1
ATOM 2457 C CA . GLY A 1 313 ? 12.833 -35.633 -22.306 1.00 46.25 313 GLY A CA 1
ATOM 2458 C C . GLY A 1 313 ? 13.406 -36.404 -23.500 1.00 46.25 313 GLY A C 1
ATOM 2459 O O . GLY A 1 313 ? 12.959 -36.195 -24.624 1.00 46.25 313 GLY A O 1
ATOM 2460 N N . ARG A 1 314 ? 14.395 -37.282 -23.283 1.00 44.28 314 ARG A N 1
ATOM 2461 C CA . ARG A 1 314 ? 14.887 -38.241 -24.284 1.00 44.28 314 ARG A CA 1
ATOM 2462 C C . ARG A 1 314 ? 14.819 -39.644 -23.702 1.00 44.28 314 ARG A C 1
ATOM 2464 O O . ARG A 1 314 ? 15.780 -40.126 -23.121 1.00 44.28 314 ARG A O 1
ATOM 2471 N N . GLY A 1 315 ? 13.673 -40.290 -23.847 1.00 40.22 315 GLY A N 1
ATOM 2472 C CA . GLY A 1 315 ? 13.523 -41.662 -23.383 1.00 40.22 315 GLY A CA 1
ATOM 2473 C C . GLY A 1 315 ? 12.131 -42.197 -23.626 1.00 40.22 315 GLY A C 1
ATOM 2474 O O . GLY A 1 315 ? 11.410 -42.401 -22.665 1.00 40.22 315 GLY A O 1
ATOM 2475 N N . LEU A 1 316 ? 11.754 -42.337 -24.900 1.00 42.94 316 LEU A N 1
ATOM 2476 C CA . LEU A 1 316 ? 10.871 -43.389 -25.431 1.00 42.94 316 LEU A CA 1
ATOM 2477 C C . LEU A 1 316 ? 10.696 -43.157 -26.939 1.00 42.94 316 LEU A C 1
ATOM 2479 O O . LEU A 1 316 ? 9.648 -42.762 -27.431 1.00 42.94 316 LEU A O 1
ATOM 2483 N N . SER A 1 317 ? 11.782 -43.384 -27.672 1.00 37.41 317 SER A N 1
ATOM 2484 C CA . SER A 1 317 ? 11.690 -43.932 -29.023 1.00 37.41 317 SER A CA 1
ATOM 2485 C C . SER A 1 317 ? 12.676 -45.091 -29.064 1.00 37.41 317 SER A C 1
ATOM 2487 O O . SER A 1 317 ? 13.760 -45.008 -29.636 1.00 37.41 317 SER A O 1
ATOM 2489 N N . THR A 1 318 ? 12.359 -46.134 -28.295 1.00 33.31 318 THR A N 1
ATOM 2490 C CA . THR A 1 318 ? 12.997 -47.431 -28.486 1.00 33.31 318 THR A CA 1
ATOM 2491 C C . THR A 1 318 ? 12.375 -47.994 -29.745 1.00 33.31 318 THR A C 1
ATOM 2493 O O . THR A 1 318 ? 11.220 -48.417 -29.746 1.00 33.31 318 THR A O 1
ATOM 2496 N N . THR A 1 319 ? 13.140 -47.926 -30.825 1.00 37.44 319 THR A N 1
ATOM 2497 C CA . THR A 1 319 ? 12.917 -48.651 -32.066 1.00 37.44 319 THR A CA 1
ATOM 2498 C C . THR A 1 319 ? 12.784 -50.136 -31.734 1.00 37.44 319 THR A C 1
ATOM 2500 O O . THR A 1 319 ? 13.782 -50.837 -31.593 1.00 37.44 319 THR A O 1
ATOM 2503 N N . LEU A 1 320 ? 11.551 -50.614 -31.557 1.00 31.55 320 LEU A N 1
ATOM 2504 C CA . LEU A 1 320 ? 11.245 -52.032 -31.660 1.00 31.55 320 LEU A CA 1
ATOM 2505 C C . LEU A 1 320 ? 10.878 -52.275 -33.122 1.00 31.55 320 LEU A C 1
ATOM 2507 O O . LEU A 1 320 ? 9.774 -51.975 -33.572 1.00 31.55 320 LEU A O 1
ATOM 2511 N N . THR A 1 321 ? 11.863 -52.730 -33.882 1.00 34.44 321 THR A N 1
ATOM 2512 C CA . THR A 1 321 ? 11.727 -53.137 -35.275 1.00 34.44 321 THR A CA 1
ATOM 2513 C C . THR A 1 321 ? 10.810 -54.360 -35.336 1.00 34.44 321 THR A C 1
ATOM 2515 O O . THR A 1 321 ? 11.226 -55.473 -35.029 1.00 34.44 321 THR A O 1
ATOM 2518 N N . LEU A 1 322 ? 9.554 -54.155 -35.725 1.00 33.38 322 LEU A N 1
ATOM 2519 C CA . LEU A 1 322 ? 8.674 -55.203 -36.239 1.00 33.38 322 LEU A CA 1
ATOM 2520 C C . LEU A 1 322 ? 8.453 -54.910 -37.729 1.00 33.38 322 LEU A C 1
ATOM 2522 O O . LEU A 1 322 ? 8.071 -53.786 -38.062 1.00 33.38 322 LEU A O 1
ATOM 2526 N N . PRO A 1 323 ? 8.724 -55.861 -38.640 1.00 36.44 323 PRO A N 1
ATOM 2527 C CA . PRO A 1 323 ? 8.563 -55.625 -40.062 1.00 36.44 323 PRO A CA 1
ATOM 2528 C C . PRO A 1 323 ? 7.069 -55.701 -40.380 1.00 36.44 323 PRO A C 1
ATOM 2530 O O . PRO A 1 323 ? 6.466 -56.768 -40.294 1.00 36.44 323 PRO A O 1
ATOM 2533 N N . LEU A 1 324 ? 6.463 -54.569 -40.728 1.00 37.47 324 LEU A N 1
ATOM 2534 C CA . LEU A 1 324 ? 5.137 -54.546 -41.338 1.00 37.47 324 LEU A CA 1
ATOM 2535 C C . LEU A 1 324 ? 5.249 -54.003 -42.761 1.00 37.47 324 LEU A C 1
ATOM 2537 O O . LEU A 1 324 ? 5.980 -53.057 -43.045 1.00 37.47 324 LEU A O 1
ATOM 2541 N N . SER A 1 325 ? 4.583 -54.735 -43.643 1.00 38.44 325 SER A N 1
ATOM 2542 C CA . SER A 1 325 ? 4.704 -54.777 -45.091 1.00 38.44 325 SER A CA 1
ATOM 2543 C C . SER A 1 325 ? 4.343 -53.471 -45.805 1.00 38.44 325 SER A C 1
ATOM 2545 O O . SER A 1 325 ? 3.555 -52.652 -45.337 1.00 38.44 325 SER A O 1
ATOM 2547 N N . ARG A 1 326 ? 4.928 -53.336 -46.999 1.00 38.81 326 ARG A N 1
ATOM 2548 C CA . ARG A 1 326 ? 4.877 -52.228 -47.969 1.00 38.81 326 ARG A CA 1
ATOM 2549 C C . ARG A 1 326 ? 3.486 -51.866 -48.529 1.00 38.81 326 ARG A C 1
ATOM 2551 O O . ARG A 1 326 ? 3.404 -51.083 -49.470 1.00 38.81 326 ARG A O 1
ATOM 2558 N N . GLU A 1 327 ? 2.391 -52.386 -47.984 1.00 41.69 327 GLU A N 1
ATOM 2559 C CA . GLU A 1 327 ? 1.044 -52.193 -48.546 1.00 41.69 327 GLU A CA 1
ATOM 2560 C C . GLU A 1 327 ? 0.288 -50.947 -48.037 1.00 41.69 327 GLU A C 1
ATOM 2562 O O . GLU A 1 327 ? -0.788 -50.658 -48.552 1.00 41.69 327 GLU A O 1
ATOM 2567 N N . ARG A 1 328 ? 0.808 -50.177 -47.066 1.00 36.25 328 ARG A N 1
ATOM 2568 C CA . ARG A 1 328 ? 0.035 -49.110 -46.381 1.00 36.25 328 ARG A CA 1
ATOM 2569 C C . ARG A 1 328 ? 0.506 -47.663 -46.574 1.00 36.25 328 ARG A C 1
ATOM 2571 O O . ARG A 1 328 ? 0.054 -46.783 -45.851 1.00 36.25 328 ARG A O 1
ATOM 2578 N N . GLU A 1 329 ? 1.378 -47.399 -47.544 1.00 37.62 329 GLU A N 1
ATOM 2579 C CA . GLU A 1 329 ? 1.832 -46.032 -47.876 1.00 37.62 329 GLU A CA 1
ATOM 2580 C C . GLU A 1 329 ? 0.997 -45.358 -48.982 1.00 37.62 329 GLU A C 1
ATOM 2582 O O . GLU A 1 329 ? 1.276 -44.225 -49.355 1.00 37.62 329 GLU A O 1
ATOM 2587 N N . ARG A 1 330 ? -0.046 -46.017 -49.508 1.00 34.38 330 ARG A N 1
ATOM 2588 C CA . ARG A 1 330 ? -0.762 -45.560 -50.714 1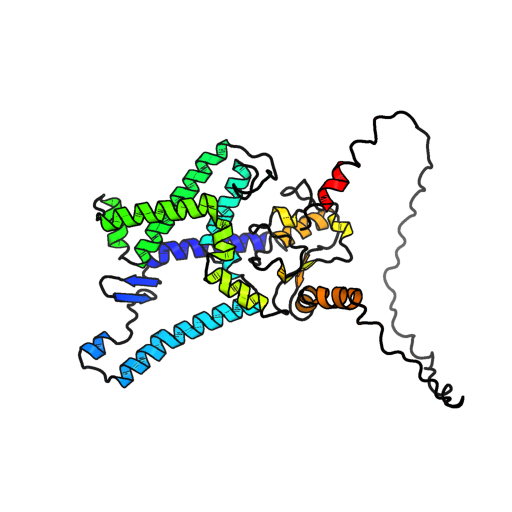.00 34.38 330 ARG A CA 1
ATOM 2589 C C . ARG A 1 330 ? -2.102 -44.838 -50.477 1.00 34.38 330 ARG A C 1
ATOM 2591 O O . ARG A 1 330 ? -2.790 -44.549 -51.446 1.00 34.38 330 ARG A O 1
ATOM 2598 N N . GLU A 1 331 ? -2.477 -44.533 -49.232 1.00 37.19 331 GLU A N 1
ATOM 2599 C CA . GLU A 1 331 ? -3.811 -43.974 -48.905 1.00 37.19 331 GLU A CA 1
ATOM 2600 C C . GLU A 1 331 ? -3.808 -42.593 -48.222 1.00 37.19 331 GLU A C 1
ATOM 2602 O O . GLU A 1 331 ? -4.847 -42.158 -47.730 1.00 37.19 331 GLU A O 1
ATOM 2607 N N . LEU A 1 332 ? -2.690 -41.858 -48.190 1.00 38.19 332 LEU A N 1
ATOM 2608 C CA . LEU A 1 332 ? -2.666 -40.545 -47.527 1.00 38.19 332 LEU A CA 1
ATOM 2609 C C . LEU A 1 332 ? -1.917 -39.461 -48.314 1.00 38.19 332 LEU A C 1
ATOM 2611 O O . LEU A 1 332 ? -0.985 -38.842 -47.808 1.00 38.19 332 LEU A O 1
ATOM 2615 N N . GLU A 1 333 ? -2.368 -39.194 -49.538 1.00 37.12 333 GLU A N 1
ATOM 2616 C CA . GLU A 1 333 ? -2.016 -37.977 -50.280 1.00 37.12 333 GLU A CA 1
ATOM 2617 C C . GLU A 1 333 ? -3.275 -37.102 -50.442 1.00 37.12 333 GLU A C 1
ATOM 2619 O O . GLU A 1 333 ? -4.257 -37.565 -51.025 1.00 37.12 333 GLU A O 1
ATOM 2624 N N . PRO A 1 334 ? -3.314 -35.868 -49.899 1.00 38.22 334 PRO A N 1
ATOM 2625 C CA . PRO A 1 334 ? -4.435 -34.959 -50.109 1.00 38.22 334 PRO A CA 1
ATOM 2626 C C . PRO A 1 334 ? -4.300 -34.139 -51.406 1.00 38.22 334 PRO A C 1
ATOM 2628 O O . PRO A 1 334 ? -3.238 -33.615 -51.736 1.00 38.22 334 PRO A O 1
ATOM 2631 N N . ASP A 1 335 ? -5.437 -34.025 -52.093 1.00 39.94 335 ASP A N 1
ATOM 2632 C CA . ASP A 1 335 ? -5.721 -33.372 -53.379 1.00 39.94 335 ASP A CA 1
ATOM 2633 C C . ASP A 1 335 ? -5.337 -31.864 -53.432 1.00 39.94 335 ASP A C 1
ATOM 2635 O O . ASP A 1 335 ? -5.742 -31.094 -52.551 1.00 39.94 335 ASP A O 1
ATOM 2639 N N . PRO A 1 336 ? -4.588 -31.395 -54.456 1.00 38.56 336 PRO A N 1
ATOM 2640 C CA . PRO A 1 336 ? -4.126 -30.006 -54.573 1.00 38.56 336 PRO A CA 1
ATOM 2641 C C . PRO A 1 336 ? -5.198 -28.982 -55.008 1.00 38.56 336 PRO A C 1
ATOM 2643 O O . PRO A 1 336 ? -4.881 -27.800 -55.161 1.00 38.56 336 PRO A O 1
ATOM 2646 N N . ALA A 1 337 ? -6.465 -29.366 -55.189 1.00 35.91 337 ALA A N 1
ATOM 2647 C CA . ALA A 1 337 ? -7.487 -28.486 -55.771 1.00 35.91 337 ALA A CA 1
ATOM 2648 C C . ALA A 1 337 ? -8.182 -27.480 -54.817 1.00 35.91 337 ALA A C 1
ATOM 2650 O O . ALA A 1 337 ? -9.012 -26.697 -55.277 1.00 35.91 337 ALA A O 1
ATOM 2651 N N . LEU A 1 338 ? -7.862 -27.427 -53.514 1.00 38.28 338 LEU A N 1
ATOM 2652 C CA . LEU A 1 338 ? -8.603 -26.582 -52.546 1.00 38.28 338 LEU A CA 1
ATOM 2653 C C . LEU A 1 338 ? -7.861 -25.343 -51.999 1.00 38.28 338 LEU A C 1
ATOM 2655 O O . LEU A 1 338 ? -8.344 -24.704 -51.064 1.00 38.28 338 LEU A O 1
ATOM 2659 N N . ALA A 1 339 ? -6.708 -24.968 -52.565 1.00 34.94 339 ALA A N 1
ATOM 2660 C CA . ALA A 1 339 ? -5.851 -23.898 -52.027 1.00 34.94 339 ALA A CA 1
ATOM 2661 C C . ALA A 1 339 ? -5.973 -22.525 -52.726 1.00 34.94 339 ALA A C 1
ATOM 2663 O O . ALA A 1 339 ? -5.154 -21.639 -52.484 1.00 34.94 339 ALA A O 1
ATOM 2664 N N . LEU A 1 340 ? -6.985 -22.302 -53.572 1.00 37.12 340 LEU A N 1
ATOM 2665 C CA . LEU A 1 340 ? -7.157 -21.032 -54.288 1.00 37.12 340 LEU A CA 1
ATOM 2666 C C . LEU A 1 340 ? -8.599 -20.518 -54.223 1.00 37.12 340 LEU A C 1
ATOM 2668 O O . LEU A 1 340 ? -9.374 -20.682 -55.157 1.00 37.12 340 LEU A O 1
ATOM 2672 N N . SER A 1 341 ? -8.956 -19.808 -53.148 1.00 32.72 341 SER A N 1
ATOM 2673 C CA . SER A 1 341 ? -9.921 -18.707 -53.269 1.00 32.72 341 SER A CA 1
ATOM 2674 C C . SER A 1 341 ? -9.781 -17.687 -52.129 1.00 32.72 341 SER A C 1
ATOM 2676 O O . SER A 1 341 ? -9.793 -18.042 -50.956 1.00 32.72 341 SER A O 1
ATOM 2678 N N . ARG A 1 342 ? -9.726 -16.402 -52.516 1.00 34.06 342 ARG A N 1
ATOM 2679 C CA . ARG A 1 342 ? -9.738 -15.162 -51.702 1.00 34.06 342 ARG A CA 1
ATOM 2680 C C . ARG A 1 342 ? -8.385 -14.558 -51.302 1.00 34.06 342 ARG A C 1
ATOM 2682 O O . ARG A 1 342 ? -8.105 -14.328 -50.132 1.00 34.06 342 ARG A O 1
ATOM 2689 N N . VAL A 1 343 ? -7.636 -14.122 -52.313 1.00 34.19 343 VAL A N 1
ATOM 2690 C CA . VAL A 1 343 ? -6.844 -12.882 -52.234 1.00 34.19 343 VAL A CA 1
ATOM 2691 C C . VAL A 1 343 ? -7.618 -11.821 -53.018 1.00 34.19 343 VAL A C 1
ATOM 2693 O O . VAL A 1 343 ? -7.837 -11.993 -54.215 1.00 34.19 343 VAL A O 1
ATOM 2696 N N . ARG A 1 344 ? -8.088 -10.755 -52.357 1.00 30.75 344 ARG A N 1
ATOM 2697 C CA . ARG A 1 344 ? -8.613 -9.560 -53.034 1.00 30.75 344 ARG A CA 1
ATOM 2698 C C . ARG A 1 344 ? -7.572 -8.453 -52.903 1.00 30.75 344 ARG A C 1
ATOM 2700 O O . ARG A 1 344 ? -7.171 -8.096 -51.802 1.00 30.75 344 ARG A O 1
ATOM 2707 N N . GLN A 1 345 ? -7.136 -7.999 -54.069 1.00 34.31 345 GLN A N 1
ATOM 2708 C CA . GLN A 1 345 ? -6.181 -6.936 -54.338 1.00 34.31 345 GLN A CA 1
ATOM 2709 C C . GLN A 1 345 ? -6.789 -5.565 -54.009 1.00 34.31 345 GLN A C 1
ATOM 2711 O O . GLN A 1 345 ? -7.854 -5.238 -54.528 1.00 34.31 345 GLN A O 1
ATOM 2716 N N . SER A 1 346 ? -6.095 -4.759 -53.210 1.00 28.94 346 SER A N 1
ATOM 2717 C CA . SER A 1 346 ? -6.099 -3.291 -53.285 1.00 28.94 346 SER A CA 1
ATOM 2718 C C . SER A 1 346 ? -4.961 -2.764 -52.409 1.00 28.94 346 SER A C 1
ATOM 2720 O O . SER A 1 346 ? -4.802 -3.253 -51.296 1.00 28.94 346 SER A O 1
ATOM 2722 N N . GLU A 1 347 ? -4.228 -1.770 -52.917 1.00 33.22 347 GLU A N 1
ATOM 2723 C CA . GLU A 1 347 ? -3.059 -1.079 -52.328 1.00 33.22 347 GLU A CA 1
ATOM 2724 C C . GLU A 1 347 ? -1.677 -1.626 -52.744 1.00 33.22 347 GLU A C 1
ATOM 2726 O O . GLU A 1 347 ? -0.848 -2.048 -51.942 1.00 33.22 347 GLU A O 1
ATOM 2731 N N . LEU A 1 348 ? -1.426 -1.559 -54.058 1.00 32.28 348 LEU A N 1
ATOM 2732 C CA . LEU A 1 348 ? -0.097 -1.336 -54.628 1.00 32.28 348 LEU A CA 1
ATOM 2733 C C . LEU A 1 348 ? 0.020 0.166 -54.938 1.00 32.28 348 LEU A C 1
ATOM 2735 O O . LEU A 1 348 ? -0.696 0.644 -55.810 1.00 32.28 348 LEU A O 1
ATOM 2739 N N . GLU A 1 349 ? 0.938 0.877 -54.287 1.00 31.59 349 GLU A N 1
ATOM 2740 C CA . GLU A 1 349 ? 1.554 2.101 -54.824 1.00 31.59 349 GLU A CA 1
ATOM 2741 C C . GLU A 1 349 ? 3.081 1.994 -54.622 1.00 31.59 349 GLU A C 1
ATOM 2743 O O . GLU A 1 349 ? 3.528 1.620 -53.531 1.00 31.59 349 GLU A O 1
ATOM 2748 N N . PRO A 1 350 ? 3.908 2.257 -55.654 1.00 36.19 350 PRO A N 1
ATOM 2749 C CA . PRO A 1 350 ? 5.358 2.106 -55.581 1.00 36.19 350 PRO A CA 1
ATOM 2750 C C . PRO A 1 350 ? 6.032 3.376 -55.034 1.00 36.19 350 PRO A C 1
ATOM 2752 O O . PRO A 1 350 ? 5.985 4.439 -55.648 1.00 36.19 350 PRO A O 1
ATOM 2755 N N . GLY A 1 351 ? 6.715 3.263 -53.892 1.00 32.91 351 GLY A N 1
ATOM 2756 C CA . GLY A 1 351 ? 7.597 4.316 -53.371 1.00 32.91 351 GLY A CA 1
ATOM 2757 C C . GLY A 1 351 ? 8.982 4.313 -54.051 1.00 32.91 351 GLY A C 1
ATOM 2758 O O . GLY A 1 351 ? 9.478 3.240 -54.404 1.00 32.91 351 GLY A O 1
ATOM 2759 N N . PRO A 1 352 ? 9.633 5.480 -54.234 1.00 34.62 352 PRO A N 1
ATOM 2760 C CA . PRO A 1 352 ? 10.847 5.608 -55.041 1.00 34.62 352 PRO A CA 1
ATOM 2761 C C . PRO A 1 352 ? 12.118 5.056 -54.369 1.00 34.62 352 PRO A C 1
ATOM 2763 O O . PRO A 1 352 ? 12.238 4.961 -53.146 1.00 34.62 352 PRO A O 1
ATOM 2766 N N . ALA A 1 353 ? 13.074 4.693 -55.228 1.00 33.62 353 ALA A N 1
ATOM 2767 C CA . ALA A 1 353 ? 14.330 4.007 -54.938 1.00 33.62 353 ALA A CA 1
ATOM 2768 C C . ALA A 1 353 ? 15.244 4.729 -53.925 1.00 33.62 353 ALA A C 1
ATOM 2770 O O . ALA A 1 353 ? 15.425 5.945 -53.968 1.00 33.62 353 ALA A O 1
ATOM 2771 N N . ARG A 1 354 ? 15.881 3.947 -53.041 1.00 36.28 354 ARG A N 1
ATOM 2772 C CA . ARG A 1 354 ? 16.945 4.410 -52.133 1.00 36.28 354 ARG A CA 1
ATOM 2773 C C . ARG A 1 354 ? 18.293 4.490 -52.874 1.00 36.28 354 ARG A C 1
ATOM 2775 O O . ARG A 1 354 ? 18.605 3.553 -53.607 1.00 36.28 354 ARG A O 1
ATOM 2782 N N . PRO A 1 355 ? 19.115 5.533 -52.656 1.00 36.75 355 PRO A N 1
ATOM 2783 C CA . PRO A 1 355 ? 20.470 5.603 -53.204 1.00 36.75 355 PRO A CA 1
ATOM 2784 C C . PRO A 1 355 ? 21.458 4.691 -52.440 1.00 36.75 355 PRO A C 1
ATOM 2786 O O . PRO A 1 355 ? 21.195 4.333 -51.286 1.00 36.75 355 PRO A O 1
ATOM 2789 N N . PRO A 1 356 ? 22.586 4.295 -53.067 1.00 37.53 356 PRO A N 1
ATOM 2790 C CA . PRO A 1 356 ? 23.529 3.328 -52.508 1.00 37.53 356 PRO A CA 1
ATOM 2791 C C . PRO A 1 356 ? 24.441 3.933 -51.425 1.00 37.53 356 PRO A C 1
ATOM 2793 O O . PRO A 1 356 ? 24.759 5.120 -51.437 1.00 37.53 356 PRO A O 1
ATOM 2796 N N . LEU A 1 357 ? 24.868 3.081 -50.489 1.00 38.53 357 LEU A N 1
ATOM 2797 C CA . LEU A 1 357 ? 25.846 3.375 -49.433 1.00 38.53 357 LEU A CA 1
ATOM 2798 C C . LEU A 1 357 ? 27.253 3.595 -50.025 1.00 38.53 357 LEU A C 1
ATOM 2800 O O . LEU A 1 357 ? 27.638 2.829 -50.911 1.00 38.53 357 LEU A O 1
ATOM 2804 N N . PRO A 1 358 ? 28.064 4.543 -49.517 1.00 36.97 358 PRO A N 1
ATOM 2805 C CA . PRO A 1 358 ? 29.471 4.616 -49.877 1.00 36.97 358 PRO A CA 1
ATOM 2806 C C . PRO A 1 358 ? 30.335 3.663 -49.036 1.00 36.97 358 PRO A C 1
ATOM 2808 O O . PRO A 1 358 ? 30.090 3.421 -47.852 1.00 36.97 358 PRO A O 1
ATOM 2811 N N . HIS A 1 359 ? 31.352 3.135 -49.713 1.00 30.64 359 HIS A N 1
ATOM 2812 C CA . HIS A 1 359 ? 32.404 2.254 -49.222 1.00 30.64 359 HIS A CA 1
ATOM 2813 C C . HIS A 1 359 ? 33.403 2.944 -48.277 1.00 30.64 359 HIS A C 1
ATOM 2815 O O . HIS A 1 359 ? 33.497 4.166 -48.201 1.00 30.64 359 HIS A O 1
ATOM 2821 N N . ALA A 1 360 ? 34.146 2.082 -47.581 1.00 33.31 360 ALA A N 1
ATOM 2822 C CA . ALA A 1 360 ? 35.207 2.337 -46.620 1.00 33.31 360 ALA A CA 1
ATOM 2823 C C . ALA A 1 360 ? 36.276 3.351 -47.067 1.00 33.31 360 ALA A C 1
ATOM 2825 O O . ALA A 1 360 ? 36.723 3.340 -48.210 1.00 33.31 360 ALA A O 1
ATOM 2826 N N . GLY A 1 361 ? 36.731 4.147 -46.099 1.00 28.42 361 GLY A N 1
ATOM 2827 C CA . GLY A 1 361 ? 37.936 4.965 -46.154 1.00 28.42 361 GLY A CA 1
ATOM 2828 C C . GLY A 1 361 ? 38.698 4.812 -44.840 1.00 28.42 361 GLY A C 1
ATOM 2829 O O . GLY A 1 361 ? 38.105 4.775 -43.762 1.00 28.42 361 GLY A O 1
ATOM 2830 N N . GLU A 1 362 ? 39.997 4.620 -44.983 1.00 29.78 362 GLU A N 1
ATOM 2831 C CA . GLU A 1 362 ? 40.974 4.121 -44.026 1.00 29.78 362 GLU A CA 1
ATOM 2832 C C . GLU A 1 362 ? 41.304 5.117 -42.901 1.00 29.78 362 GLU A C 1
ATOM 2834 O O . GLU A 1 362 ? 41.181 6.329 -43.057 1.00 29.78 362 GLU A O 1
ATOM 2839 N N . GLY A 1 363 ? 41.761 4.595 -41.758 1.00 27.11 363 GLY A N 1
ATOM 2840 C CA . GLY A 1 363 ? 42.220 5.406 -40.629 1.00 27.11 363 GLY A CA 1
ATOM 2841 C C . GLY A 1 363 ? 42.549 4.564 -39.399 1.00 27.11 363 GLY A C 1
ATOM 2842 O O . GLY A 1 363 ? 41.815 4.580 -38.416 1.00 27.11 363 GLY A O 1
ATOM 2843 N N . TRP A 1 364 ? 43.629 3.786 -39.482 1.00 28.89 364 TRP A N 1
ATOM 2844 C CA . TRP A 1 364 ? 44.271 3.125 -38.342 1.00 28.89 364 TRP A CA 1
ATOM 2845 C C . TRP A 1 364 ? 45.221 4.091 -37.615 1.00 28.89 364 TRP A C 1
ATOM 2847 O O . TRP A 1 364 ? 45.933 4.847 -38.267 1.00 28.89 364 TRP A O 1
ATOM 2857 N N . GLY A 1 365 ? 45.289 3.966 -36.283 1.00 26.64 365 GLY A N 1
ATOM 2858 C CA . GLY A 1 365 ? 46.321 4.541 -35.402 1.00 26.64 365 GLY A CA 1
ATOM 2859 C C . GLY A 1 365 ? 45.738 5.561 -34.413 1.00 26.64 365 GLY A C 1
ATOM 2860 O O . GLY A 1 365 ? 45.107 6.518 -34.827 1.00 26.64 365 GLY A O 1
ATOM 2861 N N . GLU A 1 366 ? 45.861 5.455 -33.089 1.00 30.52 366 GLU A N 1
ATOM 2862 C CA . GLU A 1 366 ? 46.844 4.734 -32.287 1.00 30.52 366 GLU A CA 1
ATOM 2863 C C . GLU A 1 366 ? 46.354 4.604 -30.830 1.00 30.52 366 GLU A C 1
ATOM 2865 O O . GLU A 1 366 ? 45.450 5.308 -30.377 1.00 30.52 366 GLU A O 1
ATOM 2870 N N . GLY A 1 367 ? 46.905 3.619 -30.125 1.00 28.58 367 GLY A N 1
ATOM 2871 C CA . GLY A 1 367 ? 46.288 2.937 -28.992 1.00 28.58 367 GLY A CA 1
ATOM 2872 C C . GLY A 1 367 ? 46.259 3.661 -27.645 1.00 28.58 367 GLY A C 1
ATOM 2873 O O . GLY A 1 367 ? 47.059 4.543 -27.352 1.00 28.58 367 GLY A O 1
ATOM 2874 N N . ARG A 1 368 ? 45.380 3.164 -26.762 1.00 31.59 368 ARG A N 1
ATOM 2875 C CA . ARG A 1 368 ? 45.625 3.065 -25.312 1.00 31.59 368 ARG A CA 1
ATOM 2876 C C . ARG A 1 368 ? 44.805 1.918 -24.682 1.00 31.59 368 ARG A C 1
ATOM 2878 O O . ARG A 1 368 ? 43.597 2.007 -24.506 1.00 31.59 368 ARG A O 1
ATOM 2885 N N . SER A 1 369 ? 45.530 0.835 -24.383 1.00 33.44 369 SER A N 1
ATOM 2886 C CA . SER A 1 369 ? 45.330 -0.187 -23.334 1.00 33.44 369 SER A CA 1
ATOM 2887 C C . SER A 1 369 ? 43.967 -0.896 -23.185 1.00 33.44 369 SER A C 1
ATOM 2889 O O . SER A 1 369 ? 43.160 -0.573 -22.313 1.00 33.44 369 SER A O 1
ATOM 2891 N N . HIS A 1 370 ? 43.799 -1.999 -23.923 1.00 37.47 370 HIS A N 1
ATOM 2892 C CA . HIS A 1 370 ? 42.866 -3.091 -23.613 1.00 37.47 370 HIS A CA 1
ATOM 2893 C C . HIS A 1 370 ? 43.464 -4.039 -22.558 1.00 37.47 370 HIS A C 1
ATOM 2895 O O . HIS A 1 370 ? 43.892 -5.141 -22.877 1.00 37.47 370 HIS A O 1
ATOM 2901 N N . THR A 1 371 ? 43.496 -3.632 -21.291 1.00 37.81 371 THR A N 1
ATOM 2902 C CA . THR A 1 371 ? 43.810 -4.556 -20.176 1.00 37.81 371 THR A CA 1
ATOM 2903 C C . THR A 1 371 ? 42.974 -4.319 -18.915 1.00 37.81 371 THR A C 1
ATOM 2905 O O . THR A 1 371 ? 42.902 -5.206 -18.073 1.00 37.81 371 THR A O 1
ATOM 2908 N N . ALA A 1 372 ? 42.226 -3.213 -18.809 1.00 35.34 372 ALA A N 1
ATOM 2909 C CA . ALA A 1 372 ? 41.346 -2.964 -17.656 1.00 35.34 372 ALA A CA 1
ATOM 2910 C C . ALA A 1 372 ? 39.942 -3.603 -17.779 1.00 35.34 372 ALA A C 1
ATOM 2912 O O . ALA A 1 372 ? 39.300 -3.893 -16.773 1.00 35.34 372 ALA A O 1
ATOM 2913 N N . ALA A 1 373 ? 39.463 -3.882 -18.998 1.00 37.94 373 ALA A N 1
ATOM 2914 C CA . ALA A 1 373 ? 38.083 -4.333 -19.231 1.00 37.94 373 ALA A CA 1
ATOM 2915 C C . ALA A 1 373 ? 37.835 -5.836 -18.974 1.00 37.94 373 ALA A C 1
ATOM 2917 O O . ALA A 1 373 ? 36.686 -6.263 -18.896 1.00 37.94 373 ALA A O 1
ATOM 2918 N N . PHE A 1 374 ? 38.889 -6.647 -18.820 1.00 36.44 374 PHE A N 1
ATOM 2919 C CA . PHE A 1 374 ? 38.758 -8.093 -18.585 1.00 36.44 374 PHE A CA 1
ATOM 2920 C C . PHE A 1 374 ? 38.855 -8.506 -17.109 1.00 36.44 374 PHE A C 1
ATOM 2922 O O . PHE A 1 374 ? 38.407 -9.600 -16.766 1.00 36.44 374 PHE A O 1
ATOM 2929 N N . ALA A 1 375 ? 39.354 -7.638 -16.221 1.00 34.19 375 ALA A N 1
ATOM 2930 C CA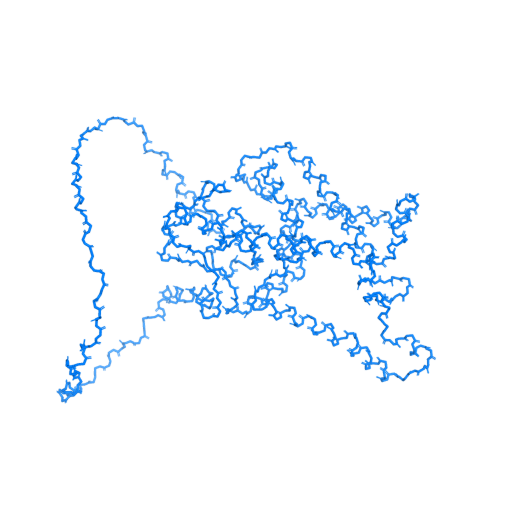 . ALA A 1 375 ? 39.372 -7.912 -14.781 1.00 34.19 375 ALA A CA 1
ATOM 2931 C C . ALA A 1 375 ? 37.964 -7.799 -14.160 1.00 34.19 375 ALA A C 1
ATOM 2933 O O . ALA A 1 375 ? 37.558 -8.651 -13.375 1.00 34.19 375 ALA A O 1
ATOM 2934 N N . GLN A 1 376 ? 37.157 -6.835 -14.617 1.00 40.62 376 GLN A N 1
ATOM 2935 C CA . GLN A 1 376 ? 35.819 -6.565 -14.071 1.00 40.62 376 GLN A CA 1
ATOM 2936 C C . GLN A 1 376 ? 34.759 -7.622 -14.446 1.00 40.62 376 GLN A C 1
ATOM 2938 O O . GLN A 1 376 ? 33.706 -7.713 -13.820 1.00 40.62 376 GLN A O 1
ATOM 2943 N N . ALA A 1 377 ? 35.036 -8.461 -15.450 1.00 36.75 377 ALA A N 1
ATOM 2944 C CA . ALA A 1 377 ? 34.131 -9.525 -15.886 1.00 36.75 377 ALA A CA 1
ATOM 2945 C C . ALA A 1 377 ? 34.295 -10.842 -15.099 1.00 36.75 377 ALA A C 1
ATOM 2947 O O . ALA A 1 377 ? 33.443 -11.725 -15.219 1.00 36.75 377 ALA A O 1
ATOM 2948 N N . ARG A 1 378 ? 35.362 -11.000 -14.296 1.00 36.53 378 ARG A N 1
ATOM 2949 C CA . ARG A 1 378 ? 35.572 -12.206 -13.469 1.00 36.53 378 ARG A CA 1
ATOM 2950 C C . ARG A 1 378 ? 34.976 -12.106 -12.064 1.00 36.53 378 ARG A C 1
ATOM 2952 O O . ARG A 1 378 ? 34.541 -13.134 -11.555 1.00 36.53 378 ARG A O 1
ATOM 2959 N N . GLU A 1 379 ? 34.868 -10.917 -11.475 1.00 35.94 379 GLU A N 1
ATOM 2960 C CA . GLU A 1 379 ? 34.279 -10.753 -10.132 1.00 35.94 379 GLU A CA 1
ATOM 2961 C C . GLU A 1 379 ? 32.756 -10.949 -10.111 1.00 35.94 379 GLU A C 1
ATOM 2963 O O . GLU A 1 379 ? 32.221 -11.528 -9.170 1.00 35.94 379 GLU A O 1
ATOM 2968 N N . HIS A 1 380 ? 32.048 -10.635 -11.200 1.00 36.75 380 HIS A N 1
ATOM 2969 C CA . HIS A 1 380 ? 30.593 -10.829 -11.273 1.00 36.75 380 HIS A CA 1
ATOM 2970 C C . HIS A 1 380 ? 30.120 -12.294 -11.342 1.00 36.75 380 HIS A C 1
ATOM 2972 O O . HIS A 1 380 ? 28.915 -12.538 -11.299 1.00 36.75 380 HIS A O 1
ATOM 2978 N N . ARG A 1 381 ? 31.026 -13.278 -11.442 1.00 36.91 381 ARG A N 1
ATOM 2979 C CA . ARG A 1 381 ? 30.681 -14.713 -11.404 1.00 36.91 381 ARG A CA 1
ATOM 2980 C C . ARG A 1 381 ? 30.860 -15.336 -10.007 1.00 36.91 381 ARG A C 1
ATOM 2982 O O . ARG A 1 381 ? 30.466 -16.480 -9.816 1.00 36.91 381 ARG A O 1
ATOM 2989 N N . ALA A 1 382 ? 31.417 -14.610 -9.033 1.00 33.12 382 ALA A N 1
ATOM 2990 C CA . ALA A 1 382 ? 31.655 -15.129 -7.681 1.00 33.12 382 ALA A CA 1
ATOM 2991 C C . ALA A 1 382 ? 30.513 -14.848 -6.679 1.00 33.12 382 ALA A C 1
ATOM 2993 O O . ALA A 1 382 ? 30.488 -15.457 -5.617 1.00 33.12 382 ALA A O 1
ATOM 2994 N N . GLU A 1 383 ? 29.539 -13.994 -7.014 1.00 38.22 383 GLU A N 1
ATOM 2995 C CA . GLU A 1 383 ? 28.410 -13.645 -6.125 1.00 38.22 383 GLU A CA 1
ATOM 2996 C C . GLU A 1 383 ? 27.138 -14.495 -6.357 1.00 38.22 383 GLU A C 1
ATOM 2998 O O . GLU A 1 383 ? 26.046 -14.125 -5.930 1.00 38.22 383 GLU A O 1
ATOM 3003 N N . GLU A 1 384 ? 27.252 -15.635 -7.051 1.00 40.31 384 GLU A N 1
ATOM 3004 C CA . GLU A 1 384 ? 26.145 -16.583 -7.292 1.00 40.31 384 GLU A CA 1
ATOM 3005 C C . GLU A 1 384 ? 26.102 -17.773 -6.305 1.00 40.31 384 GLU A C 1
ATOM 3007 O O . GLU A 1 384 ? 25.611 -18.849 -6.654 1.00 40.31 384 GLU A O 1
ATOM 3012 N N . PHE A 1 385 ? 26.543 -17.569 -5.058 1.00 38.19 385 PHE A N 1
ATOM 3013 C CA . PHE A 1 385 ? 26.249 -18.467 -3.930 1.00 38.19 385 PHE A CA 1
ATOM 3014 C C . PHE A 1 385 ? 25.456 -17.765 -2.830 1.00 38.19 385 PHE A C 1
ATOM 3016 O O . PHE A 1 385 ? 25.890 -16.678 -2.387 1.00 38.19 385 PHE A O 1
#

Foldseek 3Di:
DDPVLLVLLLVLLVVLLVCLLCCLVQQCWAQEPVVRFTGHRNDTQDLCVVVVVVVNDDPVVSVVSCCVSPVVVVCCVVVVLLVCLLAANLQCLQRRDNLNSLLLVLQVLVCQQPLDSAPPDPDRLDDHNVVSVVVSLVSLLVVQLSVLLSVVSRYHPNCVSVVCVVVVNQDPVSVVSSVVSSVVSSCCSRHPSLVCLCPVPPSLLSSLVSNVVHLQHKAKEFQPVVVVLQVQQADPQRHPGLQLQSSQSNNANSHDASVSCSSRNSNCSSQVSQCRRQVVVVHDGRIDIGGGPRSNCSHCVVVVVVCVVVVVPPDPPPPPDDDDDPPPPPPDDDDPPPDDDDDDDDDDDDDDDDDDDDDDDDDDDDDDDPPPPVVVVVVVVPPPD

pLDDT: mean 77.77, std 22.32, range [26.64, 97.31]

Radius of gyration: 30.95 Å; Cα contacts (8 Å, |Δi|>4): 430; chains: 1; bounding box: 81×77×87 Å

Secondary structure (DSSP, 8-state):
--HHHHHHHHHHHHHHHHHHHHTTTTTSEEEETTTTEEEETTEEE--SHHHHHTTSS-HHHHHHHHIIIIIHHHHHHHHHHHHHHHHH-SHHHHHT-HHHHHHHHHHHHHHHHHS-SSTT-SS-SS---GGGHHHHHHHHHHHHHHHHHHHHHTTS-HHHHHHHHHHT---HHHHHHHHHHHHHHHHIIIIIHHHIIIII-HHHHHHHHHHHH-TTS-EEEE-STTGGGGTT--BTTBTTS-HHHHT-TT---TTS-GGGGTT-----HHHHHHHHHHHTTT---SEEEE-HHHHHHHHHHHHHHHHHHTTTTS-----------TTSSSS----GGGS----------PPPPPPPPPPP---------TTSTTTHHHHTTSS--

Mean predicted aligned error: 14.02 Å

Organism: Rubrivivax gelatinosus (NCBI:txid28068)

Solvent-accessible surface area (backbone atoms only — not comparable to full-atom values): 22053 Å² total; per-residue (Å²): 120,56,73,65,58,59,50,50,38,52,50,41,19,50,52,37,33,50,45,65,59,42,24,29,71,62,33,41,49,28,39,35,68,90,75,74,39,40,30,47,73,67,37,80,56,74,56,46,61,70,45,42,78,68,67,74,50,55,74,66,59,37,52,49,36,34,44,62,72,48,49,47,55,51,48,53,50,52,52,51,52,42,50,50,9,25,48,51,24,25,40,55,53,50,34,40,34,46,67,46,48,48,50,59,52,52,37,56,43,35,29,48,12,57,11,26,83,47,88,84,51,92,64,61,82,46,88,40,43,64,84,39,40,61,61,40,55,53,49,34,41,53,49,11,40,51,49,28,54,40,58,47,25,32,40,41,60,38,68,58,54,52,49,24,59,76,68,68,64,53,50,74,66,55,48,51,49,42,54,52,40,16,52,51,40,19,48,33,59,67,77,37,45,68,55,33,60,55,67,65,34,64,71,49,37,54,19,29,50,36,22,64,75,31,53,39,20,46,38,68,34,54,49,66,91,56,47,73,71,51,73,78,22,34,38,97,92,22,73,91,32,54,30,30,37,79,59,29,91,74,68,43,61,64,74,54,51,57,84,83,43,55,66,49,30,72,67,54,58,34,38,39,40,32,34,52,27,24,48,76,68,77,40,78,52,50,46,45,86,24,47,44,72,55,16,30,50,54,56,46,56,57,60,57,55,51,35,58,72,65,54,77,77,73,86,82,82,75,83,75,88,69,95,75,74,92,81,76,82,84,82,82,80,86,77,85,87,80,82,81,85,87,85,83,90,83,87,87,79,90,78,83,85,81,82,82,86,84,79,90,82,88,86,86,86,82,90,84,79,97,67,70,78,66,61,68,67,58,61,75,69,70,76,83,119

InterPro domains:
  IPR017896 4Fe-4S ferredoxin-type, iron-sulphur binding domain [PF12801] (73-116)
  IPR017896 4Fe-4S ferredoxin-type, iron-sulphur binding domain [PF12801] (178-210)
  IPR051684 Electron Transfer/Redox Process [PTHR30176] (67-277)